Protein 4TOT (pdb70)

Sequence (664 aa):
QNPLLVYLDVGADGQPLGRVVLELKADVVPKTAENFRALCTGEKGFGYKGSTFHRVIPAFMCQAGDFTNHNGTGGKSIYGSSRFPDENFTLKHVGPGVLSMANAGPNTNGSQFFICTIKTDWLDGKHVVFGHVIEGMDVVKKIESFGSKSGKTSKKIVITDCGQLSQNPLLVYLDVGADGQPLGRVVLELKADVVPKTAENFRALCTGEKGFGYKGSTFHRVIPAFMCQAGDFTNHNGTGGKSIYGSSRFPDENFTLKHVGPGVLSMANAGPNTNGSQFFICTIKTDWLDGKHVVFGHVIEGMDVVKKIESFGSKSGKTSKKIVITDCGQLSQNPLLVYLDVGADGQPLGRVVLELKADVVPKTAENFRALCTGEKGFGYKGSTFHRVIPAFMCQAGDFTNHNGTGGKSIYGSSRFPDENFTLKHVGPGVLSMANAGPNTNGSQFFICTIKTDWLDGKHVVFGHVIEGMDVVKKIESFGSKSGKTSKKIVITDCGQLSQNPLLVYLDVGADGQPLGRVVLELKADVVPKTAENFRALCTGEKGFGYKGSTFHRVIPAFMCQAGDFTNHNGTGGKSIYGSSRFPDENFTLKHVGPGVLSMANAGPNTNGSQFFICTIKTDWLDGKHVVFGHVIEGMDVVKKIESFGSKSGKTSKKIVITDCGQLSVAVAVAVA

CATH classification: 2.40.100.10

Nearest PDB structures (foldseek):
  4tot-assembly4_D  TM=1.006E+00  e=4.899E-40  Rattus norvegicus
  4zsd-assembly1_A  TM=1.004E+00  e=1.154E-36  Homo sapiens
  7th1-assembly1_X  TM=1.002E+00  e=1.396E-36  Homo sapiens
  7pcj-assembly2_D  TM=1.002E+00  e=2.392E-33  Homo sapiens
  3uch-assembly1_A  TM=9.958E-01  e=2.520E-32  Homo sapiens

Organism: Rattus norvegicus (NCBI:txid10116)

Solvent-accessible surface area: 28422 Å² total

Foldseek 3Di:
DFFKKKFFKDWQNHTLGIWIKTFPCVQQVQVSVQQQCQQACVLVHHQAFAFQAFAAAQWKTKTFARPPRHPPAAATSVTRWAFQRDLPDALQFFFWKKFDAPWGRGGGGMIIGTHTSPRVCRPTIHTGIGTPDCSVSRVVQNVQHHNRRGGVTTMGRNHMHTPD/DFFKKKFFKDWQNHTLGIWIKTFPCVQQVQVSVQQQCQQACVLVHHQAFAFQAFAAAQWKTKTFARPPRHPPHAATSVTRWAFQRDLPDALQFFFWKKFDADWGRGGGGMIIGTHTRPRVCRPTIHTGIGTPDCSVSRVVQNVQHHNRRGGVTTMGRNHMHTPD/DFFKKKFFKDWQNHTLGIWIKTFPCVQQVQVSVQQQCQQACVLVHHQAFAFQAFAAAQWKTKTFARDPNHPPAAFTSVTRFAFQRDLPDALQFAFFKKFDAPWGRGGGGMIIGTHTRPRVCRPTIHTTIGTPDCSVSRVVQNVQHHNRRGGVTTMGRNHMHTPD/DFFKKKFFKDWQNHTLGIWIKTFPCVQQVQVSVQQQCQQACVLVHHQAFAFQQFAAAQWKTKTFARDPNHPPAAFTSVTRWAFQRDLPDALQFFFWKKFDAPWGRGGGGMIIGTHTRPRVCRPTIHTTIGTPDCSVSRVVQNVQHHNRRGGVTTMGRNHMHTPD

GO terms:
  GO:0005759 mitochondrial matrix (C, EXP)
  GO:0005759 mitochondrial matrix (C, IDA)
  GO:0016018 cyclosporin A binding (F, IDA)
  GO:0005743 mitochondrial inner membrane (C, IDA)
  GO:0003755 peptidyl-prolyl cis-trans isomerase activity (F, IDA)
  GO:0042981 regulation of apoptotic process (P, IDA)
  GO:0042277 peptide binding (F, IDA)
  GO:0046902 regulation of mitochondrial membrane permeability (P, IDA)
  GO:0005515 protein binding (F, IPI)

Structure (mmCIF, N/CA/C/O backbone):
data_4TOT
#
_entry.id   4TOT
#
_cell.length_a   50.197
_cell.length_b   57.286
_cell.length_c   75.274
_cell.angle_alpha   89.95
_cell.angle_beta   83.81
_cell.angle_gamma   89.86
#
_symmetry.space_group_name_H-M   'P 1'
#
loop_
_entity.id
_entity.type
_entity.pdbx_description
1 polymer 'Peptidyl-prolyl cis-trans isomerase F, mitochondrial'
2 polymer 'nonimmunosuppressive inhibitor'
3 non-polymer 'HEXAETHYLENE GLYCOL'
4 non-polymer 'SULFATE ION'
5 water water
#
loop_
_atom_site.group_PDB
_atom_site.id
_atom_site.type_symbol
_atom_site.label_atom_id
_atom_site.label_alt_id
_atom_site.label_comp_id
_atom_site.label_asym_id
_atom_site.label_entity_id
_atom_site.label_seq_id
_atom_site.pdbx_PDB_ins_code
_atom_site.Cartn_x
_atom_site.Cartn_y
_atom_site.Cartn_z
_atom_site.occupancy
_atom_site.B_iso_or_equiv
_atom_site.auth_seq_id
_atom_site.auth_comp_id
_atom_site.auth_asym_id
_atom_site.auth_atom_id
_atom_site.pdbx_PDB_model_num
ATOM 1 N N . GLN A 1 2 ? -17.539 -9.698 21.700 1.00 15.47 2 GLN A N 1
ATOM 2 C CA . GLN A 1 2 ? -17.399 -8.841 20.516 1.00 14.96 2 GLN A CA 1
ATOM 3 C C . GLN A 1 2 ? -17.079 -9.685 19.290 1.00 17.59 2 GLN A C 1
ATOM 4 O O . GLN A 1 2 ? -16.307 -10.641 19.395 1.00 18.06 2 GLN A O 1
ATOM 10 N N . ASN A 1 3 ? -17.677 -9.340 18.133 1.00 11.96 3 ASN A N 1
ATOM 11 C CA . ASN A 1 3 ? -17.470 -10.039 16.858 1.00 10.69 3 ASN A CA 1
ATOM 12 C C . ASN A 1 3 ? -16.033 -9.811 16.409 1.00 15.26 3 ASN A C 1
ATOM 13 O O . ASN A 1 3 ? -15.598 -8.657 16.371 1.00 16.05 3 ASN A O 1
ATOM 18 N N . PRO A 1 4 ? -15.261 -10.867 16.082 1.00 11.03 4 PRO A N 1
ATOM 19 C CA . PRO A 1 4 ? -13.864 -10.648 15.693 1.00 10.49 4 PRO A CA 1
ATOM 20 C C . PRO A 1 4 ? -13.653 -9.789 14.455 1.00 14.08 4 PRO A C 1
ATOM 21 O O . PRO A 1 4 ? -14.448 -9.821 13.503 1.00 14.53 4 PRO A O 1
ATOM 25 N N . LEU A 1 5 ? -12.569 -9.007 14.497 1.00 10.17 5 LEU A N 1
ATOM 26 C CA A LEU A 1 5 ? -12.140 -8.155 13.398 0.70 9.98 5 LEU A CA 1
ATOM 27 C CA B LEU A 1 5 ? -12.137 -8.168 13.384 0.30 9.98 5 LEU A CA 1
ATOM 28 C C . LEU A 1 5 ? -10.822 -8.732 12.906 1.00 14.42 5 LEU A C 1
ATOM 29 O O . LEU A 1 5 ? -9.857 -8.783 13.660 1.00 15.14 5 LEU A O 1
ATOM 38 N N . VAL A 1 6 ? -10.812 -9.246 11.688 1.00 12.38 6 VAL A N 1
ATOM 39 C CA . VAL A 1 6 ? -9.645 -9.887 11.091 1.00 12.41 6 VAL A CA 1
ATOM 40 C C . VAL A 1 6 ? -9.169 -9.158 9.843 1.00 14.61 6 VAL A C 1
ATOM 41 O O . VAL A 1 6 ? -9.908 -8.351 9.281 1.00 13.04 6 VAL A O 1
ATOM 45 N N . TYR A 1 7 ? -7.937 -9.461 9.404 1.00 12.48 7 TYR A N 1
ATOM 46 C CA . TYR A 1 7 ? -7.357 -8.847 8.221 1.00 12.73 7 TYR A CA 1
ATOM 47 C C . TYR A 1 7 ? -6.708 -9.838 7.270 1.00 17.94 7 TYR A C 1
ATOM 48 O O . TYR A 1 7 ? -6.182 -10.865 7.699 1.00 17.95 7 TYR A O 1
ATOM 57 N N . LEU A 1 8 ? -6.743 -9.498 5.974 1.00 14.14 8 LEU A N 1
ATOM 58 C CA . LEU A 1 8 ? -6.080 -10.213 4.897 1.00 14.27 8 LEU A CA 1
ATOM 59 C C . LEU A 1 8 ? -5.248 -9.178 4.149 1.00 18.32 8 LEU A C 1
ATOM 60 O O . LEU A 1 8 ? -5.794 -8.178 3.677 1.00 18.98 8 LEU A O 1
ATOM 65 N N . ASP A 1 9 ? -3.931 -9.384 4.089 1.00 14.70 9 ASP A N 1
ATOM 66 C CA . ASP A 1 9 ? -3.019 -8.541 3.323 1.00 14.64 9 ASP A CA 1
ATOM 67 C C . ASP A 1 9 ? -2.800 -9.315 2.050 1.00 19.19 9 ASP A C 1
ATOM 68 O O . ASP A 1 9 ? -2.383 -10.472 2.097 1.00 19.59 9 ASP A O 1
ATOM 73 N N . VAL A 1 10 ? -3.207 -8.724 0.924 1.00 15.63 10 VAL A N 1
ATOM 74 C CA . VAL A 1 10 ? -3.178 -9.378 -0.376 1.00 14.89 10 VAL A CA 1
ATOM 75 C C . VAL A 1 10 ? -2.220 -8.695 -1.349 1.00 19.55 10 VAL A C 1
ATOM 76 O O . VAL A 1 10 ? -2.195 -7.471 -1.443 1.00 19.21 10 VAL A O 1
ATOM 80 N N . GLY A 1 11 ? -1.467 -9.517 -2.074 1.00 17.35 11 GLY A N 1
ATOM 81 C CA . GLY A 1 11 ? -0.531 -9.106 -3.112 1.00 18.26 11 GLY A CA 1
ATOM 82 C C . GLY A 1 11 ? -0.800 -9.786 -4.444 1.00 22.55 11 GLY A C 1
ATOM 83 O O . GLY A 1 11 ? -1.348 -10.892 -4.472 1.00 22.71 11 GLY A O 1
ATOM 84 N N . ALA A 1 12 ? -0.430 -9.121 -5.558 1.00 19.32 12 ALA A N 1
ATOM 85 C CA . ALA A 1 12 ? -0.590 -9.623 -6.929 1.00 19.39 12 ALA A CA 1
ATOM 86 C C . ALA A 1 12 ? 0.763 -9.598 -7.618 1.00 25.23 12 ALA A C 1
ATOM 87 O O . ALA A 1 12 ? 1.328 -8.519 -7.830 1.00 25.98 12 ALA A O 1
ATOM 89 N N . ASP A 1 13 ? 1.303 -10.796 -7.930 1.00 21.97 13 ASP A N 1
ATOM 90 C CA . ASP A 1 13 ? 2.628 -11.005 -8.548 1.00 22.89 13 ASP A CA 1
ATOM 91 C C . ASP A 1 13 ? 3.759 -10.349 -7.725 1.00 27.42 13 ASP A C 1
ATOM 92 O O . ASP A 1 13 ? 4.679 -9.743 -8.282 1.00 27.27 13 ASP A O 1
ATOM 97 N N . GLY A 1 14 ? 3.642 -10.483 -6.398 1.00 24.08 14 GLY A N 1
ATOM 98 C CA . GLY A 1 14 ? 4.587 -9.957 -5.419 1.00 24.74 14 GLY A CA 1
ATOM 99 C C . GLY A 1 14 ? 4.473 -8.471 -5.137 1.00 28.50 14 GLY A C 1
ATOM 100 O O . GLY A 1 14 ? 5.338 -7.917 -4.453 1.00 29.15 14 GLY A O 1
ATOM 101 N N . GLN A 1 15 ? 3.418 -7.815 -5.672 1.00 23.23 15 GLN A N 1
ATOM 102 C CA . GLN A 1 15 ? 3.155 -6.384 -5.509 1.00 22.55 15 GLN A CA 1
ATOM 103 C C . GLN A 1 15 ? 1.939 -6.205 -4.584 1.00 24.80 15 GLN A C 1
ATOM 104 O O . GLN A 1 15 ? 0.885 -6.776 -4.874 1.00 24.38 15 GLN A O 1
ATOM 110 N N . PRO A 1 16 ? 2.042 -5.437 -3.476 1.00 20.09 16 PRO A N 1
ATOM 111 C CA . PRO A 1 16 ? 0.884 -5.300 -2.569 1.00 19.34 16 PRO A CA 1
ATOM 112 C C . PRO A 1 16 ? -0.352 -4.595 -3.138 1.00 22.96 16 PRO A C 1
ATOM 113 O O . PRO A 1 16 ? -0.237 -3.580 -3.822 1.00 23.66 16 PRO A O 1
ATOM 117 N N . LEU A 1 17 ? -1.539 -5.134 -2.826 1.00 18.33 17 LEU A N 1
ATOM 118 C CA . LEU A 1 17 ? -2.836 -4.571 -3.239 1.00 17.28 17 LEU A CA 1
ATOM 119 C C . LEU A 1 17 ? -3.479 -3.805 -2.075 1.00 22.31 17 LEU A C 1
ATOM 120 O O . LEU A 1 17 ? -4.314 -2.921 -2.298 1.00 23.30 17 LEU A O 1
ATOM 125 N N . GLY A 1 18 ? -3.078 -4.154 -0.855 1.00 18.42 18 GLY A N 1
ATOM 126 C CA . GLY A 1 18 ? -3.573 -3.542 0.374 1.00 17.25 18 GLY A CA 1
ATOM 127 C C . GLY A 1 18 ? -4.124 -4.543 1.368 1.00 18.81 18 GLY A C 1
ATOM 128 O O . GLY A 1 18 ? -3.791 -5.733 1.320 1.00 17.92 18 GLY A O 1
ATOM 129 N N . ARG A 1 19 ? -4.988 -4.048 2.269 1.00 14.81 19 ARG A N 1
ATOM 130 C CA . ARG A 1 19 ? -5.621 -4.826 3.331 1.00 14.00 19 ARG A CA 1
ATOM 131 C C . ARG A 1 19 ? -7.143 -4.909 3.236 1.00 18.06 19 ARG A C 1
ATOM 132 O O . ARG A 1 19 ? -7.818 -3.889 3.058 1.00 17.86 19 ARG A O 1
ATOM 140 N N . VAL A 1 20 ? -7.671 -6.129 3.423 1.00 13.86 20 VAL A N 1
ATOM 141 C CA . VAL A 1 20 ? -9.102 -6.423 3.508 1.00 12.74 20 VAL A CA 1
ATOM 142 C C . VAL A 1 20 ? -9.405 -6.700 4.998 1.00 14.90 20 VAL A C 1
ATOM 143 O O . VAL A 1 20 ? -8.873 -7.650 5.577 1.00 14.10 20 VAL A O 1
ATOM 147 N N . VAL A 1 21 ? -10.201 -5.831 5.623 1.00 10.60 21 VAL A N 1
ATOM 148 C CA . VAL A 1 21 ? -10.628 -6.006 7.010 1.00 9.78 21 VAL A CA 1
ATOM 149 C C . VAL A 1 21 ? -12.016 -6.675 6.956 1.00 12.37 21 VAL A C 1
ATOM 150 O O . VAL A 1 21 ? -12.869 -6.305 6.143 1.00 10.21 21 VAL A O 1
ATOM 154 N N . LEU A 1 22 ? -12.201 -7.715 7.764 1.00 9.77 22 LEU A N 1
ATOM 155 C CA . LEU A 1 22 ? -13.457 -8.454 7.783 1.00 9.30 22 LEU A CA 1
ATOM 156 C C . LEU A 1 22 ? -13.980 -8.589 9.188 1.00 11.95 22 LEU A C 1
ATOM 157 O O . LEU A 1 22 ? -13.203 -8.835 10.112 1.00 11.83 22 LEU A O 1
ATOM 162 N N . GLU A 1 23 ? -15.301 -8.441 9.345 1.00 9.05 23 GLU A N 1
ATOM 163 C CA . GLU A 1 23 ? -15.975 -8.649 10.618 1.00 9.61 23 GLU A CA 1
ATOM 164 C C . GLU A 1 23 ? -16.560 -10.033 10.528 1.00 13.82 23 GLU A C 1
ATOM 165 O O . GLU A 1 23 ? -17.210 -10.349 9.532 1.00 14.15 23 GLU A O 1
ATOM 171 N N . LEU A 1 24 ? -16.334 -10.854 11.562 1.00 9.76 24 LEU A N 1
ATOM 172 C CA . LEU A 1 24 ? -16.845 -12.216 11.609 1.00 9.29 24 LEU A CA 1
ATOM 173 C C . LEU A 1 24 ? -18.031 -12.246 12.557 1.00 11.56 24 LEU A C 1
ATOM 174 O O . LEU A 1 24 ? -17.878 -11.918 13.726 1.00 11.86 24 LEU A O 1
ATOM 179 N N . LYS A 1 25 ? -19.220 -12.584 12.044 1.00 8.23 25 LYS A N 1
ATOM 180 C CA . LYS A 1 25 ? -20.460 -12.623 12.822 1.00 7.62 25 LYS A CA 1
ATOM 181 C C . LYS A 1 25 ? -20.508 -13.810 13.783 1.00 11.79 25 LYS A C 1
ATOM 182 O O . LYS A 1 25 ? -21.243 -14.763 13.554 1.00 13.83 25 LYS A O 1
ATOM 188 N N . ALA A 1 26 ? -19.734 -13.735 14.871 1.00 8.63 26 ALA A N 1
ATOM 189 C CA . ALA A 1 26 ? -19.677 -14.754 15.920 1.00 8.97 26 ALA A CA 1
ATOM 190 C C . ALA A 1 26 ? -20.986 -14.789 16.718 1.00 13.94 26 ALA A C 1
ATOM 191 O O . ALA A 1 26 ? -21.277 -15.788 17.377 1.00 14.05 26 ALA A O 1
ATOM 193 N N . ASP A 1 27 ? -21.771 -13.696 16.640 1.00 10.73 27 ASP A N 1
ATOM 194 C CA . ASP A 1 27 ? -23.071 -13.526 17.298 1.00 10.80 27 ASP A CA 1
ATOM 195 C C . ASP A 1 27 ? -24.183 -14.334 16.609 1.00 14.81 27 ASP A C 1
ATOM 196 O O . ASP A 1 27 ? -25.210 -14.604 17.229 1.00 14.43 27 ASP A O 1
ATOM 201 N N . VAL A 1 28 ? -23.972 -14.708 15.332 1.00 11.94 28 VAL A N 1
ATOM 202 C CA . VAL A 1 28 ? -24.919 -15.482 14.523 1.00 11.18 28 VAL A CA 1
ATOM 203 C C . VAL A 1 28 ? -24.366 -16.884 14.301 1.00 14.24 28 VAL A C 1
ATOM 204 O O . VAL A 1 28 ? -25.065 -17.866 14.568 1.00 13.86 28 VAL A O 1
ATOM 208 N N . VAL A 1 29 ? -23.126 -16.965 13.773 1.00 10.43 29 VAL A N 1
ATOM 209 C CA . VAL A 1 29 ? -22.435 -18.215 13.438 1.00 10.88 29 VAL A CA 1
ATOM 210 C C . VAL A 1 29 ? -21.110 -18.350 14.222 1.00 17.76 29 VAL A C 1
ATOM 211 O O . VAL A 1 29 ? -20.040 -18.184 13.626 1.00 18.37 29 VAL A O 1
ATOM 215 N N . PRO A 1 30 ? -21.146 -18.647 15.555 1.00 14.33 30 PRO A N 1
ATOM 216 C CA . PRO A 1 30 ? -19.889 -18.719 16.326 1.00 13.96 30 PRO A CA 1
ATOM 217 C C . PRO A 1 30 ? -18.833 -19.706 15.822 1.00 18.37 30 PRO A C 1
ATOM 218 O O . PRO A 1 30 ? -17.671 -19.328 15.711 1.00 18.88 30 PRO A O 1
ATOM 222 N N . LYS A 1 31 ? -19.234 -20.951 15.527 1.00 14.65 31 LYS A N 1
ATOM 223 C CA . LYS A 1 31 ? -18.369 -22.043 15.063 1.00 14.13 31 LYS A CA 1
ATOM 224 C C . LYS A 1 31 ? -17.701 -21.749 13.714 1.00 18.47 31 LYS A C 1
ATOM 225 O O . LYS A 1 31 ? -16.533 -22.098 13.517 1.00 19.46 31 LYS A O 1
ATOM 231 N N . THR A 1 32 ? -18.442 -21.104 12.796 1.00 13.64 32 THR A N 1
ATOM 232 C CA . THR A 1 32 ? -17.967 -20.718 11.464 1.00 12.15 32 THR A CA 1
ATOM 233 C C . THR A 1 32 ? -16.985 -19.533 11.602 1.00 15.43 32 THR A C 1
ATOM 234 O O . THR A 1 32 ? -15.904 -19.550 11.004 1.00 15.11 32 THR A O 1
ATOM 238 N N . ALA A 1 33 ? -17.355 -18.532 12.425 1.00 10.81 33 ALA A N 1
ATOM 239 C CA . ALA A 1 33 ? -16.522 -17.367 12.723 1.00 10.01 33 ALA A CA 1
ATOM 240 C C . ALA A 1 33 ? -15.194 -17.781 13.393 1.00 11.71 33 ALA A C 1
ATOM 241 O O . ALA A 1 33 ? -14.141 -17.290 12.998 1.00 12.49 33 ALA A O 1
ATOM 243 N N . GLU A 1 34 ? -15.246 -18.700 14.367 1.00 7.64 34 GLU A N 1
ATOM 244 C CA . GLU A 1 34 ? -14.070 -19.194 15.092 1.00 7.78 34 GLU A CA 1
ATOM 245 C C . GLU A 1 34 ? -13.084 -19.939 14.188 1.00 10.39 34 GLU A C 1
ATOM 246 O O . GLU A 1 34 ? -11.868 -19.763 14.326 1.00 10.54 34 GLU A O 1
ATOM 252 N N . ASN A 1 35 ? -13.607 -20.731 13.243 1.00 7.95 35 ASN A N 1
ATOM 253 C CA . ASN A 1 35 ? -12.782 -21.443 12.281 1.00 7.86 35 ASN A CA 1
ATOM 254 C C . ASN A 1 35 ? -11.968 -20.462 11.432 1.00 9.92 35 ASN A C 1
ATOM 255 O O . ASN A 1 35 ? -10.752 -20.600 11.354 1.00 9.26 35 ASN A O 1
ATOM 260 N N . PHE A 1 36 ? -12.624 -19.448 10.852 1.00 8.91 36 PHE A N 1
ATOM 261 C CA . PHE A 1 36 ? -11.979 -18.436 10.012 1.00 9.07 36 PHE A CA 1
ATOM 262 C C . PHE A 1 36 ? -10.989 -17.561 10.798 1.00 14.28 36 PHE A C 1
ATOM 263 O O . PHE A 1 36 ? -9.923 -17.227 10.269 1.00 14.68 36 PHE A O 1
ATOM 271 N N . ARG A 1 37 ? -11.357 -17.171 12.036 1.00 11.25 37 ARG A N 1
ATOM 272 C CA . ARG A 1 37 ? -10.529 -16.338 12.917 1.00 11.53 37 ARG A CA 1
ATOM 273 C C . ARG A 1 37 ? -9.227 -17.048 13.289 1.00 15.25 37 ARG A C 1
ATOM 274 O O . ARG A 1 37 ? -8.167 -16.417 13.269 1.00 15.38 37 ARG A O 1
ATOM 282 N N . ALA A 1 38 ? -9.306 -18.355 13.617 1.00 11.74 38 ALA A N 1
ATOM 283 C CA . ALA A 1 38 ? -8.132 -19.143 13.995 1.00 12.05 38 ALA A CA 1
ATOM 284 C C . ALA A 1 38 ? -7.199 -19.391 12.810 1.00 16.60 38 ALA A C 1
ATOM 285 O O . ALA A 1 38 ? -5.985 -19.458 12.997 1.00 16.98 38 ALA A O 1
ATOM 287 N N . LEU A 1 39 ? -7.761 -19.487 11.587 1.00 13.34 39 LEU A N 1
ATOM 288 C CA . LEU A 1 39 ? -6.980 -19.683 10.359 1.00 12.76 39 LEU A CA 1
ATOM 289 C C . LEU A 1 39 ? -6.259 -18.383 9.949 1.00 16.17 39 LEU A C 1
ATOM 290 O O . LEU A 1 39 ? -5.208 -18.455 9.320 1.00 16.67 39 LEU A O 1
ATOM 295 N N . CYS A 1 40 ? -6.794 -17.208 10.358 1.00 10.69 40 CYS A N 1
ATOM 296 C CA . CYS A 1 40 ? -6.178 -15.906 10.111 1.00 10.52 40 CYS A CA 1
ATOM 297 C C . CYS A 1 40 ? -4.954 -15.712 11.037 1.00 16.49 40 CYS A C 1
ATOM 298 O O . CYS A 1 40 ? -3.937 -15.168 10.612 1.00 16.41 40 CYS A O 1
ATOM 301 N N . THR A 1 41 ? -5.065 -16.141 12.299 1.00 13.38 41 THR A N 1
ATOM 302 C CA . THR A 1 41 ? -3.983 -16.016 13.276 1.00 13.44 41 THR A CA 1
ATOM 303 C C . THR A 1 41 ? -2.926 -17.108 13.107 1.00 18.53 41 THR A C 1
ATOM 304 O O . THR A 1 41 ? -1.742 -16.846 13.335 1.00 18.95 41 THR A O 1
ATOM 308 N N . GLY A 1 42 ? -3.371 -18.317 12.740 1.00 15.03 42 GLY A N 1
ATOM 309 C CA . GLY A 1 42 ? -2.517 -19.489 12.540 1.00 14.82 42 GLY A CA 1
ATOM 310 C C . GLY A 1 42 ? -2.144 -20.190 13.832 1.00 16.64 42 GLY A C 1
ATOM 311 O O . GLY A 1 42 ? -1.216 -21.006 13.855 1.00 15.39 42 GLY A O 1
ATOM 312 N N . GLU A 1 43 ? -2.896 -19.890 14.910 1.00 12.33 43 GLU A N 1
ATOM 313 C CA . GLU A 1 43 ? -2.700 -20.400 16.270 1.00 12.28 43 GLU A CA 1
ATOM 314 C C . GLU A 1 43 ? -2.778 -21.923 16.387 1.00 16.77 43 GLU A C 1
ATOM 315 O O . GLU A 1 43 ? -2.135 -22.484 17.274 1.00 17.19 43 GLU A O 1
ATOM 321 N N . LYS A 1 44 ? -3.526 -22.595 15.488 1.00 13.36 44 LYS A N 1
ATOM 322 C CA . LYS A 1 44 ? -3.642 -24.064 15.486 1.00 12.59 44 LYS A CA 1
ATOM 323 C C . LYS A 1 44 ? -2.458 -24.744 14.760 1.00 17.27 44 LYS A C 1
ATOM 324 O O . LYS A 1 44 ? -2.378 -25.977 14.735 1.00 18.13 44 LYS A O 1
ATOM 330 N N . GLY A 1 45 ? -1.538 -23.935 14.224 1.00 13.20 45 GLY A N 1
ATOM 331 C CA . GLY A 1 45 ? -0.335 -24.396 13.539 1.00 13.44 45 GLY A CA 1
ATOM 332 C C . GLY A 1 45 ? -0.418 -24.397 12.024 1.00 18.53 45 GLY A C 1
ATOM 333 O O . GLY A 1 45 ? 0.536 -24.802 11.345 1.00 19.42 45 GLY A O 1
ATOM 334 N N . PHE A 1 46 ? -1.574 -23.965 11.485 1.00 14.23 46 PHE A N 1
ATOM 335 C CA . PHE A 1 46 ? -1.868 -23.876 10.046 1.00 13.18 46 PHE A CA 1
ATOM 336 C C . PHE A 1 46 ? -2.833 -22.725 9.774 1.00 16.28 46 PHE A C 1
ATOM 337 O O . PHE A 1 46 ? -3.435 -22.190 10.709 1.00 15.68 46 PHE A O 1
ATOM 345 N N . GLY A 1 47 ? -2.962 -22.344 8.507 1.00 13.42 47 GLY A N 1
ATOM 346 C CA . GLY A 1 47 ? -3.851 -21.253 8.129 1.00 12.32 47 GLY A CA 1
ATOM 347 C C . GLY A 1 47 ? -3.575 -20.606 6.794 1.00 15.11 47 GLY A C 1
ATOM 348 O O . GLY A 1 47 ? -2.758 -21.100 6.011 1.00 16.28 47 GLY A O 1
ATOM 349 N N . TYR A 1 48 ? -4.247 -19.467 6.560 1.00 9.37 48 TYR A N 1
ATOM 350 C CA . TYR A 1 48 ? -4.246 -18.707 5.315 1.00 9.14 48 TYR A CA 1
ATOM 351 C C . TYR A 1 48 ? -2.925 -18.011 4.936 1.00 15.68 48 TYR A C 1
ATOM 352 O O . TYR A 1 48 ? -2.763 -17.653 3.763 1.00 15.31 48 TYR A O 1
ATOM 361 N N . LYS A 1 49 ? -1.992 -17.802 5.889 1.00 14.03 49 LYS A N 1
ATOM 362 C CA . LYS A 1 49 ? -0.735 -17.112 5.574 1.00 14.93 49 LYS A CA 1
ATOM 363 C C . LYS A 1 49 ? 0.084 -17.855 4.506 1.00 20.69 49 LYS A C 1
ATOM 364 O O . LYS A 1 49 ? 0.421 -19.031 4.675 1.00 20.98 49 LYS A O 1
ATOM 370 N N . GLY A 1 50 ? 0.324 -17.165 3.395 1.00 17.65 50 GLY A N 1
ATOM 371 C CA . GLY A 1 50 ? 1.063 -17.699 2.258 1.00 18.57 50 GLY A CA 1
ATOM 372 C C . GLY A 1 50 ? 0.198 -18.423 1.247 1.00 22.89 50 GLY A C 1
ATOM 373 O O . GLY A 1 50 ? 0.720 -18.935 0.254 1.00 23.43 50 GLY A O 1
ATOM 374 N N . SER A 1 51 ? -1.131 -18.488 1.492 1.00 18.18 51 SER A N 1
ATOM 375 C CA . SER A 1 51 ? -2.065 -19.132 0.574 1.00 17.13 51 SER A CA 1
ATOM 376 C C . SER A 1 51 ? -2.575 -18.118 -0.471 1.00 21.43 51 SER A C 1
ATOM 377 O O . SER A 1 51 ? -2.178 -16.953 -0.419 1.00 20.76 51 SER A O 1
ATOM 380 N N . THR A 1 52 ? -3.380 -18.574 -1.458 1.00 18.27 52 THR A N 1
ATOM 381 C CA . THR A 1 52 ? -3.833 -17.788 -2.611 1.00 17.34 52 THR A CA 1
ATOM 382 C C . THR A 1 52 ? -5.359 -17.695 -2.806 1.00 20.94 52 THR A C 1
ATOM 383 O O . THR A 1 52 ? -6.118 -18.436 -2.176 1.00 21.46 52 THR A O 1
ATOM 387 N N . PHE A 1 53 ? -5.787 -16.784 -3.717 1.00 16.34 53 PHE A N 1
ATOM 388 C CA . PHE A 1 53 ? -7.152 -16.643 -4.238 1.00 15.12 53 PHE A CA 1
ATOM 389 C C . PHE A 1 53 ? -7.045 -17.372 -5.570 1.00 19.59 53 PHE A C 1
ATOM 390 O O . PHE A 1 53 ? -6.571 -16.788 -6.549 1.00 19.78 53 PHE A O 1
ATOM 398 N N . HIS A 1 54 ? -7.372 -18.682 -5.573 1.00 16.14 54 HIS A N 1
ATOM 399 C CA . HIS A 1 54 ? -7.214 -19.577 -6.723 1.00 16.80 54 HIS A CA 1
ATOM 400 C C . HIS A 1 54 ? -8.268 -19.426 -7.836 1.00 19.97 54 HIS A C 1
ATOM 401 O O . HIS A 1 54 ? -7.963 -19.728 -8.993 1.00 20.01 54 HIS A O 1
ATOM 408 N N . ARG A 1 55 ? -9.494 -18.998 -7.490 1.00 15.36 55 ARG A N 1
ATOM 409 C CA . ARG A 1 55 ? -10.612 -18.841 -8.425 1.00 14.47 55 ARG A CA 1
ATOM 410 C C . ARG A 1 55 ? -11.226 -17.465 -8.215 1.00 17.97 55 ARG A C 1
ATOM 411 O O . ARG A 1 55 ? -11.686 -17.172 -7.117 1.00 18.15 55 ARG A O 1
ATOM 419 N N . VAL A 1 56 ? -11.163 -16.593 -9.238 1.00 13.38 56 VAL A N 1
ATOM 420 C CA . VAL A 1 56 ? -11.703 -15.234 -9.171 1.00 12.08 56 VAL A CA 1
ATOM 421 C C . VAL A 1 56 ? -12.545 -14.993 -10.426 1.00 15.49 56 VAL A C 1
ATOM 422 O O . VAL A 1 56 ? -12.014 -15.060 -11.534 1.00 16.13 56 VAL A O 1
ATOM 426 N N . ILE A 1 57 ? -13.859 -14.750 -10.256 1.00 11.00 57 ILE A N 1
ATOM 427 C CA . ILE A 1 57 ? -14.761 -14.506 -11.388 1.00 11.15 57 ILE A CA 1
ATOM 428 C C . ILE A 1 57 ? -15.331 -13.088 -11.320 1.00 17.63 57 ILE A C 1
ATOM 429 O O . ILE A 1 57 ? -16.091 -12.804 -10.398 1.00 17.92 57 ILE A O 1
ATOM 434 N N . PRO A 1 58 ? -14.976 -12.186 -12.269 1.00 15.62 58 PRO A N 1
ATOM 435 C CA . PRO A 1 58 ? -15.512 -10.812 -12.226 1.00 15.81 58 PRO A CA 1
ATOM 436 C C . PRO A 1 58 ? -17.034 -10.767 -12.274 1.00 20.33 58 PRO A C 1
ATOM 437 O O . PRO A 1 58 ? -17.661 -11.590 -12.945 1.00 19.90 58 PRO A O 1
ATOM 441 N N . ALA A 1 59 ? -17.614 -9.815 -11.510 1.00 17.01 59 ALA A N 1
ATOM 442 C CA . ALA A 1 59 ? -19.050 -9.585 -11.317 1.00 16.54 59 ALA A CA 1
ATOM 443 C C . ALA A 1 59 ? -19.744 -10.768 -10.602 1.00 18.49 59 ALA A C 1
ATOM 444 O O . ALA A 1 59 ? -20.937 -11.009 -10.807 1.00 18.52 59 ALA A O 1
ATOM 446 N N . PHE A 1 60 ? -18.983 -11.490 -9.744 1.00 13.40 60 PHE A N 1
ATOM 447 C CA . PHE A 1 60 ? -19.467 -12.647 -8.995 1.00 12.25 60 PHE A CA 1
ATOM 448 C C . PHE A 1 60 ? -18.806 -12.756 -7.594 1.00 15.32 60 PHE A C 1
ATOM 449 O O . PHE A 1 60 ? -19.457 -12.411 -6.595 1.00 15.12 60 PHE A O 1
ATOM 457 N N . MET A 1 61 ? -17.533 -13.219 -7.523 1.00 10.82 61 MET A N 1
ATOM 458 C CA . MET A 1 61 ? -16.824 -13.456 -6.264 1.00 9.63 61 MET A CA 1
ATOM 459 C C . MET A 1 61 ? -15.321 -13.727 -6.474 1.00 15.01 61 MET A C 1
ATOM 460 O O . MET A 1 61 ? -14.883 -14.005 -7.599 1.00 15.50 61 MET A O 1
ATOM 465 N N . CYS A 1 62 ? -14.549 -13.705 -5.362 1.00 10.91 62 CYS A N 1
ATOM 466 C CA . CYS A 1 62 ? -13.134 -14.055 -5.286 1.00 10.52 62 CYS A CA 1
ATOM 467 C C . CYS A 1 62 ? -13.077 -15.176 -4.249 1.00 15.62 62 CYS A C 1
ATOM 468 O O . CYS A 1 62 ? -13.611 -15.007 -3.151 1.00 15.69 62 CYS A O 1
ATOM 471 N N . GLN A 1 63 ? -12.528 -16.345 -4.625 1.00 12.40 63 GLN A N 1
ATOM 472 C CA . GLN A 1 63 ? -12.462 -17.560 -3.797 1.00 11.93 63 GLN A CA 1
ATOM 473 C C . GLN A 1 63 ? -11.027 -17.918 -3.379 1.00 17.45 63 GLN A C 1
ATOM 474 O O . GLN A 1 63 ? -10.126 -17.963 -4.218 1.00 18.11 63 GLN A O 1
ATOM 480 N N . ALA A 1 64 ? -10.853 -18.250 -2.085 1.00 13.22 64 ALA A N 1
ATOM 481 C CA . ALA A 1 64 ? -9.586 -18.586 -1.451 1.00 12.58 64 ALA A CA 1
ATOM 482 C C . ALA A 1 64 ? -9.812 -19.626 -0.333 1.00 15.58 64 ALA A C 1
ATOM 483 O O . ALA A 1 64 ? -10.881 -20.215 -0.262 1.00 14.67 64 ALA A O 1
ATOM 485 N N . GLY A 1 65 ? -8.800 -19.860 0.502 1.00 13.21 65 GLY A N 1
ATOM 486 C CA . GLY A 1 65 ? -8.877 -20.786 1.624 1.00 13.53 65 GLY A CA 1
ATOM 487 C C . GLY A 1 65 ? -8.121 -22.092 1.484 1.00 18.67 65 GLY A C 1
ATOM 488 O O . GLY A 1 65 ? -7.895 -22.772 2.488 1.00 18.21 65 GLY A O 1
ATOM 489 N N . ASP A 1 66 ? -7.735 -22.470 0.251 1.00 16.07 66 ASP A N 1
ATOM 490 C CA . ASP A 1 66 ? -7.005 -23.709 0.043 1.00 16.51 66 ASP A CA 1
ATOM 491 C C . ASP A 1 66 ? -5.521 -23.507 0.376 1.00 23.71 66 ASP A C 1
ATOM 492 O O . ASP A 1 66 ? -4.706 -23.184 -0.495 1.00 25.14 66 ASP A O 1
ATOM 497 N N . PHE A 1 67 ? -5.182 -23.688 1.661 1.00 19.44 67 PHE A N 1
ATOM 498 C CA . PHE A 1 67 ? -3.811 -23.543 2.138 1.00 18.98 67 PHE A CA 1
ATOM 499 C C . PHE A 1 67 ? -3.037 -24.871 2.070 1.00 22.69 67 PHE A C 1
ATOM 500 O O . PHE A 1 67 ? -1.816 -24.876 2.281 1.00 21.48 67 PHE A O 1
ATOM 508 N N . THR A 1 68 ? -3.735 -25.984 1.743 1.00 20.14 68 THR A N 1
ATOM 509 C CA . THR A 1 68 ? -3.096 -27.304 1.648 1.00 21.22 68 THR A CA 1
ATOM 510 C C . THR A 1 68 ? -2.627 -27.651 0.237 1.00 28.95 68 THR A C 1
ATOM 511 O O . THR A 1 68 ? -1.510 -28.142 0.086 1.00 30.26 68 THR A O 1
ATOM 515 N N . ASN A 1 69 ? -3.479 -27.432 -0.785 1.00 27.02 69 ASN A N 1
ATOM 516 C CA . ASN A 1 69 ? -3.164 -27.788 -2.178 1.00 28.18 69 ASN A CA 1
ATOM 517 C C . ASN A 1 69 ? -3.110 -26.600 -3.146 1.00 32.26 69 ASN A C 1
ATOM 518 O O . ASN A 1 69 ? -2.502 -26.731 -4.211 1.00 33.19 69 ASN A O 1
ATOM 523 N N . HIS A 1 70 ? -3.724 -25.453 -2.775 1.00 27.35 70 HIS A N 1
ATOM 524 C CA . HIS A 1 70 ? -3.746 -24.196 -3.547 1.00 27.01 70 HIS A CA 1
ATOM 525 C C . HIS A 1 70 ? -4.482 -24.280 -4.920 1.00 30.41 70 HIS A C 1
ATOM 526 O O . HIS A 1 70 ? -4.127 -23.534 -5.837 1.00 31.37 70 HIS A O 1
ATOM 533 N N . ASN A 1 71 ? -5.509 -25.151 -5.062 1.00 24.79 71 ASN A N 1
ATOM 534 C CA . ASN A 1 71 ? -6.238 -25.320 -6.338 1.00 23.46 71 ASN A CA 1
ATOM 535 C C . ASN A 1 71 ? -7.749 -25.662 -6.186 1.00 26.55 71 ASN A C 1
ATOM 536 O O . ASN A 1 71 ? -8.426 -25.976 -7.176 1.00 26.08 71 ASN A O 1
ATOM 541 N N . GLY A 1 72 ? -8.257 -25.579 -4.958 1.00 22.23 72 GLY A N 1
ATOM 542 C CA . GLY A 1 72 ? -9.654 -25.866 -4.655 1.00 21.34 72 GLY A CA 1
ATOM 543 C C . GLY A 1 72 ? -9.908 -27.286 -4.196 1.00 25.20 72 GLY A C 1
ATOM 544 O O . GLY A 1 72 ? -10.976 -27.569 -3.652 1.00 24.56 72 GLY A O 1
ATOM 545 N N . THR A 1 73 ? -8.932 -28.190 -4.401 1.00 22.31 73 THR A N 1
ATOM 546 C CA . THR A 1 73 ? -9.067 -29.591 -4.002 1.00 22.28 73 THR A CA 1
ATOM 547 C C . THR A 1 73 ? -8.834 -29.822 -2.508 1.00 27.25 73 THR A C 1
ATOM 548 O O . THR A 1 73 ? -9.233 -30.869 -1.989 1.00 27.69 73 THR A O 1
ATOM 552 N N . GLY A 1 74 ? -8.177 -28.873 -1.842 1.00 23.09 74 GLY A N 1
ATOM 553 C CA . GLY A 1 74 ? -7.837 -29.026 -0.434 1.00 22.18 74 GLY A CA 1
ATOM 554 C C . GLY A 1 74 ? -8.406 -28.032 0.550 1.00 23.94 74 GLY A C 1
ATOM 555 O O . GLY A 1 74 ? -9.460 -27.429 0.327 1.00 23.09 74 GLY A O 1
ATOM 556 N N . GLY A 1 75 ? -7.672 -27.877 1.643 1.00 19.55 75 GLY A N 1
ATOM 557 C CA . GLY A 1 75 ? -8.017 -27.039 2.778 1.00 17.78 75 GLY A CA 1
ATOM 558 C C . GLY A 1 75 ? -8.617 -27.907 3.865 1.00 19.42 75 GLY A C 1
ATOM 559 O O . GLY A 1 75 ? -9.098 -29.010 3.582 1.00 19.71 75 GLY A O 1
ATOM 560 N N . LYS A 1 76 ? -8.566 -27.431 5.116 1.00 13.51 76 LYS A N 1
ATOM 561 C CA . LYS A 1 76 ? -9.110 -28.117 6.292 1.00 12.23 76 LYS A CA 1
ATOM 562 C C . LYS A 1 76 ? -9.511 -27.121 7.363 1.00 15.19 76 LYS A C 1
ATOM 563 O O . LYS A 1 76 ? -8.960 -26.023 7.412 1.00 15.17 76 LYS A O 1
ATOM 569 N N . SER A 1 77 ? -10.472 -27.505 8.215 1.00 11.81 77 SER A N 1
ATOM 570 C CA . SER A 1 77 ? -10.952 -26.668 9.315 1.00 11.45 77 SER A CA 1
ATOM 571 C C . SER A 1 77 ? -10.108 -26.889 10.575 1.00 15.57 77 SER A C 1
ATOM 572 O O . SER A 1 77 ? -9.256 -27.779 10.596 1.00 15.65 77 SER A O 1
ATOM 575 N N . ILE A 1 78 ? -10.346 -26.076 11.616 1.00 11.82 78 ILE A N 1
ATOM 576 C CA . ILE A 1 78 ? -9.640 -26.152 12.899 1.00 11.67 78 ILE A CA 1
ATOM 577 C C . ILE A 1 78 ? -10.182 -27.301 13.778 1.00 14.23 78 ILE A C 1
ATOM 578 O O . ILE A 1 78 ? -9.562 -27.655 14.778 1.00 13.27 78 ILE A O 1
ATOM 583 N N . TYR A 1 79 ? -11.337 -27.873 13.384 1.00 10.88 79 TYR A N 1
ATOM 584 C CA . TYR A 1 79 ? -12.056 -28.957 14.073 1.00 10.94 79 TYR A CA 1
ATOM 585 C C . TYR A 1 79 ? -11.711 -30.337 13.538 1.00 15.24 79 TYR A C 1
ATOM 586 O O . TYR A 1 79 ? -11.739 -31.322 14.282 1.00 15.87 79 TYR A O 1
ATOM 595 N N . GLY A 1 80 ? -11.370 -30.375 12.261 1.00 12.00 80 GLY A N 1
ATOM 596 C CA . GLY A 1 80 ? -11.027 -31.565 11.496 1.00 12.86 80 GLY A CA 1
ATOM 597 C C . GLY A 1 80 ? -11.072 -31.245 10.017 1.00 18.01 80 GLY A C 1
ATOM 598 O O . GLY A 1 80 ? -10.996 -30.066 9.650 1.00 17.92 80 GLY A O 1
ATOM 599 N N . SER A 1 81 ? -11.199 -32.279 9.161 1.00 14.99 81 SER A N 1
ATOM 600 C CA A SER A 1 81 ? -11.243 -32.087 7.711 0.34 14.79 81 SER A CA 1
ATOM 601 C CA B SER A 1 81 ? -11.255 -32.117 7.706 0.66 14.65 81 SER A CA 1
ATOM 602 C C . SER A 1 81 ? -12.437 -31.229 7.303 1.00 19.17 81 SER A C 1
ATOM 603 O O . SER A 1 81 ? -12.249 -30.211 6.622 1.00 19.89 81 SER A O 1
ATOM 608 N N . ARG A 1 82 ? -13.653 -31.600 7.757 1.00 14.80 82 ARG A N 1
ATOM 609 C CA . ARG A 1 82 ? -14.888 -30.885 7.452 1.00 13.80 82 ARG A CA 1
ATOM 610 C C . ARG A 1 82 ? -15.769 -30.649 8.693 1.00 17.30 82 ARG A C 1
ATOM 611 O O . ARG A 1 82 ? -15.621 -31.359 9.696 1.00 18.30 82 ARG A O 1
ATOM 619 N N . PHE A 1 83 ? -16.670 -29.631 8.633 1.00 11.31 83 PHE A N 1
ATOM 620 C CA . PHE A 1 83 ? -17.586 -29.315 9.728 1.00 10.60 83 PHE A CA 1
ATOM 621 C C . PHE A 1 83 ? -19.002 -28.977 9.206 1.00 14.98 83 PHE A C 1
ATOM 622 O O . PHE A 1 83 ? -19.125 -28.544 8.056 1.00 14.68 83 PHE A O 1
ATOM 630 N N . PRO A 1 84 ? -20.081 -29.215 10.002 1.00 12.29 84 PRO A N 1
ATOM 631 C CA . PRO A 1 84 ? -21.445 -28.958 9.497 1.00 12.48 84 PRO A CA 1
ATOM 632 C C . PRO A 1 84 ? -21.796 -27.510 9.216 1.00 16.45 84 PRO A C 1
ATOM 633 O O . PRO A 1 84 ? -21.132 -26.595 9.713 1.00 16.01 84 PRO A O 1
ATOM 637 N N . ASP A 1 85 ? -22.875 -27.318 8.432 1.00 12.58 85 ASP A N 1
ATOM 638 C CA . ASP A 1 85 ? -23.444 -26.013 8.106 1.00 12.12 85 ASP A CA 1
ATOM 639 C C . ASP A 1 85 ? -24.116 -25.531 9.389 1.00 16.28 85 ASP A C 1
ATOM 640 O O . ASP A 1 85 ? -25.030 -26.192 9.877 1.00 17.50 85 ASP A O 1
ATOM 645 N N . GLU A 1 86 ? -23.605 -24.442 9.985 1.00 11.75 86 GLU A N 1
ATOM 646 C CA . GLU A 1 86 ? -24.101 -23.937 11.270 1.00 11.30 86 GLU A CA 1
ATOM 647 C C . GLU A 1 86 ? -25.561 -23.509 11.206 1.00 16.06 86 GLU A C 1
ATOM 648 O O . GLU A 1 86 ? -26.381 -23.967 12.011 1.00 15.32 86 GLU A O 1
ATOM 654 N N . ASN A 1 87 ? -25.868 -22.638 10.224 1.00 13.08 87 ASN A N 1
ATOM 655 C CA . ASN A 1 87 ? -27.183 -22.102 9.890 1.00 12.71 87 ASN A CA 1
ATOM 656 C C . ASN A 1 87 ? -27.062 -21.272 8.616 1.00 15.54 87 ASN A C 1
ATOM 657 O O . ASN A 1 87 ? -25.948 -20.960 8.173 1.00 15.19 87 ASN A O 1
ATOM 662 N N . PHE A 1 88 ? -28.214 -20.894 8.051 1.00 12.01 88 PHE A N 1
ATOM 663 C CA . PHE A 1 88 ? -28.295 -20.054 6.862 1.00 11.08 88 PHE A CA 1
ATOM 664 C C . PHE A 1 88 ? -29.041 -18.764 7.191 1.00 14.56 88 PHE A C 1
ATOM 665 O O . PHE A 1 88 ? -29.722 -18.226 6.329 1.00 15.77 88 PHE A O 1
ATOM 673 N N . THR A 1 89 ? -28.902 -18.270 8.436 1.00 10.59 89 THR A N 1
ATOM 674 C CA . THR A 1 89 ? -29.548 -17.052 8.934 1.00 11.01 89 THR A CA 1
ATOM 675 C C . THR A 1 89 ? -29.127 -15.843 8.108 1.00 15.65 89 THR A C 1
ATOM 676 O O . THR A 1 89 ? -29.980 -15.077 7.681 1.00 16.65 89 THR A O 1
ATOM 680 N N . LEU A 1 90 ? -27.818 -15.698 7.857 1.00 13.19 90 LEU A N 1
ATOM 681 C CA . LEU A 1 90 ? -27.262 -14.594 7.077 1.00 12.52 90 LEU A CA 1
ATOM 682 C C . LEU A 1 90 ? -27.348 -14.893 5.580 1.00 15.48 90 LEU A C 1
ATOM 683 O O . LEU A 1 90 ? -27.022 -15.996 5.145 1.00 14.93 90 LEU A O 1
ATOM 688 N N . LYS A 1 91 ? -27.818 -13.914 4.800 1.00 11.98 91 LYS A N 1
ATOM 689 C CA . LYS A 1 91 ? -28.011 -14.045 3.355 1.00 11.58 91 LYS A CA 1
ATOM 690 C C . LYS A 1 91 ? -26.929 -13.323 2.547 1.00 17.36 91 LYS A C 1
ATOM 691 O O . LYS A 1 91 ? -26.278 -12.416 3.056 1.00 17.73 91 LYS A O 1
ATOM 697 N N . HIS A 1 92 ? -26.760 -13.722 1.275 1.00 14.35 92 HIS A N 1
ATOM 698 C CA . HIS A 1 92 ? -25.831 -13.148 0.301 1.00 13.94 92 HIS A CA 1
ATOM 699 C C . HIS A 1 92 ? -26.549 -11.918 -0.295 1.00 17.61 92 HIS A C 1
ATOM 700 O O . HIS A 1 92 ? -27.007 -11.943 -1.438 1.00 17.28 92 HIS A O 1
ATOM 707 N N . VAL A 1 93 ? -26.677 -10.863 0.537 1.00 13.83 93 VAL A N 1
ATOM 708 C CA . VAL A 1 93 ? -27.396 -9.606 0.306 1.00 13.97 93 VAL A CA 1
ATOM 709 C C . VAL A 1 93 ? -26.715 -8.643 -0.692 1.00 18.97 93 VAL A C 1
ATOM 710 O O . VAL A 1 93 ? -27.405 -7.799 -1.272 1.00 19.95 93 VAL A O 1
ATOM 714 N N . GLY A 1 94 ? -25.401 -8.757 -0.876 1.00 14.26 94 GLY A N 1
ATOM 715 C CA . GLY A 1 94 ? -24.695 -7.881 -1.804 1.00 13.56 94 GLY A CA 1
ATOM 716 C C . GLY A 1 94 ? -23.184 -8.008 -1.822 1.00 15.67 94 GLY A C 1
ATOM 717 O O . GLY A 1 94 ? -22.638 -8.957 -1.247 1.00 14.22 94 GLY A O 1
ATOM 718 N N . PRO A 1 95 ? -22.484 -7.055 -2.507 1.00 11.68 95 PRO A N 1
ATOM 719 C CA . PRO A 1 95 ? -21.003 -7.100 -2.550 1.00 10.91 95 PRO A CA 1
ATOM 720 C C . PRO A 1 95 ? -20.379 -6.886 -1.169 1.00 14.56 95 PRO A C 1
ATOM 721 O O . PRO A 1 95 ? -20.840 -6.032 -0.397 1.00 13.97 95 PRO A O 1
ATOM 725 N N . GLY A 1 96 ? -19.363 -7.689 -0.855 1.00 9.96 96 GLY A N 1
ATOM 726 C CA . GLY A 1 96 ? -18.673 -7.614 0.429 1.00 9.18 96 GLY A CA 1
ATOM 727 C C . GLY A 1 96 ? -19.055 -8.722 1.388 1.00 12.96 96 GLY A C 1
ATOM 728 O O . GLY A 1 96 ? -18.493 -8.815 2.481 1.00 12.28 96 GLY A O 1
ATOM 729 N N . VAL A 1 97 ? -20.005 -9.578 0.980 1.00 9.81 97 VAL A N 1
ATOM 730 C CA . VAL A 1 97 ? -20.471 -10.708 1.770 1.00 9.35 97 VAL A CA 1
ATOM 731 C C . VAL A 1 97 ? -19.354 -11.773 1.881 1.00 12.62 97 VAL A C 1
ATOM 732 O O . VAL A 1 97 ? -18.693 -12.082 0.891 1.00 12.60 97 VAL A O 1
ATOM 736 N N . LEU A 1 98 ? -19.108 -12.261 3.105 1.00 8.74 98 LEU A N 1
ATOM 737 C CA . LEU A 1 98 ? -18.126 -13.293 3.381 1.00 8.61 98 LEU A CA 1
ATOM 738 C C . LEU A 1 98 ? -18.906 -14.606 3.665 1.00 12.62 98 LEU A C 1
ATOM 739 O O . LEU A 1 98 ? -19.747 -14.661 4.570 1.00 11.99 98 LEU A O 1
ATOM 744 N N . SER A 1 99 ? -18.679 -15.620 2.820 1.00 9.20 99 SER A N 1
ATOM 745 C CA . SER A 1 99 ? -19.400 -16.882 2.858 1.00 8.74 99 SER A CA 1
ATOM 746 C C . SER A 1 99 ? -18.496 -18.079 2.576 1.00 12.76 99 SER A C 1
ATOM 747 O O . SER A 1 99 ? -17.474 -17.958 1.890 1.00 12.94 99 SER A O 1
ATOM 750 N N . MET A 1 100 ? -18.892 -19.240 3.109 1.00 8.64 100 MET A N 1
ATOM 751 C CA . MET A 1 100 ? -18.160 -20.484 2.988 1.00 8.08 100 MET A CA 1
ATOM 752 C C . MET A 1 100 ? -18.427 -21.203 1.681 1.00 12.08 100 MET A C 1
ATOM 753 O O . MET A 1 100 ? -19.583 -21.443 1.312 1.00 12.18 100 MET A O 1
ATOM 758 N N . ALA A 1 101 ? -17.341 -21.597 1.005 1.00 9.78 101 ALA A N 1
ATOM 759 C CA . ALA A 1 101 ? -17.365 -22.436 -0.187 1.00 9.66 101 ALA A CA 1
ATOM 760 C C . ALA A 1 101 ? -17.544 -23.860 0.353 1.00 13.27 101 ALA A C 1
ATOM 761 O O . ALA A 1 101 ? -17.222 -24.104 1.522 1.00 12.57 101 ALA A O 1
ATOM 763 N N . ASN A 1 102 ? -18.069 -24.800 -0.461 1.00 10.14 102 ASN A N 1
ATOM 764 C CA . ASN A 1 102 ? -18.276 -26.175 0.014 1.00 10.23 102 ASN A CA 1
ATOM 765 C C . ASN A 1 102 ? -18.358 -27.186 -1.121 1.00 14.65 102 ASN A C 1
ATOM 766 O O . ASN A 1 102 ? -18.280 -26.796 -2.270 1.00 14.94 102 ASN A O 1
ATOM 771 N N . ALA A 1 103 ? -18.534 -28.478 -0.808 1.00 11.33 103 ALA A N 1
ATOM 772 C CA . ALA A 1 103 ? -18.733 -29.512 -1.820 1.00 11.67 103 ALA A CA 1
ATOM 773 C C . ALA A 1 103 ? -20.068 -30.207 -1.514 1.00 18.47 103 ALA A C 1
ATOM 774 O O . ALA A 1 103 ? -20.174 -31.437 -1.558 1.00 19.69 103 ALA A O 1
ATOM 776 N N . GLY A 1 104 ? -21.077 -29.386 -1.209 1.00 15.06 104 GLY A N 1
ATOM 777 C CA . GLY A 1 104 ? -22.419 -29.836 -0.862 1.00 15.06 104 GLY A CA 1
ATOM 778 C C . GLY A 1 104 ? -22.755 -29.651 0.609 1.00 18.13 104 GLY A C 1
ATOM 779 O O . GLY A 1 104 ? -21.975 -29.034 1.339 1.00 17.46 104 GLY A O 1
ATOM 780 N N . PRO A 1 105 ? -23.921 -30.167 1.086 1.00 14.09 105 PRO A N 1
ATOM 781 C CA . PRO A 1 105 ? -24.288 -29.970 2.506 1.00 13.22 105 PRO A CA 1
ATOM 782 C C . PRO A 1 105 ? -23.294 -30.553 3.511 1.00 18.88 105 PRO A C 1
ATOM 783 O O . PRO A 1 105 ? -22.785 -31.661 3.320 1.00 19.94 105 PRO A O 1
ATOM 787 N N . ASN A 1 106 ? -23.012 -29.771 4.577 1.00 14.88 106 ASN A N 1
ATOM 788 C CA . ASN A 1 106 ? -22.140 -30.086 5.712 1.00 13.88 106 ASN A CA 1
ATOM 789 C C . ASN A 1 106 ? -20.707 -30.486 5.316 1.00 17.93 106 ASN A C 1
ATOM 790 O O . ASN A 1 106 ? -20.151 -31.422 5.880 1.00 18.69 106 ASN A O 1
ATOM 795 N N . THR A 1 107 ? -20.102 -29.765 4.365 1.00 14.45 107 THR A N 1
ATOM 796 C CA . THR A 1 107 ? -18.735 -30.040 3.885 1.00 13.54 107 THR A CA 1
ATOM 797 C C . THR A 1 107 ? -17.898 -28.763 3.957 1.00 16.30 107 THR A C 1
ATOM 798 O O . THR A 1 107 ? -17.177 -28.429 3.010 1.00 17.11 107 THR A O 1
ATOM 802 N N . ASN A 1 108 ? -18.005 -28.041 5.072 1.00 10.84 108 ASN A N 1
ATOM 803 C CA . ASN A 1 108 ? -17.238 -26.818 5.270 1.00 10.31 108 ASN A CA 1
ATOM 804 C C . ASN A 1 108 ? -15.837 -27.188 5.732 1.00 13.26 108 ASN A C 1
ATOM 805 O O . ASN A 1 108 ? -15.697 -28.041 6.595 1.00 12.14 108 ASN A O 1
ATOM 810 N N . GLY A 1 109 ? -14.823 -26.550 5.151 1.00 9.91 109 GLY A N 1
ATOM 811 C CA . GLY A 1 109 ? -13.424 -26.764 5.513 1.00 9.02 109 GLY A CA 1
ATOM 812 C C . GLY A 1 109 ? -12.791 -25.440 5.871 1.00 10.73 109 GLY A C 1
ATOM 813 O O . GLY A 1 109 ? -13.078 -24.876 6.935 1.00 9.36 109 GLY A O 1
ATOM 814 N N . SER A 1 110 ? -12.003 -24.887 4.929 1.00 8.49 110 SER A N 1
ATOM 815 C CA . SER A 1 110 ? -11.352 -23.578 5.074 1.00 7.46 110 SER A CA 1
ATOM 816 C C . SER A 1 110 ? -11.613 -22.645 3.888 1.00 9.97 110 SER A C 1
ATOM 817 O O . SER A 1 110 ? -11.298 -21.462 3.970 1.00 9.61 110 SER A O 1
ATOM 820 N N . GLN A 1 111 ? -12.159 -23.169 2.777 1.00 8.19 111 GLN A N 1
ATOM 821 C CA . GLN A 1 111 ? -12.419 -22.368 1.588 1.00 7.64 111 GLN A CA 1
ATOM 822 C C . GLN A 1 111 ? -13.606 -21.448 1.756 1.00 11.37 111 GLN A C 1
ATOM 823 O O . GLN A 1 111 ? -14.673 -21.849 2.222 1.00 12.18 111 GLN A O 1
ATOM 829 N N . PHE A 1 112 ? -13.395 -20.192 1.419 1.00 7.48 112 PHE A N 1
ATOM 830 C CA . PHE A 1 112 ? -14.368 -19.132 1.560 1.00 6.93 112 PHE A CA 1
ATOM 831 C C . PHE A 1 112 ? -14.365 -18.307 0.291 1.00 9.21 112 PHE A C 1
ATOM 832 O O . PHE A 1 112 ? -13.551 -18.538 -0.614 1.00 9.02 112 PHE A O 1
ATOM 840 N N . PHE A 1 113 ? -15.290 -17.352 0.225 1.00 6.71 113 PHE A N 1
ATOM 841 C CA . PHE A 1 113 ? -15.377 -16.392 -0.857 1.00 6.61 113 PHE A CA 1
ATOM 842 C C . PHE A 1 113 ? -15.854 -15.051 -0.366 1.00 7.51 113 PHE A C 1
ATOM 843 O O . PHE A 1 113 ? -16.568 -14.984 0.633 1.00 7.16 113 PHE A O 1
ATOM 851 N N . ILE A 1 114 ? -15.383 -13.986 -1.022 1.00 6.39 114 ILE A N 1
ATOM 852 C CA . ILE A 1 114 ? -15.818 -12.611 -0.802 1.00 6.51 114 ILE A CA 1
ATOM 853 C C . ILE A 1 114 ? -16.594 -12.221 -2.078 1.00 9.35 114 ILE A C 1
ATOM 854 O O . ILE A 1 114 ? -16.018 -12.195 -3.161 1.00 9.38 114 ILE A O 1
ATOM 859 N N . CYS A 1 115 ? -17.899 -11.953 -1.946 1.00 7.95 115 CYS A N 1
ATOM 860 C CA . CYS A 1 115 ? -18.751 -11.553 -3.059 1.00 8.48 115 CYS A CA 1
ATOM 861 C C . CYS A 1 115 ? -18.390 -10.173 -3.626 1.00 14.29 115 CYS A C 1
ATOM 862 O O . CYS A 1 115 ? -17.926 -9.295 -2.893 1.00 13.79 115 CYS A O 1
ATOM 865 N N . THR A 1 116 ? -18.642 -9.989 -4.931 1.00 12.09 116 THR A N 1
ATOM 866 C CA . THR A 1 116 ? -18.483 -8.731 -5.651 1.00 13.17 116 THR A CA 1
ATOM 867 C C . THR A 1 116 ? -19.844 -8.336 -6.262 1.00 19.07 116 THR A C 1
ATOM 868 O O . THR A 1 116 ? -19.932 -7.375 -7.031 1.00 20.00 116 THR A O 1
ATOM 872 N N . ILE A 1 117 ? -20.915 -9.074 -5.874 1.00 15.35 117 ILE A N 1
ATOM 873 C CA . ILE A 1 117 ? -22.316 -8.889 -6.289 1.00 14.90 117 ILE A CA 1
ATOM 874 C C . ILE A 1 117 ? -23.248 -9.626 -5.308 1.00 17.22 117 ILE A C 1
ATOM 875 O O . ILE A 1 117 ? -22.771 -10.451 -4.538 1.00 15.21 117 ILE A O 1
ATOM 880 N N . LYS A 1 118 ? -24.569 -9.329 -5.344 1.00 15.44 118 LYS A N 1
ATOM 881 C CA . LYS A 1 118 ? -25.585 -10.011 -4.538 1.00 15.28 118 LYS A CA 1
ATOM 882 C C . LYS A 1 118 ? -25.706 -11.438 -5.092 1.00 20.67 118 LYS A C 1
ATOM 883 O O . LYS A 1 118 ? -26.229 -11.611 -6.194 1.00 22.10 118 LYS A O 1
ATOM 889 N N . THR A 1 119 ? -25.176 -12.443 -4.366 1.00 15.86 119 THR A N 1
ATOM 890 C CA . THR A 1 119 ? -25.222 -13.833 -4.844 1.00 15.55 119 THR A CA 1
ATOM 891 C C . THR A 1 119 ? -26.371 -14.603 -4.174 1.00 18.44 119 THR A C 1
ATOM 892 O O . THR A 1 119 ? -26.161 -15.706 -3.670 1.00 18.39 119 THR A O 1
ATOM 896 N N . ASP A 1 120 ? -27.597 -14.023 -4.196 1.00 15.49 120 ASP A N 1
ATOM 897 C CA . ASP A 1 120 ? -28.800 -14.568 -3.542 1.00 15.21 120 ASP A CA 1
ATOM 898 C C . ASP A 1 120 ? -29.228 -15.973 -4.025 1.00 19.88 120 ASP A C 1
ATOM 899 O O . ASP A 1 120 ? -29.943 -16.650 -3.287 1.00 20.05 120 ASP A O 1
ATOM 904 N N . TRP A 1 121 ? -28.735 -16.450 -5.190 1.00 16.25 121 TRP A N 1
ATOM 905 C CA . TRP A 1 121 ? -29.005 -17.814 -5.656 1.00 16.01 121 TRP A CA 1
ATOM 906 C C . TRP A 1 121 ? -28.242 -18.845 -4.786 1.00 20.24 121 TRP A C 1
ATOM 907 O O . TRP A 1 121 ? -28.513 -20.044 -4.875 1.00 19.53 121 TRP A O 1
ATOM 918 N N . LEU A 1 122 ? -27.318 -18.363 -3.917 1.00 17.35 122 LEU A N 1
ATOM 919 C CA . LEU A 1 122 ? -26.521 -19.199 -3.011 1.00 17.02 122 LEU A CA 1
ATOM 920 C C . LEU A 1 122 ? -27.116 -19.319 -1.605 1.00 19.34 122 LEU A C 1
ATOM 921 O O . LEU A 1 122 ? -26.632 -20.126 -0.814 1.00 19.62 122 LEU A O 1
ATOM 926 N N . ASP A 1 123 ? -28.170 -18.532 -1.305 1.00 14.60 123 ASP A N 1
ATOM 927 C CA . ASP A 1 123 ? -28.869 -18.528 -0.013 1.00 13.42 123 ASP A CA 1
ATOM 928 C C . ASP A 1 123 ? -29.437 -19.914 0.315 1.00 15.84 123 ASP A C 1
ATOM 929 O O . ASP A 1 123 ? -30.102 -20.524 -0.521 1.00 14.85 123 ASP A O 1
ATOM 934 N N . GLY A 1 124 ? -29.128 -20.400 1.513 1.00 12.13 124 GLY A N 1
ATOM 935 C CA . GLY A 1 124 ? -29.580 -21.702 1.987 1.00 12.06 124 GLY A CA 1
ATOM 936 C C . GLY A 1 124 ? -28.670 -22.852 1.631 1.00 15.64 124 GLY A C 1
ATOM 937 O O . GLY A 1 124 ? -28.907 -23.974 2.074 1.00 15.30 124 GLY A O 1
ATOM 938 N N . LYS A 1 125 ? -27.626 -22.585 0.825 1.00 13.20 125 LYS A N 1
ATOM 939 C CA . LYS A 1 125 ? -26.638 -23.577 0.373 1.00 13.12 125 LYS A CA 1
ATOM 940 C C . LYS A 1 125 ? -25.242 -23.282 0.929 1.00 13.87 125 LYS A C 1
ATOM 941 O O . LYS A 1 125 ? -24.491 -24.214 1.214 1.00 12.90 125 LYS A O 1
ATOM 947 N N . HIS A 1 126 ? -24.909 -21.989 1.088 1.00 8.68 126 HIS A N 1
ATOM 948 C CA . HIS A 1 126 ? -23.619 -21.543 1.616 1.00 7.88 126 HIS A CA 1
ATOM 949 C C . HIS A 1 126 ? -23.804 -20.734 2.890 1.00 9.87 126 HIS A C 1
ATOM 950 O O . HIS A 1 126 ? -24.771 -19.987 2.997 1.00 11.07 126 HIS A O 1
ATOM 957 N N . VAL A 1 127 ? -22.908 -20.930 3.872 1.00 7.24 127 VAL A N 1
ATOM 958 C CA . VAL A 1 127 ? -22.946 -20.246 5.168 1.00 7.12 127 VAL A CA 1
ATOM 959 C C . VAL A 1 127 ? -22.225 -18.890 5.108 1.00 10.16 127 VAL A C 1
ATOM 960 O O . VAL A 1 127 ? -21.000 -18.840 5.006 1.00 9.93 127 VAL A O 1
ATOM 964 N N . VAL A 1 128 ? -22.997 -17.799 5.194 1.00 7.67 128 VAL A N 1
ATOM 965 C CA . VAL A 1 128 ? -22.497 -16.426 5.258 1.00 6.97 128 VAL A CA 1
ATOM 966 C C . VAL A 1 128 ? -22.074 -16.230 6.724 1.00 11.63 128 VAL A C 1
ATOM 967 O O . VAL A 1 128 ? -22.860 -16.526 7.634 1.00 11.09 128 VAL A O 1
ATOM 971 N N . PHE A 1 129 ? -20.830 -15.776 6.955 1.00 9.64 129 PHE A N 1
ATOM 972 C CA . PHE A 1 129 ? -20.325 -15.624 8.323 1.00 9.66 129 PHE A CA 1
ATOM 973 C C . PHE A 1 129 ? -19.670 -14.279 8.614 1.00 16.19 129 PHE A C 1
ATOM 974 O O . PHE A 1 129 ? -19.128 -14.093 9.702 1.00 17.21 129 PHE A O 1
ATOM 982 N N . GLY A 1 130 ? -19.756 -13.352 7.669 1.00 13.58 130 GLY A N 1
ATOM 983 C CA . GLY A 1 130 ? -19.193 -12.021 7.830 1.00 13.48 130 GLY A CA 1
ATOM 984 C C . GLY A 1 130 ? -19.330 -11.115 6.629 1.00 17.40 130 GLY A C 1
ATOM 985 O O . GLY A 1 130 ? -20.049 -11.421 5.672 1.00 17.20 130 GLY A O 1
ATOM 986 N N . HIS A 1 131 ? -18.614 -9.995 6.674 1.00 14.06 131 HIS A N 1
ATOM 987 C CA . HIS A 1 131 ? -18.620 -8.995 5.612 1.00 13.85 131 HIS A CA 1
ATOM 988 C C . HIS A 1 131 ? -17.387 -8.104 5.684 1.00 15.81 131 HIS A C 1
ATOM 989 O O . HIS A 1 131 ? -16.764 -7.993 6.744 1.00 13.97 131 HIS A O 1
ATOM 996 N N . VAL A 1 132 ? -17.071 -7.438 4.560 1.00 12.72 132 VAL A N 1
ATOM 997 C CA . VAL A 1 132 ? -15.947 -6.508 4.418 1.00 12.52 132 VAL A CA 1
ATOM 998 C C . VAL A 1 132 ? -16.266 -5.222 5.192 1.00 15.76 132 VAL A C 1
ATOM 999 O O . VAL A 1 132 ? -17.292 -4.580 4.946 1.00 14.83 132 VAL A O 1
ATOM 1003 N N . ILE A 1 133 ? -15.378 -4.865 6.127 1.00 12.54 133 ILE A N 1
ATOM 1004 C CA . ILE A 1 133 ? -15.448 -3.652 6.945 1.00 12.31 133 ILE A CA 1
ATOM 1005 C C . ILE A 1 133 ? -14.711 -2.547 6.191 1.00 17.16 133 ILE A C 1
ATOM 1006 O O . ILE A 1 133 ? -15.175 -1.406 6.116 1.00 18.14 133 ILE A O 1
ATOM 1011 N N . GLU A 1 134 ? -13.544 -2.911 5.644 1.00 12.35 134 GLU A N 1
ATOM 1012 C CA . GLU A 1 134 ? -12.625 -2.023 4.965 1.00 11.00 134 GLU A CA 1
ATOM 1013 C C . GLU A 1 134 ? -11.850 -2.812 3.916 1.00 13.13 134 GLU A C 1
ATOM 1014 O O . GLU A 1 134 ? -11.586 -3.999 4.113 1.00 10.27 134 GLU A O 1
ATOM 1020 N N . GLY A 1 135 ? -11.482 -2.134 2.826 1.00 10.55 135 GLY A N 1
ATOM 1021 C CA . GLY A 1 135 ? -10.698 -2.720 1.749 1.00 10.74 135 GLY A CA 1
ATOM 1022 C C . GLY A 1 135 ? -11.497 -3.378 0.640 1.00 15.98 135 GLY A C 1
ATOM 1023 O O . GLY A 1 135 ? -11.023 -4.345 0.033 1.00 13.94 135 GLY A O 1
ATOM 1024 N N . MET A 1 136 ? -12.706 -2.837 0.338 1.00 14.12 136 MET A N 1
ATOM 1025 C CA . MET A 1 136 ? -13.539 -3.321 -0.760 1.00 13.89 136 MET A CA 1
ATOM 1026 C C . MET A 1 136 ? -12.860 -2.929 -2.083 1.00 18.39 136 MET A C 1
ATOM 1027 O O . MET A 1 136 ? -12.994 -3.641 -3.074 1.00 16.74 136 MET A O 1
ATOM 1032 N N . ASP A 1 137 ? -12.072 -1.826 -2.062 1.00 16.52 137 ASP A N 1
ATOM 1033 C CA . ASP A 1 137 ? -11.263 -1.346 -3.185 1.00 16.60 137 ASP A CA 1
ATOM 1034 C C . ASP A 1 137 ? -10.171 -2.368 -3.494 1.00 18.16 137 ASP A C 1
ATOM 1035 O O . ASP A 1 137 ? -9.796 -2.523 -4.649 1.00 18.94 137 ASP A O 1
ATOM 1040 N N . VAL A 1 138 ? -9.681 -3.070 -2.453 1.00 12.97 138 VAL A N 1
ATOM 1041 C CA . VAL A 1 138 ? -8.671 -4.138 -2.533 1.00 12.06 138 VAL A CA 1
ATOM 1042 C C . VAL A 1 138 ? -9.337 -5.400 -3.119 1.00 13.14 138 VAL A C 1
ATOM 1043 O O . VAL A 1 138 ? -8.720 -6.076 -3.937 1.00 12.32 138 VAL A O 1
ATOM 1047 N N . VAL A 1 139 ? -10.605 -5.681 -2.735 1.00 9.36 139 VAL A N 1
ATOM 1048 C CA . VAL A 1 139 ? -11.406 -6.802 -3.255 1.00 8.81 139 VAL A CA 1
ATOM 1049 C C . VAL A 1 139 ? -11.657 -6.585 -4.761 1.00 13.60 139 VAL A C 1
ATOM 1050 O O . VAL A 1 139 ? -11.528 -7.534 -5.537 1.00 14.40 139 VAL A O 1
ATOM 1054 N N . LYS A 1 140 ? -11.950 -5.326 -5.171 1.00 9.99 140 LYS A N 1
ATOM 1055 C CA . LYS A 1 140 ? -12.167 -4.954 -6.567 1.00 10.04 140 LYS A CA 1
ATOM 1056 C C . LYS A 1 140 ? -10.888 -5.104 -7.389 1.00 13.68 140 LYS A C 1
ATOM 1057 O O . LYS A 1 140 ? -10.968 -5.438 -8.571 1.00 12.58 140 LYS A O 1
ATOM 1063 N N . LYS A 1 141 ? -9.714 -4.900 -6.753 1.00 11.50 141 LYS A N 1
ATOM 1064 C CA . LYS A 1 141 ? -8.395 -5.096 -7.363 1.00 12.43 141 LYS A CA 1
ATOM 1065 C C . LYS A 1 141 ? -8.201 -6.592 -7.619 1.00 17.32 141 LYS A C 1
ATOM 1066 O O . LYS A 1 141 ? -7.857 -6.949 -8.734 1.00 18.61 141 LYS A O 1
ATOM 1072 N N . ILE A 1 142 ? -8.511 -7.465 -6.631 1.00 13.83 142 ILE A N 1
ATOM 1073 C CA . ILE A 1 142 ? -8.436 -8.930 -6.775 1.00 14.32 142 ILE A CA 1
ATOM 1074 C C . ILE A 1 142 ? -9.362 -9.366 -7.926 1.00 20.65 142 ILE A C 1
ATOM 1075 O O . ILE A 1 142 ? -8.944 -10.135 -8.781 1.00 21.39 142 ILE A O 1
ATOM 1080 N N . GLU A 1 143 ? -10.587 -8.821 -7.967 1.00 18.27 143 GLU A N 1
ATOM 1081 C CA . GLU A 1 143 ? -11.602 -9.071 -9.000 1.00 18.25 143 GLU A CA 1
ATOM 1082 C C . GLU A 1 143 ? -11.099 -8.760 -10.420 1.00 22.01 143 GLU A C 1
ATOM 1083 O O . GLU A 1 143 ? -11.378 -9.529 -11.335 1.00 22.52 143 GLU A O 1
ATOM 1089 N N . SER A 1 144 ? -10.339 -7.662 -10.591 1.00 18.17 144 SER A N 1
ATOM 1090 C CA . SER A 1 144 ? -9.777 -7.248 -11.882 1.00 17.70 144 SER A CA 1
ATOM 1091 C C . SER A 1 144 ? -8.738 -8.240 -12.435 1.00 20.25 144 SER A C 1
ATOM 1092 O O . SER A 1 144 ? -8.461 -8.213 -13.636 1.00 20.56 144 SER A O 1
ATOM 1095 N N . PHE A 1 145 ? -8.195 -9.124 -11.576 1.00 15.45 145 PHE A N 1
ATOM 1096 C CA . PHE A 1 145 ? -7.226 -10.142 -11.983 1.00 16.17 145 PHE A CA 1
ATOM 1097 C C . PHE A 1 145 ? -7.889 -11.494 -12.261 1.00 21.71 145 PHE A C 1
ATOM 1098 O O . PHE A 1 145 ? -7.201 -12.480 -12.514 1.00 22.05 145 PHE A O 1
ATOM 1106 N N . GLY A 1 146 ? -9.213 -11.518 -12.230 1.00 18.35 146 GLY A N 1
ATOM 1107 C CA . GLY A 1 146 ? -9.987 -12.715 -12.512 1.00 17.89 146 GLY A CA 1
ATOM 1108 C C . GLY A 1 146 ? -10.396 -12.812 -13.964 1.00 22.96 146 GLY A C 1
ATOM 1109 O O . GLY A 1 146 ? -10.046 -11.954 -14.776 1.00 23.34 146 GLY A O 1
ATOM 1110 N N . SER A 1 147 ? -11.141 -13.868 -14.296 1.00 19.86 147 SER A N 1
ATOM 1111 C CA . SER A 1 147 ? -11.645 -14.145 -15.645 1.00 19.99 147 SER A CA 1
ATOM 1112 C C . SER A 1 147 ? -12.927 -14.974 -15.532 1.00 22.80 147 SER A C 1
ATOM 1113 O O . SER A 1 147 ? -13.257 -15.430 -14.435 1.00 22.36 147 SER A O 1
ATOM 1116 N N . LYS A 1 148 ? -13.654 -15.143 -16.655 1.00 18.37 148 LYS A N 1
ATOM 1117 C CA . LYS A 1 148 ? -14.907 -15.894 -16.763 1.00 17.49 148 LYS A CA 1
ATOM 1118 C C . LYS A 1 148 ? -14.775 -17.357 -16.311 1.00 21.09 148 LYS A C 1
ATOM 1119 O O . LYS A 1 148 ? -15.726 -17.922 -15.773 1.00 19.86 148 LYS A O 1
ATOM 1121 N N . SER A 1 149 ? -13.588 -17.951 -16.510 1.00 19.47 149 SER A N 1
ATOM 1122 C CA . SER A 1 149 ? -13.263 -19.331 -16.137 1.00 19.14 149 SER A CA 1
ATOM 1123 C C . SER A 1 149 ? -12.891 -19.458 -14.660 1.00 21.51 149 SER A C 1
ATOM 1124 O O . SER A 1 149 ? -13.012 -20.549 -14.089 1.00 21.52 149 SER A O 1
ATOM 1127 N N . GLY A 1 150 ? -12.433 -18.353 -14.070 1.00 16.79 150 GLY A N 1
ATOM 1128 C CA . GLY A 1 150 ? -11.982 -18.300 -12.680 1.00 15.52 150 GLY A CA 1
ATOM 1129 C C . GLY A 1 150 ? -10.483 -18.143 -12.551 1.00 18.58 150 GLY A C 1
ATOM 1130 O O . GLY A 1 150 ? -9.995 -17.673 -11.523 1.00 17.63 150 GLY A O 1
ATOM 1131 N N . LYS A 1 151 ? -9.745 -18.547 -13.600 1.00 16.51 151 LYS A N 1
ATOM 1132 C CA . LYS A 1 151 ? -8.286 -18.485 -13.734 1.00 16.73 151 LYS A CA 1
ATOM 1133 C C . LYS A 1 151 ? -7.817 -17.052 -13.476 1.00 19.94 151 LYS A C 1
ATOM 1134 O O . LYS A 1 151 ? -8.424 -16.108 -13.989 1.00 19.18 151 LYS A O 1
ATOM 1140 N N . THR A 1 152 ? -6.775 -16.888 -12.649 1.00 17.12 152 THR A N 1
ATOM 1141 C CA . THR A 1 152 ? -6.259 -15.554 -12.332 1.00 17.07 152 THR A CA 1
ATOM 1142 C C . THR A 1 152 ? -5.106 -15.171 -13.258 1.00 22.69 152 THR A C 1
ATOM 1143 O O . THR A 1 152 ? -4.258 -16.011 -13.578 1.00 22.90 152 THR A O 1
ATOM 1147 N N . SER A 1 153 ? -5.105 -13.898 -13.705 1.00 19.51 153 SER A N 1
ATOM 1148 C CA . SER A 1 153 ? -4.097 -13.319 -14.599 1.00 19.37 153 SER A CA 1
ATOM 1149 C C . SER A 1 153 ? -2.799 -13.006 -13.858 1.00 21.30 153 SER A C 1
ATOM 1150 O O . SER A 1 153 ? -1.785 -12.767 -14.497 1.00 20.11 153 SER A O 1
ATOM 1153 N N . LYS A 1 154 ? -2.842 -13.002 -12.511 1.00 18.65 154 LYS A N 1
ATOM 1154 C CA . LYS A 1 154 ? -1.708 -12.748 -11.611 1.00 18.74 154 LYS A CA 1
ATOM 1155 C C . LYS A 1 154 ? -1.820 -13.651 -10.385 1.00 20.78 154 LYS A C 1
ATOM 1156 O O . LYS A 1 154 ? -2.931 -13.986 -9.983 1.00 20.89 154 LYS A O 1
ATOM 1162 N N . LYS A 1 155 ? -0.686 -14.027 -9.772 1.00 16.40 155 LYS A N 1
ATOM 1163 C CA . LYS A 1 155 ? -0.709 -14.844 -8.562 1.00 15.81 155 LYS A CA 1
ATOM 1164 C C . LYS A 1 155 ? -1.192 -13.951 -7.396 1.00 19.71 155 LYS A C 1
ATOM 1165 O O . LYS A 1 155 ? -0.502 -13.002 -7.014 1.00 20.12 155 LYS A O 1
ATOM 1171 N N . ILE A 1 156 ? -2.417 -14.210 -6.904 1.00 14.87 156 ILE A N 1
ATOM 1172 C CA . ILE A 1 156 ? -3.039 -13.442 -5.814 1.00 13.30 156 ILE A CA 1
ATOM 1173 C C . ILE A 1 156 ? -2.726 -14.156 -4.486 1.00 16.59 156 ILE A C 1
ATOM 1174 O O . ILE A 1 156 ? -3.335 -15.177 -4.191 1.00 15.13 156 ILE A O 1
ATOM 1179 N N . VAL A 1 157 ? -1.763 -13.631 -3.709 1.00 13.63 157 VAL A N 1
ATOM 1180 C CA . VAL A 1 157 ? -1.309 -14.257 -2.456 1.00 13.76 157 VAL A CA 1
ATOM 1181 C C . VAL A 1 157 ? -1.723 -13.480 -1.189 1.00 18.16 157 VAL A C 1
ATOM 1182 O O . VAL A 1 157 ? -1.617 -12.249 -1.154 1.00 16.76 157 VAL A O 1
ATOM 1186 N N . ILE A 1 158 ? -2.148 -14.215 -0.136 1.00 15.07 158 ILE A N 1
ATOM 1187 C CA . ILE A 1 158 ? -2.429 -13.661 1.191 1.00 14.57 158 ILE A CA 1
ATOM 1188 C C . ILE A 1 158 ? -1.063 -13.693 1.906 1.00 19.78 158 ILE A C 1
ATOM 1189 O O . ILE A 1 158 ? -0.659 -14.727 2.442 1.00 20.08 158 ILE A O 1
ATOM 1194 N N . THR A 1 159 ? -0.319 -12.577 1.806 1.00 17.11 159 THR A N 1
ATOM 1195 C CA . THR A 1 159 ? 1.048 -12.401 2.323 1.00 17.25 159 THR A CA 1
ATOM 1196 C C . THR A 1 159 ? 1.110 -12.385 3.841 1.00 21.63 159 THR A C 1
ATOM 1197 O O . THR A 1 159 ? 2.122 -12.785 4.418 1.00 22.43 159 THR A O 1
ATOM 1201 N N . ASP A 1 160 ? 0.039 -11.891 4.478 1.00 17.24 160 ASP A N 1
ATOM 1202 C CA . ASP A 1 160 ? -0.130 -11.818 5.923 1.00 16.63 160 ASP A CA 1
ATOM 1203 C C . ASP A 1 160 ? -1.613 -11.747 6.245 1.00 18.57 160 ASP A C 1
ATOM 1204 O O . ASP A 1 160 ? -2.412 -11.270 5.434 1.00 16.85 160 ASP A O 1
ATOM 1209 N N . CYS A 1 161 ? -1.982 -12.272 7.416 1.00 14.19 161 CYS A N 1
ATOM 1210 C CA . CYS A 1 161 ? -3.343 -12.277 7.935 1.00 12.15 161 CYS A CA 1
ATOM 1211 C C . CYS A 1 161 ? -3.290 -12.407 9.455 1.00 15.73 161 CYS A C 1
ATOM 1212 O O . CYS A 1 161 ? -2.282 -12.859 10.008 1.00 15.87 161 CYS A O 1
ATOM 1215 N N . GLY A 1 162 ? -4.350 -11.980 10.116 1.00 11.47 162 GLY A N 1
ATOM 1216 C CA . GLY A 1 162 ? -4.434 -12.038 11.568 1.00 11.25 162 GLY A CA 1
ATOM 1217 C C . GLY A 1 162 ? -5.674 -11.393 12.143 1.00 14.54 162 GLY A C 1
ATOM 1218 O O . GLY A 1 162 ? -6.631 -11.120 11.420 1.00 13.52 162 GLY A O 1
ATOM 1219 N N . GLN A 1 163 ? -5.663 -11.160 13.455 1.00 11.85 163 GLN A N 1
ATOM 1220 C CA . GLN A 1 163 ? -6.787 -10.570 14.182 1.00 11.71 163 GLN A CA 1
ATOM 1221 C C . GLN A 1 163 ? -6.426 -9.216 14.754 1.00 15.45 163 GLN A C 1
ATOM 1222 O O . GLN A 1 163 ? -5.388 -9.069 15.415 1.00 14.94 163 GLN A O 1
ATOM 1228 N N . LEU A 1 164 ? -7.316 -8.236 14.526 1.00 12.07 164 LEU A N 1
ATOM 1229 C CA . LEU A 1 164 ? -7.170 -6.866 15.009 1.00 12.37 164 LEU A CA 1
ATOM 1230 C C . LEU A 1 164 ? -7.803 -6.661 16.378 1.00 15.90 164 LEU A C 1
ATOM 1231 O O . LEU A 1 164 ? -7.291 -5.854 17.163 1.00 17.05 164 LEU A O 1
ATOM 1236 N N . SER A 1 165 ? -8.917 -7.381 16.658 1.00 10.99 165 SER A N 1
ATOM 1237 C CA . SER A 1 165 ? -9.716 -7.313 17.892 1.00 11.16 165 SER A CA 1
ATOM 1238 C C . SER A 1 165 ? -10.811 -8.395 17.927 1.00 11.28 165 SER A C 1
ATOM 1239 O O . SER A 1 165 ? -11.071 -9.029 16.883 1.00 20.61 165 SER A O 1
ATOM 1243 N N . GLN B 1 2 ? -13.773 18.926 0.696 1.00 19.90 2 GLN B N 1
ATOM 1244 C CA . GLN B 1 2 ? -13.903 19.790 1.877 1.00 19.59 2 GLN B CA 1
ATOM 1245 C C . GLN B 1 2 ? -14.228 18.955 3.103 1.00 22.20 2 GLN B C 1
ATOM 1246 O O . GLN B 1 2 ? -15.010 18.006 3.001 1.00 22.29 2 GLN B O 1
ATOM 1252 N N . ASN B 1 3 ? -13.618 19.300 4.262 1.00 17.26 3 ASN B N 1
ATOM 1253 C CA . ASN B 1 3 ? -13.831 18.611 5.545 1.00 15.82 3 ASN B CA 1
ATOM 1254 C C . ASN B 1 3 ? -15.266 18.838 5.991 1.00 19.49 3 ASN B C 1
ATOM 1255 O O . ASN B 1 3 ? -15.699 19.991 6.017 1.00 20.34 3 ASN B O 1
ATOM 1260 N N . PRO B 1 4 ? -16.045 17.781 6.314 1.00 14.33 4 PRO B N 1
ATOM 1261 C CA . PRO B 1 4 ? -17.445 18.007 6.701 1.00 13.25 4 PRO B CA 1
ATOM 1262 C C . PRO B 1 4 ? -17.644 18.871 7.939 1.00 15.51 4 PRO B C 1
ATOM 1263 O O . PRO B 1 4 ? -16.844 18.836 8.889 1.00 15.13 4 PRO B O 1
ATOM 1267 N N . LEU B 1 5 ? -18.723 19.663 7.898 1.00 11.49 5 LEU B N 1
ATOM 1268 C CA A LEU B 1 5 ? -19.149 20.517 8.996 0.43 10.89 5 LEU B CA 1
ATOM 1269 C CA B LEU B 1 5 ? -19.153 20.503 9.013 0.57 10.65 5 LEU B CA 1
ATOM 1270 C C . LEU B 1 5 ? -20.468 19.939 9.494 1.00 14.62 5 LEU B C 1
ATOM 1271 O O . LEU B 1 5 ? -21.436 19.890 8.738 1.00 15.70 5 LEU B O 1
ATOM 1280 N N . VAL B 1 6 ? -20.477 19.422 10.717 1.00 9.59 6 VAL B N 1
ATOM 1281 C CA . VAL B 1 6 ? -21.647 18.786 11.315 1.00 9.17 6 VAL B CA 1
ATOM 1282 C C . VAL B 1 6 ? -22.120 19.527 12.563 1.00 12.73 6 VAL B C 1
ATOM 1283 O O . VAL B 1 6 ? -21.381 20.342 13.115 1.00 9.46 6 VAL B O 1
ATOM 1287 N N . TYR B 1 7 ? -23.354 19.224 13.009 1.00 11.29 7 TYR B N 1
ATOM 1288 C CA . TYR B 1 7 ? -23.935 19.845 14.186 1.00 10.63 7 TYR B CA 1
ATOM 1289 C C . TYR B 1 7 ? -24.591 18.859 15.138 1.00 13.75 7 TYR B C 1
ATOM 1290 O O . TYR B 1 7 ? -25.124 17.840 14.713 1.00 13.96 7 TYR B O 1
ATOM 1299 N N . LEU B 1 8 ? -24.557 19.198 16.431 1.00 9.73 8 LEU B N 1
ATOM 1300 C CA . LEU B 1 8 ? -25.213 18.478 17.506 1.00 9.14 8 LEU B CA 1
ATOM 1301 C C . LEU B 1 8 ? -26.030 19.518 18.261 1.00 13.87 8 LEU B C 1
ATOM 1302 O O . LEU B 1 8 ? -25.473 20.510 18.732 1.00 14.31 8 LEU B O 1
ATOM 1307 N N . ASP B 1 9 ? -27.351 19.318 18.331 1.00 10.53 9 ASP B N 1
ATOM 1308 C CA . ASP B 1 9 ? -28.258 20.167 19.096 1.00 10.66 9 ASP B CA 1
ATOM 1309 C C . ASP B 1 9 ? -28.479 19.390 20.373 1.00 15.09 9 ASP B C 1
ATOM 1310 O O . ASP B 1 9 ? -28.899 18.235 20.325 1.00 15.06 9 ASP B O 1
ATOM 1315 N N . VAL B 1 10 ? -28.066 19.977 21.500 1.00 11.31 10 VAL B N 1
ATOM 1316 C CA . VAL B 1 10 ? -28.098 19.322 22.798 1.00 10.73 10 VAL B CA 1
ATOM 1317 C C . VAL B 1 10 ? -29.056 20.006 23.772 1.00 15.60 10 VAL B C 1
ATOM 1318 O O . VAL B 1 10 ? -29.091 21.232 23.865 1.00 14.25 10 VAL B O 1
ATOM 1322 N N . GLY B 1 11 ? -29.805 19.186 24.498 1.00 14.27 11 GLY B N 1
ATOM 1323 C CA . GLY B 1 11 ? -30.740 19.604 25.538 1.00 15.28 11 GLY B CA 1
ATOM 1324 C C . GLY B 1 11 ? -30.475 18.922 26.868 1.00 20.21 11 GLY B C 1
ATOM 1325 O O . GLY B 1 11 ? -29.925 17.815 26.901 1.00 19.85 11 GLY B O 1
ATOM 1326 N N . ALA B 1 12 ? -30.843 19.589 27.978 1.00 17.31 12 ALA B N 1
ATOM 1327 C CA . ALA B 1 12 ? -30.674 19.078 29.343 1.00 17.35 12 ALA B CA 1
ATOM 1328 C C . ALA B 1 12 ? -32.029 19.113 30.042 1.00 22.34 12 ALA B C 1
ATOM 1329 O O . ALA B 1 12 ? -32.581 20.199 30.259 1.00 22.46 12 ALA B O 1
ATOM 1331 N N . ASP B 1 13 ? -32.581 17.915 30.353 1.00 18.73 13 ASP B N 1
ATOM 1332 C CA . ASP B 1 13 ? -33.898 17.720 30.980 1.00 19.53 13 ASP B CA 1
ATOM 1333 C C . ASP B 1 13 ? -35.021 18.386 30.172 1.00 23.65 13 ASP B C 1
ATOM 1334 O O . ASP B 1 13 ? -35.924 19.008 30.740 1.00 24.78 13 ASP B O 1
ATOM 1339 N N . GLY B 1 14 ? -34.924 18.248 28.847 1.00 19.77 14 GLY B N 1
ATOM 1340 C CA . GLY B 1 14 ? -35.870 18.785 27.875 1.00 20.84 14 GLY B CA 1
ATOM 1341 C C . GLY B 1 14 ? -35.747 20.271 27.588 1.00 26.28 14 GLY B C 1
ATOM 1342 O O . GLY B 1 14 ? -36.618 20.837 26.917 1.00 25.60 14 GLY B O 1
ATOM 1343 N N . GLN B 1 15 ? -34.677 20.916 28.110 1.00 23.83 15 GLN B N 1
ATOM 1344 C CA . GLN B 1 15 ? -34.408 22.345 27.941 1.00 24.32 15 GLN B CA 1
ATOM 1345 C C . GLN B 1 15 ? -33.200 22.510 27.001 1.00 27.75 15 GLN B C 1
ATOM 1346 O O . GLN B 1 15 ? -32.152 21.929 27.285 1.00 27.61 15 GLN B O 1
ATOM 1352 N N . PRO B 1 16 ? -33.306 23.272 25.885 1.00 23.21 16 PRO B N 1
ATOM 1353 C CA . PRO B 1 16 ? -32.151 23.403 24.971 1.00 21.94 16 PRO B CA 1
ATOM 1354 C C . PRO B 1 16 ? -30.917 24.113 25.537 1.00 25.03 16 PRO B C 1
ATOM 1355 O O . PRO B 1 16 ? -31.035 25.133 26.218 1.00 25.88 16 PRO B O 1
ATOM 1359 N N . LEU B 1 17 ? -29.728 23.572 25.234 1.00 19.81 17 LEU B N 1
ATOM 1360 C CA . LEU B 1 17 ? -28.435 24.134 25.650 1.00 18.58 17 LEU B CA 1
ATOM 1361 C C . LEU B 1 17 ? -27.792 24.894 24.483 1.00 24.31 17 LEU B C 1
ATOM 1362 O O . LEU B 1 17 ? -26.961 25.782 24.704 1.00 25.93 17 LEU B O 1
ATOM 1367 N N . GLY B 1 18 ? -28.189 24.536 23.258 1.00 19.35 18 GLY B N 1
ATOM 1368 C CA . GLY B 1 18 ? -27.697 25.148 22.031 1.00 17.39 18 GLY B CA 1
ATOM 1369 C C . GLY B 1 18 ? -27.140 24.150 21.041 1.00 17.56 18 GLY B C 1
ATOM 1370 O O . GLY B 1 18 ? -27.469 22.957 21.094 1.00 15.97 18 GLY B O 1
ATOM 1371 N N . ARG B 1 19 ? -26.272 24.646 20.142 1.00 12.46 19 ARG B N 1
ATOM 1372 C CA . ARG B 1 19 ? -25.642 23.867 19.079 1.00 11.46 19 ARG B CA 1
ATOM 1373 C C . ARG B 1 19 ? -24.125 23.785 19.169 1.00 16.44 19 ARG B C 1
ATOM 1374 O O . ARG B 1 19 ? -23.452 24.808 19.340 1.00 17.85 19 ARG B O 1
ATOM 1382 N N . VAL B 1 20 ? -23.597 22.565 18.982 1.00 11.55 20 VAL B N 1
ATOM 1383 C CA . VAL B 1 20 ? -22.169 22.267 18.889 1.00 10.04 20 VAL B CA 1
ATOM 1384 C C . VAL B 1 20 ? -21.869 21.992 17.393 1.00 12.12 20 VAL B C 1
ATOM 1385 O O . VAL B 1 20 ? -22.406 21.051 16.812 1.00 9.71 20 VAL B O 1
ATOM 1389 N N . VAL B 1 21 ? -21.070 22.854 16.767 1.00 9.17 21 VAL B N 1
ATOM 1390 C CA . VAL B 1 21 ? -20.648 22.682 15.382 1.00 8.89 21 VAL B CA 1
ATOM 1391 C C . VAL B 1 21 ? -19.269 22.020 15.431 1.00 13.93 21 VAL B C 1
ATOM 1392 O O . VAL B 1 21 ? -18.421 22.399 16.243 1.00 13.89 21 VAL B O 1
ATOM 1396 N N . LEU B 1 22 ? -19.081 20.974 14.626 1.00 11.70 22 LEU B N 1
ATOM 1397 C CA . LEU B 1 22 ? -17.831 20.226 14.607 1.00 11.70 22 LEU B CA 1
ATOM 1398 C C . LEU B 1 22 ? -17.312 20.082 13.202 1.00 16.55 22 LEU B C 1
ATOM 1399 O O . LEU B 1 22 ? -18.095 19.835 12.281 1.00 17.04 22 LEU B O 1
ATOM 1404 N N . GLU B 1 23 ? -15.991 20.232 13.038 1.00 12.54 23 GLU B N 1
ATOM 1405 C CA . GLU B 1 23 ? -15.321 20.014 11.768 1.00 12.26 23 GLU B CA 1
ATOM 1406 C C . GLU B 1 23 ? -14.736 18.614 11.863 1.00 16.20 23 GLU B C 1
ATOM 1407 O O . GLU B 1 23 ? -14.088 18.292 12.856 1.00 15.78 23 GLU B O 1
ATOM 1413 N N . LEU B 1 24 ? -14.966 17.793 10.837 1.00 12.65 24 LEU B N 1
ATOM 1414 C CA . LEU B 1 24 ? -14.460 16.430 10.786 1.00 11.58 24 LEU B CA 1
ATOM 1415 C C . LEU B 1 24 ? -13.279 16.393 9.835 1.00 14.42 24 LEU B C 1
ATOM 1416 O O . LEU B 1 24 ? -13.425 16.725 8.670 1.00 14.97 24 LEU B O 1
ATOM 1421 N N . LYS B 1 25 ? -12.095 16.046 10.340 1.00 11.06 25 LYS B N 1
ATOM 1422 C CA . LYS B 1 25 ? -10.853 16.007 9.563 1.00 9.94 25 LYS B CA 1
ATOM 1423 C C . LYS B 1 25 ? -10.806 14.820 8.606 1.00 14.67 25 LYS B C 1
ATOM 1424 O O . LYS B 1 25 ? -10.082 13.859 8.842 1.00 15.87 25 LYS B O 1
ATOM 1430 N N . ALA B 1 26 ? -11.581 14.897 7.514 1.00 11.75 26 ALA B N 1
ATOM 1431 C CA . ALA B 1 26 ? -11.647 13.876 6.464 1.00 11.50 26 ALA B CA 1
ATOM 1432 C C . ALA B 1 26 ? -10.340 13.842 5.664 1.00 15.96 26 ALA B C 1
ATOM 1433 O O . ALA B 1 26 ? -10.047 12.846 5.002 1.00 16.15 26 ALA B O 1
ATOM 1435 N N . ASP B 1 27 ? -9.554 14.930 5.749 1.00 12.91 27 ASP B N 1
ATOM 1436 C CA . ASP B 1 27 ? -8.255 15.099 5.091 1.00 13.20 27 ASP B CA 1
ATOM 1437 C C . ASP B 1 27 ? -7.154 14.286 5.775 1.00 16.60 27 ASP B C 1
ATOM 1438 O O . ASP B 1 27 ? -6.138 14.009 5.148 1.00 17.78 27 ASP B O 1
ATOM 1443 N N . VAL B 1 28 ? -7.353 13.920 7.055 1.00 12.23 28 VAL B N 1
ATOM 1444 C CA . VAL B 1 28 ? -6.412 13.133 7.856 1.00 11.87 28 VAL B CA 1
ATOM 1445 C C . VAL B 1 28 ? -6.976 11.724 8.081 1.00 14.26 28 VAL B C 1
ATOM 1446 O O . VAL B 1 28 ? -6.288 10.744 7.823 1.00 13.73 28 VAL B O 1
ATOM 1450 N N . VAL B 1 29 ? -8.211 11.642 8.599 1.00 10.86 29 VAL B N 1
ATOM 1451 C CA . VAL B 1 29 ? -8.907 10.397 8.929 1.00 11.31 29 VAL B CA 1
ATOM 1452 C C . VAL B 1 29 ? -10.233 10.267 8.142 1.00 20.25 29 VAL B C 1
ATOM 1453 O O . VAL B 1 29 ? -11.302 10.434 8.732 1.00 21.72 29 VAL B O 1
ATOM 1457 N N . PRO B 1 30 ? -10.203 9.977 6.814 1.00 17.90 30 PRO B N 1
ATOM 1458 C CA . PRO B 1 30 ? -11.460 9.916 6.045 1.00 17.53 30 PRO B CA 1
ATOM 1459 C C . PRO B 1 30 ? -12.520 8.936 6.542 1.00 19.87 30 PRO B C 1
ATOM 1460 O O . PRO B 1 30 ? -13.677 9.327 6.654 1.00 19.69 30 PRO B O 1
ATOM 1464 N N . LYS B 1 31 ? -12.129 7.679 6.824 1.00 15.59 31 LYS B N 1
ATOM 1465 C CA . LYS B 1 31 ? -13.007 6.594 7.291 1.00 14.40 31 LYS B CA 1
ATOM 1466 C C . LYS B 1 31 ? -13.672 6.897 8.642 1.00 17.48 31 LYS B C 1
ATOM 1467 O O . LYS B 1 31 ? -14.839 6.563 8.840 1.00 17.24 31 LYS B O 1
ATOM 1473 N N . THR B 1 32 ? -12.921 7.526 9.564 1.00 13.92 32 THR B N 1
ATOM 1474 C CA . THR B 1 32 ? -13.391 7.925 10.898 1.00 12.81 32 THR B CA 1
ATOM 1475 C C . THR B 1 32 ? -14.359 9.120 10.760 1.00 15.66 32 THR B C 1
ATOM 1476 O O . THR B 1 32 ? -15.450 9.117 11.337 1.00 15.80 32 THR B O 1
ATOM 1480 N N . ALA B 1 33 ? -13.959 10.120 9.971 1.00 11.29 33 ALA B N 1
ATOM 1481 C CA . ALA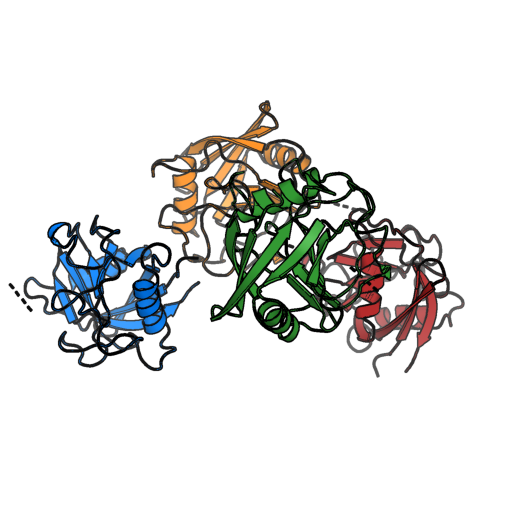 B 1 33 ? -14.784 11.290 9.690 1.00 10.63 33 ALA B CA 1
ATOM 1482 C C . ALA B 1 33 ? -16.129 10.905 9.030 1.00 11.72 33 ALA B C 1
ATOM 1483 O O . ALA B 1 33 ? -17.163 11.398 9.478 1.00 10.65 33 ALA B O 1
ATOM 1485 N N . GLU B 1 34 ? -16.110 9.989 8.028 1.00 8.48 34 GLU B N 1
ATOM 1486 C CA . GLU B 1 34 ? -17.291 9.492 7.292 1.00 8.57 34 GLU B CA 1
ATOM 1487 C C . GLU B 1 34 ? -18.276 8.743 8.195 1.00 11.77 34 GLU B C 1
ATOM 1488 O O . GLU B 1 34 ? -19.492 8.933 8.063 1.00 12.88 34 GLU B O 1
ATOM 1494 N N . ASN B 1 35 ? -17.755 7.924 9.129 1.00 8.18 35 ASN B N 1
ATOM 1495 C CA . ASN B 1 35 ? -18.584 7.213 10.085 1.00 7.88 35 ASN B CA 1
ATOM 1496 C C . ASN B 1 35 ? -19.389 8.199 10.944 1.00 10.17 35 ASN B C 1
ATOM 1497 O O . ASN B 1 35 ? -20.605 8.063 11.028 1.00 10.89 35 ASN B O 1
ATOM 1502 N N . PHE B 1 36 ? -18.724 9.202 11.537 1.00 8.24 36 PHE B N 1
ATOM 1503 C CA . PHE B 1 36 ? -19.368 10.215 12.378 1.00 8.50 36 PHE B CA 1
ATOM 1504 C C . PHE B 1 36 ? -20.355 11.097 11.594 1.00 13.78 36 PHE B C 1
ATOM 1505 O O . PHE B 1 36 ? -21.417 11.428 12.126 1.00 15.79 36 PHE B O 1
ATOM 1513 N N . ARG B 1 37 ? -19.993 11.498 10.359 1.00 8.72 37 ARG B N 1
ATOM 1514 C CA . ARG B 1 37 ? -20.821 12.337 9.486 1.00 8.49 37 ARG B CA 1
ATOM 1515 C C . ARG B 1 37 ? -22.123 11.629 9.119 1.00 12.74 37 ARG B C 1
ATOM 1516 O O . ARG B 1 37 ? -23.177 12.260 9.144 1.00 13.19 37 ARG B O 1
ATOM 1524 N N . ALA B 1 38 ? -22.052 10.324 8.790 1.00 11.35 38 ALA B N 1
ATOM 1525 C CA . ALA B 1 38 ? -23.236 9.541 8.412 1.00 12.33 38 ALA B CA 1
ATOM 1526 C C . ALA B 1 38 ? -24.167 9.292 9.599 1.00 16.61 38 ALA B C 1
ATOM 1527 O O . ALA B 1 38 ? -25.383 9.246 9.415 1.00 17.25 38 ALA B O 1
ATOM 1529 N N . LEU B 1 39 ? -23.602 9.182 10.820 1.00 11.77 39 LEU B N 1
ATOM 1530 C CA . LEU B 1 39 ? -24.379 8.995 12.049 1.00 10.57 39 LEU B CA 1
ATOM 1531 C C . LEU B 1 39 ? -25.085 10.304 12.466 1.00 14.99 39 LEU B C 1
ATOM 1532 O O . LEU B 1 39 ? -26.134 10.247 13.108 1.00 15.64 39 LEU B O 1
ATOM 1537 N N . CYS B 1 40 ? -24.542 11.468 12.054 1.00 10.55 40 CYS B N 1
ATOM 1538 C CA . CYS B 1 40 ? -25.151 12.782 12.308 1.00 10.63 40 CYS B CA 1
ATOM 1539 C C . CYS B 1 40 ? -26.373 12.989 11.391 1.00 15.59 40 CYS B C 1
ATOM 1540 O O . CYS B 1 40 ? -27.376 13.547 11.822 1.00 14.91 40 CYS B O 1
ATOM 1543 N N . THR B 1 41 ? -26.273 12.564 10.128 1.00 12.35 41 THR B N 1
ATOM 1544 C CA . THR B 1 41 ? -27.362 12.701 9.153 1.00 12.21 41 THR B CA 1
ATOM 1545 C C . THR B 1 41 ? -28.428 11.610 9.338 1.00 17.93 41 THR B C 1
ATOM 1546 O O . THR B 1 41 ? -29.612 11.874 9.149 1.00 18.78 41 THR B O 1
ATOM 1550 N N . GLY B 1 42 ? -27.989 10.399 9.689 1.00 15.63 42 GLY B N 1
ATOM 1551 C CA . GLY B 1 42 ? -28.843 9.235 9.902 1.00 15.94 42 GLY B CA 1
ATOM 1552 C C . GLY B 1 42 ? -29.222 8.543 8.610 1.00 20.12 42 GLY B C 1
ATOM 1553 O O . GLY B 1 42 ? -30.167 7.751 8.584 1.00 20.87 42 GLY B O 1
ATOM 1554 N N . GLU B 1 43 ? -28.467 8.834 7.530 1.00 14.94 43 GLU B N 1
ATOM 1555 C CA . GLU B 1 43 ? -28.685 8.334 6.174 1.00 14.72 43 GLU B CA 1
ATOM 1556 C C . GLU B 1 43 ? -28.628 6.805 6.058 1.00 20.15 43 GLU B C 1
ATOM 1557 O O . GLU B 1 43 ? -29.296 6.252 5.192 1.00 21.92 43 GLU B O 1
ATOM 1563 N N . LYS B 1 44 ? -27.879 6.126 6.936 1.00 16.61 44 LYS B N 1
ATOM 1564 C CA . LYS B 1 44 ? -27.780 4.661 6.938 1.00 16.62 44 LYS B CA 1
ATOM 1565 C C . LYS B 1 44 ? -28.973 3.992 7.677 1.00 21.25 44 LYS B C 1
ATOM 1566 O O . LYS B 1 44 ? -29.075 2.761 7.697 1.00 22.15 44 LYS B O 1
ATOM 1572 N N . GLY B 1 45 ? -29.868 4.814 8.230 1.00 16.87 45 GLY B N 1
ATOM 1573 C CA . GLY B 1 45 ? -31.078 4.377 8.920 1.00 17.26 45 GLY B CA 1
ATOM 1574 C C . GLY B 1 45 ? -30.990 4.384 10.430 1.00 20.82 45 GLY B C 1
ATOM 1575 O O . GLY B 1 45 ? -31.960 4.042 11.116 1.00 21.09 45 GLY B O 1
ATOM 1576 N N . PHE B 1 46 ? -29.821 4.765 10.956 1.00 16.68 46 PHE B N 1
ATOM 1577 C CA . PHE B 1 46 ? -29.525 4.849 12.393 1.00 15.83 46 PHE B CA 1
ATOM 1578 C C . PHE B 1 46 ? -28.540 5.991 12.660 1.00 19.67 46 PHE B C 1
ATOM 1579 O O . PHE B 1 46 ? -27.920 6.507 11.718 1.00 18.15 46 PHE B O 1
ATOM 1587 N N . GLY B 1 47 ? -28.413 6.379 13.929 1.00 16.45 47 GLY B N 1
ATOM 1588 C CA . GLY B 1 47 ? -27.511 7.456 14.302 1.00 15.46 47 GLY B CA 1
ATOM 1589 C C . GLY B 1 47 ? -27.780 8.105 15.640 1.00 19.68 47 GLY B C 1
ATOM 1590 O O . GLY B 1 47 ? -28.605 7.629 16.423 1.00 20.20 47 GLY B O 1
ATOM 1591 N N . TYR B 1 48 ? -27.094 9.235 15.874 1.00 15.14 48 TYR B N 1
ATOM 1592 C CA . TYR B 1 48 ? -27.091 10.000 17.118 1.00 14.68 48 TYR B CA 1
ATOM 1593 C C . TYR B 1 48 ? -28.405 10.708 17.492 1.00 20.48 48 TYR B C 1
ATOM 1594 O O . TYR B 1 48 ? -28.553 11.072 18.661 1.00 19.97 48 TYR B O 1
ATOM 1603 N N . LYS B 1 49 ? -29.345 10.919 16.537 1.00 18.07 49 LYS B N 1
ATOM 1604 C CA . LYS B 1 49 ? -30.598 11.616 16.847 1.00 19.00 49 LYS B CA 1
ATOM 1605 C C . LYS B 1 49 ? -31.422 10.878 17.916 1.00 25.66 49 LYS B C 1
ATOM 1606 O O . LYS B 1 49 ? -31.772 9.706 17.744 1.00 26.18 49 LYS B O 1
ATOM 1612 N N . GLY B 1 50 ? -31.656 11.568 19.030 1.00 22.55 50 GLY B N 1
ATOM 1613 C CA . GLY B 1 50 ? -32.383 11.031 20.174 1.00 22.99 50 GLY B CA 1
ATOM 1614 C C . GLY B 1 50 ? -31.494 10.320 21.178 1.00 25.87 50 GLY B C 1
ATOM 1615 O O . GLY B 1 50 ? -31.996 9.818 22.185 1.00 26.72 50 GLY B O 1
ATOM 1616 N N . SER B 1 51 ? -30.161 10.276 20.919 1.00 19.95 51 SER B N 1
ATOM 1617 C CA . SER B 1 51 ? -29.201 9.640 21.816 1.00 18.55 51 SER B CA 1
ATOM 1618 C C . SER B 1 51 ? -28.718 10.617 22.911 1.00 22.33 51 SER B C 1
ATOM 1619 O O . SER B 1 51 ? -29.185 11.753 22.953 1.00 21.72 51 SER B O 1
ATOM 1622 N N . THR B 1 52 ? -27.871 10.145 23.853 1.00 18.73 52 THR B N 1
ATOM 1623 C CA . THR B 1 52 ? -27.437 10.918 25.018 1.00 17.83 52 THR B CA 1
ATOM 1624 C C . THR B 1 52 ? -25.916 11.020 25.209 1.00 21.35 52 THR B C 1
ATOM 1625 O O . THR B 1 52 ? -25.162 10.278 24.581 1.00 21.77 52 THR B O 1
ATOM 1629 N N . PHE B 1 53 ? -25.486 11.935 26.112 1.00 17.01 53 PHE B N 1
ATOM 1630 C CA . PHE B 1 53 ? -24.118 12.072 26.622 1.00 16.42 53 PHE B CA 1
ATOM 1631 C C . PHE B 1 53 ? -24.220 11.344 27.962 1.00 20.79 53 PHE B C 1
ATOM 1632 O O . PHE B 1 53 ? -24.695 11.932 28.943 1.00 21.45 53 PHE B O 1
ATOM 1640 N N . HIS B 1 54 ? -23.893 10.038 27.976 1.00 15.48 54 HIS B N 1
ATOM 1641 C CA . HIS B 1 54 ? -24.074 9.180 29.155 1.00 15.65 54 HIS B CA 1
ATOM 1642 C C . HIS B 1 54 ? -23.006 9.325 30.250 1.00 18.98 54 HIS B C 1
ATOM 1643 O O . HIS B 1 54 ? -23.308 9.056 31.419 1.00 19.95 54 HIS B O 1
ATOM 1650 N N . ARG B 1 55 ? -21.766 9.698 29.877 1.00 13.18 55 ARG B N 1
ATOM 1651 C CA . ARG B 1 55 ? -20.647 9.846 30.815 1.00 11.97 55 ARG B CA 1
ATOM 1652 C C . ARG B 1 55 ? -20.032 11.214 30.611 1.00 13.74 55 ARG B C 1
ATOM 1653 O O . ARG B 1 55 ? -19.573 11.501 29.524 1.00 13.16 55 ARG B O 1
ATOM 1661 N N . VAL B 1 56 ? -20.093 12.086 31.621 1.00 10.45 56 VAL B N 1
ATOM 1662 C CA . VAL B 1 56 ? -19.550 13.448 31.547 1.00 9.82 56 VAL B CA 1
ATOM 1663 C C . VAL B 1 56 ? -18.709 13.687 32.802 1.00 15.60 56 VAL B C 1
ATOM 1664 O O . VAL B 1 56 ? -19.235 13.623 33.913 1.00 17.08 56 VAL B O 1
ATOM 1668 N N . ILE B 1 57 ? -17.401 13.922 32.629 1.00 12.54 57 ILE B N 1
ATOM 1669 C CA . ILE B 1 57 ? -16.498 14.169 33.758 1.00 12.47 57 ILE B CA 1
ATOM 1670 C C . ILE B 1 57 ? -15.929 15.593 33.682 1.00 16.87 57 ILE B C 1
ATOM 1671 O O . ILE B 1 57 ? -15.171 15.877 32.759 1.00 17.20 57 ILE B O 1
ATOM 1676 N N . PRO B 1 58 ? -16.289 16.499 34.621 1.00 13.15 58 PRO B N 1
ATOM 1677 C CA . PRO B 1 58 ? -15.739 17.866 34.582 1.00 13.49 58 PRO B CA 1
ATOM 1678 C C . PRO B 1 58 ? -14.214 17.900 34.630 1.00 18.04 58 PRO B C 1
ATOM 1679 O O . PRO B 1 58 ? -13.593 17.083 35.315 1.00 17.42 58 PRO B O 1
ATOM 1683 N N . ALA B 1 59 ? -13.627 18.843 33.865 1.00 15.11 59 ALA B N 1
ATOM 1684 C CA . ALA B 1 59 ? -12.192 19.066 33.663 1.00 15.25 59 ALA B CA 1
ATOM 1685 C C . ALA B 1 59 ? -11.513 17.881 32.950 1.00 19.48 59 ALA B C 1
ATOM 1686 O O . ALA B 1 59 ? -10.322 17.639 33.153 1.00 19.83 59 ALA B O 1
ATOM 1688 N N . PHE B 1 60 ? -12.279 17.159 32.092 1.00 15.02 60 PHE B N 1
ATOM 1689 C CA . PHE B 1 60 ? -11.804 15.999 31.335 1.00 13.82 60 PHE B CA 1
ATOM 1690 C C . PHE B 1 60 ? -12.470 15.889 29.935 1.00 17.16 60 PHE B C 1
ATOM 1691 O O . PHE B 1 60 ? -11.818 16.247 28.944 1.00 17.35 60 PHE B O 1
ATOM 1699 N N . MET B 1 61 ? -13.732 15.380 29.845 1.00 11.37 61 MET B N 1
ATOM 1700 C CA . MET B 1 61 ? -14.468 15.197 28.578 1.00 9.41 61 MET B CA 1
ATOM 1701 C C . MET B 1 61 ? -15.942 14.858 28.786 1.00 14.29 61 MET B C 1
ATOM 1702 O O . MET B 1 61 ? -16.336 14.470 29.888 1.00 14.40 61 MET B O 1
ATOM 1707 N N . CYS B 1 62 ? -16.735 14.930 27.688 1.00 11.37 62 CYS B N 1
ATOM 1708 C CA . CYS B 1 62 ? -18.158 14.587 27.614 1.00 10.84 62 CYS B CA 1
ATOM 1709 C C . CYS B 1 62 ? -18.263 13.436 26.614 1.00 15.84 62 CYS B C 1
ATOM 1710 O O . CYS B 1 62 ? -17.827 13.594 25.482 1.00 16.16 62 CYS B O 1
ATOM 1713 N N . GLN B 1 63 ? -18.794 12.277 27.034 1.00 12.86 63 GLN B N 1
ATOM 1714 C CA . GLN B 1 63 ? -18.882 11.052 26.218 1.00 12.74 63 GLN B CA 1
ATOM 1715 C C . GLN B 1 63 ? -20.316 10.711 25.804 1.00 18.37 63 GLN B C 1
ATOM 1716 O O . GLN B 1 63 ? -21.203 10.632 26.654 1.00 19.64 63 GLN B O 1
ATOM 1722 N N . ALA B 1 64 ? -20.514 10.484 24.486 1.00 13.78 64 ALA B N 1
ATOM 1723 C CA . ALA B 1 64 ? -21.787 10.182 23.829 1.00 12.69 64 ALA B CA 1
ATOM 1724 C C . ALA B 1 64 ? -21.534 9.180 22.696 1.00 16.59 64 ALA B C 1
ATOM 1725 O O . ALA B 1 64 ? -20.416 8.683 22.567 1.00 15.63 64 ALA B O 1
ATOM 1727 N N . GLY B 1 65 ? -22.565 8.895 21.897 1.00 13.04 65 GLY B N 1
ATOM 1728 C CA . GLY B 1 65 ? -22.445 7.984 20.770 1.00 12.70 65 GLY B CA 1
ATOM 1729 C C . GLY B 1 65 ? -23.144 6.656 20.931 1.00 17.30 65 GLY B C 1
ATOM 1730 O O . GLY B 1 65 ? -23.330 5.942 19.947 1.00 17.38 65 GLY B O 1
ATOM 1731 N N . ASP B 1 66 ? -23.535 6.300 22.156 1.00 14.27 66 ASP B N 1
ATOM 1732 C CA . ASP B 1 66 ? -24.237 5.036 22.361 1.00 14.18 66 ASP B CA 1
ATOM 1733 C C . ASP B 1 66 ? -25.731 5.202 22.027 1.00 19.10 66 ASP B C 1
ATOM 1734 O O . ASP B 1 66 ? -26.550 5.511 22.893 1.00 19.34 66 ASP B O 1
ATOM 1739 N N . PHE B 1 67 ? -26.070 5.010 20.752 1.00 15.01 67 PHE B N 1
ATOM 1740 C CA . PHE B 1 67 ? -27.441 5.176 20.285 1.00 15.03 67 PHE B CA 1
ATOM 1741 C C . PHE B 1 67 ? -28.249 3.863 20.312 1.00 20.05 67 PHE B C 1
ATOM 1742 O O . PHE B 1 67 ? -29.430 3.866 19.940 1.00 19.49 67 PHE B O 1
ATOM 1750 N N . THR B 1 68 ? -27.628 2.752 20.756 1.00 17.80 68 THR B N 1
ATOM 1751 C CA . THR B 1 68 ? -28.332 1.471 20.816 1.00 18.80 68 THR B CA 1
ATOM 1752 C C . THR B 1 68 ? -28.809 1.134 22.229 1.00 25.56 68 THR B C 1
ATOM 1753 O O . THR B 1 68 ? -29.985 0.802 22.407 1.00 26.67 68 THR B O 1
ATOM 1757 N N . ASN B 1 69 ? -27.898 1.213 23.226 1.00 22.76 69 ASN B N 1
ATOM 1758 C CA . ASN B 1 69 ? -28.171 0.875 24.629 1.00 23.41 69 ASN B CA 1
ATOM 1759 C C . ASN B 1 69 ? -28.226 2.085 25.560 1.00 27.20 69 ASN B C 1
ATOM 1760 O O . ASN B 1 69 ? -28.949 2.037 26.555 1.00 27.84 69 ASN B O 1
ATOM 1765 N N . HIS B 1 70 ? -27.502 3.173 25.211 1.00 22.80 70 HIS B N 1
ATOM 1766 C CA . HIS B 1 70 ? -27.439 4.473 25.911 1.00 22.26 70 HIS B CA 1
ATOM 1767 C C . HIS B 1 70 ? -26.686 4.447 27.255 1.00 25.50 70 HIS B C 1
ATOM 1768 O O . HIS B 1 70 ? -26.939 5.305 28.096 1.00 26.33 70 HIS B O 1
ATOM 1775 N N . ASN B 1 71 ? -25.746 3.515 27.457 1.00 21.12 71 ASN B N 1
ATOM 1776 C CA . ASN B 1 71 ? -25.033 3.432 28.744 1.00 20.21 71 ASN B CA 1
ATOM 1777 C C . ASN B 1 71 ? -23.541 3.046 28.639 1.00 23.25 71 ASN B C 1
ATOM 1778 O O . ASN B 1 71 ? -22.907 2.751 29.667 1.00 23.48 71 ASN B O 1
ATOM 1783 N N . GLY B 1 72 ? -22.995 3.081 27.421 1.00 17.46 72 GLY B N 1
ATOM 1784 C CA . GLY B 1 72 ? -21.599 2.747 27.164 1.00 16.23 72 GLY B CA 1
ATOM 1785 C C . GLY B 1 72 ? -21.381 1.340 26.649 1.00 19.79 72 GLY B C 1
ATOM 1786 O O . GLY B 1 72 ? -20.351 1.059 26.033 1.00 19.64 72 GLY B O 1
ATOM 1787 N N . THR B 1 73 ? -22.360 0.456 26.871 1.00 16.53 73 THR B N 1
ATOM 1788 C CA . THR B 1 73 ? -22.309 -0.945 26.441 1.00 16.13 73 THR B CA 1
ATOM 1789 C C . THR B 1 73 ? -22.597 -1.144 24.945 1.00 19.38 73 THR B C 1
ATOM 1790 O O . THR B 1 73 ? -22.235 -2.192 24.396 1.00 17.87 73 THR B O 1
ATOM 1794 N N . GLY B 1 74 ? -23.268 -0.172 24.318 1.00 16.21 74 GLY B N 1
ATOM 1795 C CA . GLY B 1 74 ? -23.663 -0.267 22.917 1.00 16.01 74 GLY B CA 1
ATOM 1796 C C . GLY B 1 74 ? -22.976 0.668 21.942 1.00 20.35 74 GLY B C 1
ATOM 1797 O O . GLY B 1 74 ? -21.914 1.235 22.227 1.00 20.01 74 GLY B O 1
ATOM 1798 N N . GLY B 1 75 ? -23.622 0.830 20.791 1.00 16.17 75 GLY B N 1
ATOM 1799 C CA . GLY B 1 75 ? -23.151 1.635 19.675 1.00 14.44 75 GLY B CA 1
ATOM 1800 C C . GLY B 1 75 ? -22.612 0.764 18.555 1.00 15.73 75 GLY B C 1
ATOM 1801 O O . GLY B 1 75 ? -22.098 -0.328 18.807 1.00 15.80 75 GLY B O 1
ATOM 1802 N N . LYS B 1 76 ? -22.760 1.224 17.308 1.00 10.65 76 LYS B N 1
ATOM 1803 C CA . LYS B 1 76 ? -22.255 0.548 16.107 1.00 10.03 76 LYS B CA 1
ATOM 1804 C C . LYS B 1 76 ? -21.859 1.547 15.032 1.00 13.92 76 LYS B C 1
ATOM 1805 O O . LYS B 1 76 ? -22.403 2.654 14.988 1.00 14.57 76 LYS B O 1
ATOM 1811 N N . SER B 1 77 ? -20.914 1.156 14.173 1.00 10.34 77 SER B N 1
ATOM 1812 C CA . SER B 1 77 ? -20.439 1.990 13.071 1.00 10.04 77 SER B CA 1
ATOM 1813 C C . SER B 1 77 ? -21.297 1.769 11.812 1.00 16.20 77 SER B C 1
ATOM 1814 O O . SER B 1 77 ? -22.153 0.880 11.799 1.00 17.22 77 SER B O 1
ATOM 1817 N N . ILE B 1 78 ? -21.068 2.585 10.763 1.00 11.83 78 ILE B N 1
ATOM 1818 C CA . ILE B 1 78 ? -21.775 2.511 9.485 1.00 11.56 78 ILE B CA 1
ATOM 1819 C C . ILE B 1 78 ? -21.235 1.360 8.606 1.00 15.83 78 ILE B C 1
ATOM 1820 O O . ILE B 1 78 ? -21.859 1.000 7.608 1.00 14.59 78 ILE B O 1
ATOM 1825 N N . TYR B 1 79 ? -20.074 0.792 8.994 1.00 13.87 79 TYR B N 1
ATOM 1826 C CA . TYR B 1 79 ? -19.359 -0.291 8.298 1.00 14.00 79 TYR B CA 1
ATOM 1827 C C . TYR B 1 79 ? -19.690 -1.676 8.841 1.00 17.56 79 TYR B C 1
ATOM 1828 O O . TYR B 1 79 ? -19.655 -2.660 8.111 1.00 18.22 79 TYR B O 1
ATOM 1837 N N . GLY B 1 80 ? -20.010 -1.718 10.120 1.00 14.40 80 GLY B N 1
ATOM 1838 C CA . GLY B 1 80 ? -20.344 -2.908 10.889 1.00 14.67 80 GLY B CA 1
ATOM 1839 C C . GLY B 1 80 ? -20.305 -2.583 12.368 1.00 18.86 80 GLY B C 1
ATOM 1840 O O . GLY B 1 80 ? -20.376 -1.402 12.738 1.00 18.85 80 GLY B O 1
ATOM 1841 N N . SER B 1 81 ? -20.178 -3.617 13.224 1.00 15.06 81 SER B N 1
ATOM 1842 C CA A SER B 1 81 ? -20.141 -3.425 14.673 0.49 14.27 81 SER B CA 1
ATOM 1843 C CA B SER B 1 81 ? -20.129 -3.455 14.679 0.51 14.20 81 SER B CA 1
ATOM 1844 C C . SER B 1 81 ? -18.946 -2.569 15.082 1.00 17.32 81 SER B C 1
ATOM 1845 O O . SER B 1 81 ? -19.131 -1.552 15.766 1.00 17.10 81 SER B O 1
ATOM 1850 N N . ARG B 1 82 ? -17.730 -2.943 14.625 1.00 12.17 82 ARG B N 1
ATOM 1851 C CA . ARG B 1 82 ? -16.491 -2.237 14.922 1.00 10.75 82 ARG B CA 1
ATOM 1852 C C . ARG B 1 82 ? -15.620 -1.993 13.679 1.00 15.07 82 ARG B C 1
ATOM 1853 O O . ARG B 1 82 ? -15.768 -2.701 12.677 1.00 15.66 82 ARG B O 1
ATOM 1861 N N . PHE B 1 83 ? -14.721 -0.976 13.737 1.00 10.56 83 PHE B N 1
ATOM 1862 C CA . PHE B 1 83 ? -13.806 -0.665 12.638 1.00 10.27 83 PHE B CA 1
ATOM 1863 C C . PHE B 1 83 ? -12.389 -0.327 13.158 1.00 14.02 83 PHE B C 1
ATOM 1864 O O . PHE B 1 83 ? -12.264 0.098 14.311 1.00 12.98 83 PHE B O 1
ATOM 1872 N N . PRO B 1 84 ? -11.308 -0.567 12.357 1.00 11.45 84 PRO B N 1
ATOM 1873 C CA . PRO B 1 84 ? -9.944 -0.323 12.864 1.00 11.46 84 PRO B CA 1
ATOM 1874 C C . PRO B 1 84 ? -9.590 1.127 13.154 1.00 15.55 84 PRO B C 1
ATOM 1875 O O . PRO B 1 84 ? -10.248 2.048 12.670 1.00 15.05 84 PRO B O 1
ATOM 1879 N N . ASP B 1 85 ? -8.506 1.312 13.930 1.00 12.24 85 ASP B N 1
ATOM 1880 C CA . ASP B 1 85 ? -7.926 2.607 14.251 1.00 11.47 85 ASP B CA 1
ATOM 1881 C C . ASP B 1 85 ? -7.262 3.072 12.958 1.00 14.66 85 ASP B C 1
ATOM 1882 O O . ASP B 1 85 ? -6.373 2.387 12.453 1.00 15.12 85 ASP B O 1
ATOM 1887 N N . GLU B 1 86 ? -7.757 4.170 12.372 1.00 10.27 86 GLU B N 1
ATOM 1888 C CA . GLU B 1 86 ? -7.259 4.678 11.089 1.00 10.38 86 GLU B CA 1
ATOM 1889 C C . GLU B 1 86 ? -5.799 5.103 11.161 1.00 15.05 86 GLU B C 1
ATOM 1890 O O . GLU B 1 86 ? -4.977 4.642 10.360 1.00 15.34 86 GLU B O 1
ATOM 1896 N N . ASN B 1 87 ? -5.492 5.968 12.143 1.00 11.44 87 ASN B N 1
ATOM 1897 C CA . ASN B 1 87 ? -4.170 6.501 12.477 1.00 11.26 87 ASN B CA 1
ATOM 1898 C C . ASN B 1 87 ? -4.280 7.322 13.757 1.00 15.69 87 ASN B C 1
ATOM 1899 O O . ASN B 1 87 ? -5.392 7.633 14.204 1.00 15.04 87 ASN B O 1
ATOM 1904 N N . PHE B 1 88 ? -3.124 7.700 14.323 1.00 12.97 88 PHE B N 1
ATOM 1905 C CA . PHE B 1 88 ? -3.030 8.537 15.513 1.00 12.29 88 PHE B CA 1
ATOM 1906 C C . PHE B 1 88 ? -2.272 9.824 15.184 1.00 18.45 88 PHE B C 1
ATOM 1907 O O . PHE B 1 88 ? -1.588 10.362 16.046 1.00 20.21 88 PHE B O 1
ATOM 1915 N N . THR B 1 89 ? -2.421 10.329 13.939 1.00 14.40 89 THR B N 1
ATOM 1916 C CA . THR B 1 89 ? -1.776 11.547 13.444 1.00 13.93 89 THR B CA 1
ATOM 1917 C C . THR B 1 89 ? -2.199 12.759 14.275 1.00 17.66 89 THR B C 1
ATOM 1918 O O . THR B 1 89 ? -1.345 13.535 14.707 1.00 18.84 89 THR B O 1
ATOM 1922 N N . LEU B 1 90 ? -3.507 12.900 14.521 1.00 12.82 90 LEU B N 1
ATOM 1923 C CA . LEU B 1 90 ? -4.060 14.003 15.302 1.00 11.92 90 LEU B CA 1
ATOM 1924 C C . LEU B 1 90 ? -3.975 13.710 16.799 1.00 15.28 90 LEU B C 1
ATOM 1925 O O . LEU B 1 90 ? -4.303 12.608 17.235 1.00 15.48 90 LEU B O 1
ATOM 1930 N N . LYS B 1 91 ? -3.502 14.689 17.577 1.00 11.57 91 LYS B N 1
ATOM 1931 C CA . LYS B 1 91 ? -3.298 14.562 19.024 1.00 11.14 91 LYS B CA 1
ATOM 1932 C C . LYS B 1 91 ? -4.371 15.283 19.831 1.00 16.55 91 LYS B C 1
ATOM 1933 O O . LYS B 1 91 ? -5.019 16.193 19.322 1.00 16.88 91 LYS B O 1
ATOM 1939 N N . HIS B 1 92 ? -4.532 14.885 21.108 1.00 14.08 92 HIS B N 1
ATOM 1940 C CA . HIS B 1 92 ? -5.459 15.464 22.084 1.00 13.60 92 HIS B CA 1
ATOM 1941 C C . HIS B 1 92 ? -4.742 16.693 22.680 1.00 18.40 92 HIS B C 1
ATOM 1942 O O . HIS B 1 92 ? -4.278 16.664 23.820 1.00 19.31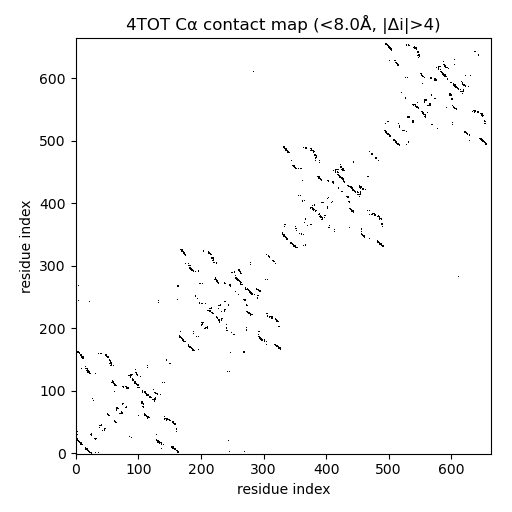 92 HIS B O 1
ATOM 1949 N N . VAL B 1 93 ? -4.615 17.749 21.849 1.00 14.64 93 VAL B N 1
ATOM 1950 C CA . VAL B 1 93 ? -3.880 19.003 22.080 1.00 14.68 93 VAL B CA 1
ATOM 1951 C C 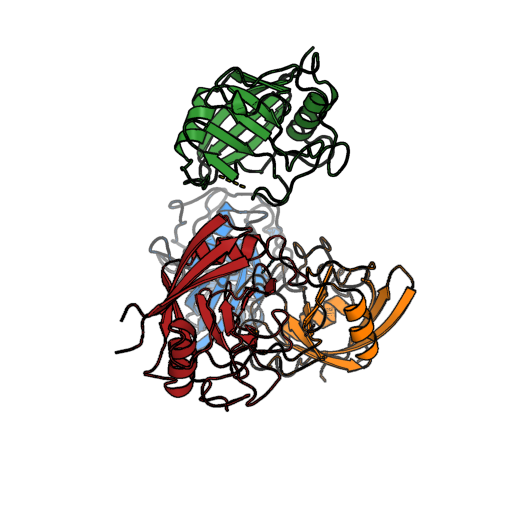. VAL B 1 93 ? -4.558 19.968 23.075 1.00 18.37 93 VAL B C 1
ATOM 1952 O O . VAL B 1 93 ? -3.873 20.819 23.649 1.00 19.58 93 VAL B O 1
ATOM 1956 N N . GLY B 1 94 ? -5.871 19.856 23.257 1.00 13.03 94 GLY B N 1
ATOM 1957 C CA . GLY B 1 94 ? -6.578 20.742 24.174 1.00 12.25 94 GLY B CA 1
ATOM 1958 C C . GLY B 1 94 ? -8.089 20.631 24.187 1.00 13.59 94 GLY B C 1
ATOM 1959 O O . GLY B 1 94 ? -8.641 19.691 23.610 1.00 12.44 94 GLY B O 1
ATOM 1960 N N . PRO B 1 95 ? -8.781 21.586 24.866 1.00 9.70 95 PRO B N 1
ATOM 1961 C CA . PRO B 1 95 ? -10.261 21.553 24.908 1.00 9.30 95 PRO B CA 1
ATOM 1962 C C . PRO B 1 95 ? -10.883 21.771 23.527 1.00 14.05 95 PRO B C 1
ATOM 1963 O O . PRO B 1 95 ? -10.425 22.619 22.750 1.00 12.95 95 PRO B O 1
ATOM 1967 N N . GLY B 1 96 ? -11.914 20.991 23.226 1.00 10.77 96 GLY B N 1
ATOM 1968 C CA . GLY B 1 96 ? -12.593 21.059 21.936 1.00 10.27 96 GLY B CA 1
ATOM 1969 C C . GLY B 1 96 ? -12.222 19.931 20.991 1.00 14.30 96 GLY B C 1
ATOM 1970 O O . GLY B 1 96 ? -12.793 19.831 19.909 1.00 14.29 96 GLY B O 1
ATOM 1971 N N . VAL B 1 97 ? -11.268 19.074 21.390 1.00 10.88 97 VAL B N 1
ATOM 1972 C CA . VAL B 1 97 ? -10.811 17.933 20.603 1.00 10.76 97 VAL B CA 1
ATOM 1973 C C . VAL B 1 97 ? -11.930 16.864 20.499 1.00 14.10 97 VAL B C 1
ATOM 1974 O O . VAL B 1 97 ? -12.556 16.536 21.503 1.00 14.08 97 VAL B O 1
ATOM 1978 N N . LEU B 1 98 ? -12.203 16.381 19.272 1.00 8.93 98 LEU B N 1
ATOM 1979 C CA . LEU B 1 98 ? -13.182 15.346 18.983 1.00 8.58 98 LEU B CA 1
ATOM 1980 C C . LEU B 1 98 ? -12.424 14.033 18.699 1.00 13.55 98 LEU B C 1
ATOM 1981 O O . LEU B 1 98 ? -11.603 13.950 17.766 1.00 13.88 98 LEU B O 1
ATOM 1986 N N . SER B 1 99 ? -12.675 13.022 19.536 1.00 8.76 99 SER B N 1
ATOM 1987 C CA . SER B 1 99 ? -11.961 11.763 19.467 1.00 8.18 99 SER B CA 1
ATOM 1988 C C . SER B 1 99 ? -12.857 10.563 19.736 1.00 11.28 99 SER B C 1
ATOM 1989 O O . SER B 1 99 ? -13.887 10.681 20.391 1.00 11.55 99 SER B O 1
ATOM 1992 N N . MET B 1 100 ? -12.442 9.402 19.228 1.00 7.78 100 MET B N 1
ATOM 1993 C CA . MET B 1 100 ? -13.164 8.155 19.355 1.00 7.47 100 MET B CA 1
ATOM 1994 C C . MET B 1 100 ? -12.895 7.433 20.661 1.00 12.16 100 MET B C 1
ATOM 1995 O O . MET B 1 100 ? -11.736 7.187 21.033 1.00 11.30 100 MET B O 1
ATOM 2000 N N . ALA B 1 101 ? -13.988 7.050 21.332 1.00 10.26 101 ALA B N 1
ATOM 2001 C CA . ALA B 1 101 ? -13.967 6.229 22.534 1.00 10.74 101 ALA B CA 1
ATOM 2002 C C . ALA B 1 101 ? -13.813 4.799 21.999 1.00 13.50 101 ALA B C 1
ATOM 2003 O O . ALA B 1 101 ? -14.129 4.565 20.830 1.00 11.78 101 ALA B O 1
ATOM 2005 N N . ASN B 1 102 ? -13.292 3.853 22.812 1.00 10.62 102 ASN B N 1
ATOM 2006 C CA . ASN B 1 102 ? -13.081 2.476 22.346 1.00 10.18 102 ASN B CA 1
ATOM 2007 C C . ASN B 1 102 ? -12.996 1.473 23.476 1.00 14.21 102 ASN B C 1
ATOM 2008 O O . ASN B 1 102 ? -13.083 1.867 24.621 1.00 15.30 102 ASN B O 1
ATOM 2013 N N . ALA B 1 103 ? -12.815 0.182 23.166 1.00 10.34 103 ALA B N 1
ATOM 2014 C CA . ALA B 1 103 ? -12.628 -0.859 24.175 1.00 10.48 103 ALA B CA 1
ATOM 2015 C C . ALA B 1 103 ? -11.302 -1.567 23.854 1.00 16.95 103 ALA B C 1
ATOM 2016 O O . ALA B 1 103 ? -11.205 -2.800 23.869 1.00 18.64 103 ALA B O 1
ATOM 2018 N N . GLY B 1 104 ? -10.288 -0.752 23.562 1.00 12.55 104 GLY B N 1
ATOM 2019 C CA . GLY B 1 104 ? -8.947 -1.205 23.220 1.00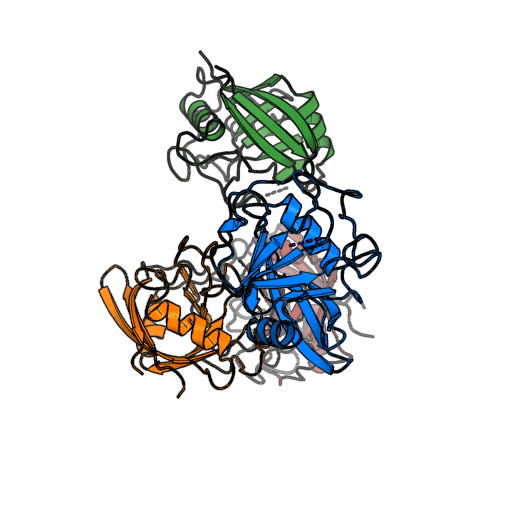 11.59 104 GLY B CA 1
ATOM 2020 C C . GLY B 1 104 ? -8.605 -1.020 21.756 1.00 12.96 104 GLY B C 1
ATOM 2021 O O . GLY B 1 104 ? -9.381 -0.398 21.031 1.00 12.15 104 GLY B O 1
ATOM 2022 N N . PRO B 1 105 ? -7.453 -1.559 21.276 1.00 10.30 105 PRO B N 1
ATOM 2023 C CA . PRO B 1 105 ? -7.087 -1.368 19.854 1.00 10.32 105 PRO B CA 1
ATOM 2024 C C . PRO B 1 105 ? -8.085 -1.935 18.851 1.00 16.06 105 PRO B C 1
ATOM 2025 O O . PRO B 1 105 ? -8.595 -3.042 19.039 1.00 16.00 105 PRO B O 1
ATOM 2029 N N . ASN B 1 106 ? -8.375 -1.138 17.793 1.00 13.51 106 ASN B N 1
ATOM 2030 C CA . ASN B 1 106 ? -9.245 -1.452 16.651 1.00 12.13 106 ASN B CA 1
ATOM 2031 C C . ASN B 1 106 ? -10.673 -1.846 17.043 1.00 16.38 106 ASN B C 1
ATOM 2032 O O . ASN B 1 106 ? -11.232 -2.783 16.480 1.00 18.33 106 ASN B O 1
ATOM 2037 N N . THR B 1 107 ? -11.275 -1.127 17.997 1.00 11.98 107 THR B N 1
ATOM 2038 C CA . THR B 1 107 ? -12.640 -1.398 18.479 1.00 10.53 107 THR B CA 1
ATOM 2039 C C . THR B 1 107 ? -13.475 -0.120 18.410 1.00 14.11 107 THR B C 1
ATOM 2040 O O . THR B 1 107 ? -14.185 0.224 19.361 1.00 15.37 107 THR B O 1
ATOM 2044 N N . ASN B 1 108 ? -13.373 0.603 17.294 1.00 9.28 108 ASN B N 1
ATOM 2045 C CA . ASN B 1 108 ? -14.134 1.830 17.097 1.00 8.23 108 ASN B CA 1
ATOM 2046 C C . ASN B 1 108 ? -15.531 1.465 16.641 1.00 10.56 108 ASN B C 1
ATOM 2047 O O . ASN B 1 108 ? -15.677 0.618 15.778 1.00 10.20 108 ASN B O 1
ATOM 2052 N N . GLY B 1 109 ? -16.539 2.098 17.229 1.00 7.89 109 GLY B N 1
ATOM 2053 C CA . GLY B 1 109 ? -17.941 1.896 16.879 1.00 7.42 109 GLY B CA 1
ATOM 2054 C C . GLY B 1 109 ? -18.568 3.219 16.522 1.00 8.82 109 GLY B C 1
ATOM 2055 O O . GLY B 1 109 ? -18.289 3.770 15.452 1.00 8.55 109 GLY B O 1
ATOM 2056 N N . SER B 1 110 ? -19.346 3.779 17.464 1.00 7.06 110 SER B N 1
ATOM 2057 C CA . SER B 1 110 ? -20.000 5.093 17.314 1.00 6.75 110 SER B CA 1
ATOM 2058 C C . SER B 1 110 ? -19.731 6.030 18.494 1.00 8.95 110 SER B C 1
ATOM 2059 O O . SER B 1 110 ? -20.034 7.213 18.402 1.00 7.79 110 SER B O 1
ATOM 2062 N N . GLN B 1 111 ? -19.200 5.507 19.614 1.00 7.28 111 GLN B N 1
ATOM 2063 C CA . GLN B 1 111 ? -18.927 6.322 20.788 1.00 7.15 111 GLN B CA 1
ATOM 2064 C C . GLN B 1 111 ? -17.739 7.255 20.606 1.00 10.24 111 GLN B C 1
ATOM 2065 O O . GLN B 1 111 ? -16.672 6.869 20.129 1.00 9.74 111 GLN B O 1
ATOM 2071 N N . PHE B 1 112 ? -17.972 8.511 20.954 1.00 7.66 112 PHE B N 1
ATOM 2072 C CA . PHE B 1 112 ? -17.024 9.607 20.825 1.00 7.28 112 PHE B CA 1
ATOM 2073 C C . PHE B 1 112 ? -17.042 10.426 22.105 1.00 10.75 112 PHE B C 1
ATOM 2074 O O . PHE B 1 112 ? -17.879 10.194 22.988 1.00 10.51 112 PHE B O 1
ATOM 2082 N N . PHE B 1 113 ? -16.105 11.380 22.193 1.00 8.42 113 PHE B N 1
ATOM 2083 C CA . PHE B 1 113 ? -15.971 12.317 23.298 1.00 8.20 113 PHE B CA 1
ATOM 2084 C C . PHE B 1 113 ? -15.432 13.646 22.829 1.00 10.96 113 PHE B C 1
ATOM 2085 O O . PHE B 1 113 ? -14.620 13.695 21.899 1.00 9.48 113 PHE B O 1
ATOM 2093 N N . ILE B 1 114 ? -15.914 14.726 23.460 1.00 9.00 114 ILE B N 1
ATOM 2094 C CA . ILE B 1 114 ? -15.456 16.092 23.215 1.00 8.92 114 ILE B CA 1
ATOM 2095 C C . ILE B 1 114 ? -14.687 16.488 24.477 1.00 13.99 114 ILE B C 1
ATOM 2096 O O . ILE B 1 114 ? -15.267 16.511 25.562 1.00 13.97 114 ILE B O 1
ATOM 2101 N N . CYS B 1 115 ? -13.377 16.742 24.337 1.00 11.47 115 CYS B N 1
ATOM 2102 C CA . CYS B 1 115 ? -12.484 17.138 25.426 1.00 11.74 115 CYS B CA 1
ATOM 2103 C C . CYS B 1 115 ? -12.824 18.509 25.971 1.00 17.46 115 CYS B C 1
ATOM 2104 O O . CYS B 1 115 ? -13.225 19.411 25.220 1.00 17.07 115 CYS B O 1
ATOM 2107 N N . THR B 1 116 ? -12.622 18.670 27.287 1.00 15.46 116 THR B N 1
ATOM 2108 C CA . THR B 1 116 ? -12.775 19.934 28.014 1.00 15.63 116 THR B CA 1
ATOM 2109 C C . THR B 1 116 ? -11.413 20.332 28.621 1.00 20.67 116 THR B C 1
ATOM 2110 O O . THR B 1 116 ? -11.318 21.296 29.383 1.00 21.60 116 THR B O 1
ATOM 2114 N N . ILE B 1 117 ? -10.348 19.590 28.234 1.00 17.04 117 ILE B N 1
ATOM 2115 C CA . ILE B 1 117 ? -8.947 19.767 28.648 1.00 16.35 117 ILE B CA 1
ATOM 2116 C C . ILE B 1 117 ? -8.023 19.021 27.668 1.00 18.33 117 ILE B C 1
ATOM 2117 O O . ILE B 1 117 ? -8.502 18.190 26.903 1.00 16.42 117 ILE B O 1
ATOM 2122 N N . LYS B 1 118 ? -6.704 19.307 27.710 1.00 15.23 118 LYS B N 1
ATOM 2123 C CA . LYS B 1 118 ? -5.693 18.606 26.915 1.00 14.40 118 LYS B CA 1
ATOM 2124 C C . LYS B 1 118 ? -5.582 17.178 27.475 1.00 17.96 118 LYS B C 1
ATOM 2125 O O . LYS B 1 118 ? -5.065 16.999 28.580 1.00 17.03 118 LYS B O 1
ATOM 2131 N N . THR B 1 119 ? -6.117 16.177 26.749 1.00 14.82 119 THR B N 1
ATOM 2132 C CA . THR B 1 119 ? -6.073 14.786 27.227 1.00 14.76 119 THR B CA 1
ATOM 2133 C C . THR B 1 119 ? -4.926 14.007 26.555 1.00 18.83 119 THR B C 1
ATOM 2134 O O . THR B 1 119 ? -5.141 12.899 26.048 1.00 18.46 119 THR B O 1
ATOM 2138 N N . ASP B 1 120 ? -3.696 14.586 26.577 1.00 15.71 120 ASP B N 1
ATOM 2139 C CA . ASP B 1 120 ? -2.496 14.036 25.924 1.00 15.59 120 ASP B CA 1
ATOM 2140 C C . ASP B 1 120 ? -2.072 12.629 26.405 1.00 20.92 120 ASP B C 1
ATOM 2141 O O . ASP B 1 120 ? -1.354 11.946 25.668 1.00 21.90 120 ASP B O 1
ATOM 2146 N N . TRP B 1 121 ? -2.573 12.156 27.566 1.00 16.34 121 TRP B N 1
ATOM 2147 C CA . TRP B 1 121 ? -2.305 10.790 28.029 1.00 15.86 121 TRP B CA 1
ATOM 2148 C C . TRP B 1 121 ? -3.069 9.759 27.155 1.00 19.23 121 TRP B C 1
ATOM 2149 O O . TRP B 1 121 ? -2.803 8.561 27.236 1.00 18.09 121 TRP B O 1
ATOM 2160 N N . LEU B 1 122 ? -3.991 10.242 26.290 1.00 16.89 122 LEU B N 1
ATOM 2161 C CA . LEU B 1 122 ? -4.793 9.410 25.383 1.00 16.30 122 LEU B CA 1
ATOM 2162 C C . LEU B 1 122 ? -4.202 9.290 23.973 1.00 19.10 122 LEU B C 1
ATOM 2163 O O . LEU B 1 122 ? -4.692 8.483 23.183 1.00 19.05 122 LEU B O 1
ATOM 2168 N N . ASP B 1 123 ? -3.143 10.077 23.669 1.00 14.48 123 ASP B N 1
ATOM 2169 C CA . ASP B 1 123 ? -2.449 10.081 22.378 1.00 13.66 123 ASP B CA 1
ATOM 2170 C C . ASP B 1 123 ? -1.885 8.693 22.045 1.00 18.37 123 ASP B C 1
ATOM 2171 O O . ASP B 1 123 ? -1.216 8.078 22.879 1.00 18.40 123 ASP B O 1
ATOM 2176 N N . GLY B 1 124 ? -2.194 8.207 20.846 1.00 14.66 124 GLY B N 1
ATOM 2177 C CA . GLY B 1 124 ? -1.737 6.905 20.379 1.00 14.66 124 GLY B CA 1
ATOM 2178 C C . GLY B 1 124 ? -2.649 5.752 20.734 1.00 18.25 124 GLY B C 1
ATOM 2179 O O . GLY B 1 124 ? -2.404 4.626 20.294 1.00 19.27 124 GLY B O 1
ATOM 2180 N N . LYS B 1 125 ? -3.701 6.022 21.532 1.00 13.32 125 LYS B N 1
ATOM 2181 C CA . LYS B 1 125 ? -4.694 5.025 21.980 1.00 12.51 125 LYS B CA 1
ATOM 2182 C C . LYS B 1 125 ? -6.087 5.332 21.429 1.00 14.09 125 LYS B C 1
ATOM 2183 O O . LYS B 1 125 ? -6.849 4.402 21.138 1.00 12.51 125 LYS B O 1
ATOM 2189 N N . HIS B 1 126 ? -6.411 6.633 21.279 1.00 9.87 126 HIS B N 1
ATOM 2190 C CA . HIS B 1 126 ? -7.696 7.088 20.750 1.00 9.43 126 HIS B CA 1
ATOM 2191 C C . HIS B 1 126 ? -7.508 7.893 19.472 1.00 14.59 126 HIS B C 1
ATOM 2192 O O . HIS B 1 126 ? -6.536 8.638 19.365 1.00 15.55 126 HIS B O 1
ATOM 2199 N N . VAL B 1 127 ? -8.410 7.701 18.491 1.00 11.01 127 VAL B N 1
ATOM 2200 C CA . VAL B 1 127 ? -8.369 8.372 17.191 1.00 10.56 127 VAL B CA 1
ATOM 2201 C C . VAL B 1 127 ? -9.086 9.725 17.250 1.00 15.05 127 VAL B C 1
ATOM 2202 O O . VAL B 1 127 ? -10.310 9.771 17.353 1.00 15.65 127 VAL B O 1
ATOM 2206 N N . VAL B 1 128 ? -8.316 10.814 17.167 1.00 10.99 128 VAL B N 1
ATOM 2207 C CA . VAL B 1 128 ? -8.825 12.187 17.115 1.00 9.87 128 VAL B CA 1
ATOM 2208 C C . VAL B 1 128 ? -9.252 12.379 15.649 1.00 13.29 128 VAL B C 1
ATOM 2209 O O . VAL B 1 128 ? -8.466 12.090 14.739 1.00 12.42 128 VAL B O 1
ATOM 2213 N N . PHE B 1 129 ? -10.494 12.841 15.422 1.00 9.59 129 PHE B N 1
ATOM 2214 C CA . PHE B 1 129 ? -10.992 13.007 14.050 1.00 8.37 129 PHE B CA 1
ATOM 2215 C C . PHE B 1 129 ? -11.636 14.352 13.765 1.00 10.64 129 PHE B C 1
ATOM 2216 O O . PHE B 1 129 ? -12.188 14.530 12.681 1.00 11.73 129 PHE B O 1
ATOM 2224 N N . GLY B 1 130 ? -11.537 15.284 14.702 1.00 7.33 130 GLY B N 1
ATOM 2225 C CA . GLY B 1 130 ? -12.101 16.618 14.547 1.00 7.36 130 GLY B CA 1
ATOM 2226 C C . GLY B 1 130 ? -11.969 17.523 15.751 1.00 11.97 130 GLY B C 1
ATOM 2227 O O . GLY B 1 130 ? -11.241 17.220 16.704 1.00 11.36 130 GLY B O 1
ATOM 2228 N N . HIS B 1 131 ? -12.683 18.649 15.704 1.00 9.87 131 HIS B N 1
ATOM 2229 C CA . HIS B 1 131 ? -12.676 19.648 16.768 1.00 10.18 131 HIS B CA 1
ATOM 2230 C C . HIS B 1 131 ? -13.906 20.547 16.699 1.00 13.21 131 HIS B C 1
ATOM 2231 O O . HIS B 1 131 ? -14.527 20.670 15.634 1.00 11.86 131 HIS B O 1
ATOM 2238 N N . VAL B 1 132 ? -14.220 21.210 17.828 1.00 9.91 132 VAL B N 1
ATOM 2239 C CA . VAL B 1 132 ? -15.334 22.157 17.970 1.00 9.33 132 VAL B CA 1
ATOM 2240 C C . VAL B 1 132 ? -15.012 23.437 17.204 1.00 11.75 132 VAL B C 1
ATOM 2241 O O . VAL B 1 132 ? -13.990 24.074 17.466 1.00 10.79 132 VAL B O 1
ATOM 2245 N N . ILE B 1 133 ? -15.897 23.802 16.260 1.00 9.22 133 ILE B N 1
ATOM 2246 C CA . ILE B 1 133 ? -15.817 25.023 15.446 1.00 9.19 133 ILE B CA 1
ATOM 2247 C C . ILE B 1 133 ? -16.554 26.134 16.206 1.00 13.02 133 ILE B C 1
ATOM 2248 O O . ILE B 1 133 ? -16.077 27.272 16.300 1.00 12.54 133 ILE B O 1
ATOM 2253 N N . GLU B 1 134 ? -17.727 25.774 16.743 1.00 10.01 134 GLU B N 1
ATOM 2254 C CA . GLU B 1 134 ? -18.642 26.668 17.428 1.00 9.82 134 GLU B CA 1
ATOM 2255 C C . GLU B 1 134 ? -19.420 25.882 18.474 1.00 12.40 134 GLU B C 1
ATOM 2256 O O . GLU B 1 134 ? -19.688 24.695 18.277 1.00 10.55 134 GLU B O 1
ATOM 2262 N N . GLY B 1 135 ? -19.787 26.557 19.564 1.00 9.40 135 GLY B N 1
ATOM 2263 C CA . GLY B 1 135 ? -20.572 25.970 20.638 1.00 9.25 135 GLY B CA 1
ATOM 2264 C C . GLY B 1 135 ? -19.774 25.320 21.749 1.00 15.44 135 GLY B C 1
ATOM 2265 O O . GLY B 1 135 ? -20.248 24.353 22.355 1.00 16.37 135 GLY B O 1
ATOM 2266 N N . MET B 1 136 ? -18.566 25.856 22.047 1.00 12.06 136 MET B N 1
ATOM 2267 C CA . MET B 1 136 ? -17.730 25.370 23.145 1.00 11.44 136 MET B CA 1
ATOM 2268 C C . MET B 1 136 ? -18.406 25.769 24.463 1.00 16.92 136 MET B C 1
ATOM 2269 O O . MET B 1 136 ? -18.267 25.064 25.457 1.00 15.65 136 MET B O 1
ATOM 2274 N N . ASP B 1 137 ? -19.199 26.869 24.436 1.00 15.67 137 ASP B N 1
ATOM 2275 C CA . ASP B 1 137 ? -19.999 27.357 25.562 1.00 16.53 137 ASP B CA 1
ATOM 2276 C C . ASP B 1 137 ? -21.094 26.333 25.883 1.00 19.92 137 ASP B C 1
ATOM 2277 O O . ASP B 1 137 ? -21.465 26.176 27.041 1.00 19.79 137 ASP B O 1
ATOM 2282 N N . VAL B 1 138 ? -21.585 25.626 24.842 1.00 16.74 138 VAL B N 1
ATOM 2283 C CA . VAL B 1 138 ? -22.595 24.561 24.930 1.00 16.25 138 VAL B CA 1
ATOM 2284 C C . VAL B 1 138 ? -21.920 23.298 25.514 1.00 17.38 138 VAL B C 1
ATOM 2285 O O . VAL B 1 138 ? -22.532 22.624 26.339 1.00 17.23 138 VAL B O 1
ATOM 2289 N N . VAL B 1 139 ? -20.653 23.020 25.127 1.00 11.33 139 VAL B N 1
ATOM 2290 C CA . VAL B 1 139 ? -19.855 21.896 25.650 1.00 10.49 139 VAL B CA 1
ATOM 2291 C C . VAL B 1 139 ? -19.595 22.108 27.146 1.00 14.98 139 VAL B C 1
ATOM 2292 O O . VAL B 1 139 ? -19.710 21.154 27.922 1.00 14.95 139 VAL B O 1
ATOM 2296 N N . LYS B 1 140 ? -19.303 23.369 27.553 1.00 11.71 140 LYS B N 1
ATOM 2297 C CA . LYS B 1 140 ? -19.083 23.742 28.950 1.00 11.52 140 LYS B CA 1
ATOM 2298 C C . LYS B 1 140 ? -20.361 23.590 29.774 1.00 15.67 140 LYS B C 1
ATOM 2299 O O . LYS B 1 140 ? -20.280 23.261 30.958 1.00 17.07 140 LYS B O 1
ATOM 2305 N N . LYS B 1 141 ? -21.535 23.795 29.140 1.00 11.24 141 LYS B N 1
ATOM 2306 C CA . LYS B 1 141 ? -22.852 23.602 29.756 1.00 11.35 141 LYS B CA 1
ATOM 2307 C C . LYS B 1 141 ? -23.047 22.114 30.019 1.00 15.23 141 LYS B C 1
ATOM 2308 O O . LYS B 1 141 ? -23.380 21.766 31.139 1.00 15.39 141 LYS B O 1
ATOM 2314 N N . ILE B 1 142 ? -22.753 21.233 29.027 1.00 11.50 142 ILE B N 1
ATOM 2315 C CA . ILE B 1 142 ? -22.826 19.770 29.171 1.00 11.24 142 ILE B CA 1
ATOM 2316 C C . ILE B 1 142 ? -21.893 19.327 30.314 1.00 16.82 142 ILE B C 1
ATOM 2317 O O . ILE B 1 142 ? -22.305 18.557 31.168 1.00 18.08 142 ILE B O 1
ATOM 2322 N N . GLU B 1 143 ? -20.669 19.871 30.352 1.00 13.82 143 GLU B N 1
ATOM 2323 C CA . GLU B 1 143 ? -19.651 19.615 31.379 1.00 13.46 143 GLU B CA 1
ATOM 2324 C C . GLU B 1 143 ? -20.150 19.927 32.799 1.00 18.56 143 GLU B C 1
ATOM 2325 O O . GLU B 1 143 ? -19.869 19.158 33.714 1.00 19.37 143 GLU B O 1
ATOM 2331 N N . SER B 1 144 ? -20.908 21.028 32.975 1.00 15.19 144 SER B N 1
ATOM 2332 C CA . SER B 1 144 ? -21.462 21.438 34.275 1.00 14.53 144 SER B CA 1
ATOM 2333 C C . SER B 1 144 ? -22.504 20.450 34.827 1.00 18.87 144 SER B C 1
ATOM 2334 O O . SER B 1 144 ? -22.780 20.469 36.028 1.00 19.48 144 SER B O 1
ATOM 2337 N N . PHE B 1 145 ? -23.052 19.574 33.964 1.00 14.79 145 PHE B N 1
ATOM 2338 C CA . PHE B 1 145 ? -24.023 18.560 34.378 1.00 15.24 145 PHE B CA 1
ATOM 2339 C C . PHE B 1 145 ? -23.363 17.207 34.651 1.00 19.23 145 PHE B C 1
ATOM 2340 O O . PHE B 1 145 ? -24.051 16.228 34.909 1.00 19.88 145 PHE B O 1
ATOM 2348 N N . GLY B 1 146 ? -22.043 17.176 34.616 1.00 15.06 146 GLY B N 1
ATOM 2349 C CA . GLY B 1 146 ? -21.273 15.975 34.891 1.00 14.56 146 GLY B CA 1
ATOM 2350 C C . GLY B 1 146 ? -20.858 15.880 36.340 1.00 18.23 146 GLY B C 1
ATOM 2351 O O . GLY B 1 146 ? -21.201 16.742 37.148 1.00 17.82 146 GLY B O 1
ATOM 2352 N N . SER B 1 147 ? -20.116 14.824 36.671 1.00 15.32 147 SER B N 1
ATOM 2353 C CA . SER B 1 147 ? -19.606 14.557 38.017 1.00 15.68 147 SER B CA 1
ATOM 2354 C C . SER B 1 147 ? -18.331 13.723 37.907 1.00 20.97 147 SER B C 1
ATOM 2355 O O . SER B 1 147 ? -17.998 13.263 36.811 1.00 19.80 147 SER B O 1
ATOM 2358 N N . LYS B 1 148 ? -17.606 13.557 39.031 1.00 19.72 148 LYS B N 1
ATOM 2359 C CA . LYS B 1 148 ? -16.350 12.802 39.138 1.00 19.83 148 LYS B CA 1
ATOM 2360 C C . LYS B 1 148 ? -16.488 11.341 38.694 1.00 26.95 148 LYS B C 1
ATOM 2361 O O . LYS B 1 148 ? -15.540 10.778 38.139 1.00 27.29 148 LYS B O 1
ATOM 2367 N N . SER B 1 149 ? -17.680 10.748 38.911 1.00 24.76 149 SER B N 1
ATOM 2368 C CA . SER B 1 149 ? -18.003 9.370 38.541 1.00 24.63 149 SER B CA 1
ATOM 2369 C C . SER B 1 149 ? -18.374 9.237 37.063 1.00 27.84 149 SER B C 1
ATOM 2370 O O . SER B 1 149 ? -18.256 8.142 36.505 1.00 28.55 149 SER B O 1
ATOM 2373 N N . GLY B 1 150 ? -18.828 10.340 36.459 1.00 22.48 150 GLY B N 1
ATOM 2374 C CA . GLY B 1 150 ? -19.279 10.387 35.070 1.00 20.90 150 GLY B CA 1
ATOM 2375 C C . GLY B 1 150 ? -20.781 10.548 34.945 1.00 23.96 150 GLY B C 1
ATOM 2376 O O . GLY B 1 150 ? -21.272 11.023 33.920 1.00 23.09 150 GLY B O 1
ATOM 2377 N N . LYS B 1 151 ? -21.516 10.150 36.001 1.00 21.35 151 LYS B N 1
ATOM 2378 C CA . LYS B 1 151 ? -22.973 10.228 36.143 1.00 21.71 151 LYS B CA 1
ATOM 2379 C C . LYS B 1 151 ? -23.442 11.659 35.871 1.00 25.87 151 LYS B C 1
ATOM 2380 O O . LYS B 1 151 ? -22.834 12.607 36.368 1.00 25.24 151 LYS B O 1
ATOM 2386 N N . THR B 1 152 ? -24.489 11.821 35.047 1.00 23.00 152 THR B N 1
ATOM 2387 C CA . THR B 1 152 ? -25.003 13.156 34.730 1.00 22.07 152 THR B CA 1
ATOM 2388 C C . THR B 1 152 ? -26.146 13.547 35.664 1.00 26.56 152 THR B C 1
ATOM 2389 O O . THR B 1 152 ? -26.994 12.711 35.996 1.00 26.69 152 THR B O 1
ATOM 2393 N N . SER B 1 153 ? -26.149 14.824 36.094 1.00 22.41 153 SER B N 1
ATOM 2394 C CA . SER B 1 153 ? -27.149 15.404 36.992 1.00 22.54 153 SER B CA 1
ATOM 2395 C C . SER B 1 153 ? -28.452 15.724 36.266 1.00 23.95 153 SER B C 1
ATOM 2396 O O . SER B 1 153 ? -29.471 15.951 36.919 1.00 24.16 153 SER B O 1
ATOM 2399 N N . LYS B 1 154 ? -28.414 15.722 34.920 1.00 18.10 154 LYS B N 1
ATOM 2400 C CA . LYS B 1 154 ? -29.552 15.969 34.023 1.00 17.47 154 LYS B CA 1
ATOM 2401 C C . LYS B 1 154 ? -29.443 15.058 32.794 1.00 18.91 154 LYS B C 1
ATOM 2402 O O . LYS B 1 154 ? -28.332 14.719 32.383 1.00 17.10 154 LYS B O 1
ATOM 2408 N N . LYS B 1 155 ? -30.583 14.681 32.191 1.00 15.75 155 LYS B N 1
ATOM 2409 C CA . LYS B 1 155 ? -30.563 13.863 30.982 1.00 16.05 155 LYS B CA 1
ATOM 2410 C C . LYS B 1 155 ? -30.083 14.754 29.815 1.00 21.75 155 LYS B C 1
ATOM 2411 O O . LYS B 1 155 ? -30.777 15.703 29.437 1.00 20.99 155 LYS B O 1
ATOM 2417 N N . ILE B 1 156 ? -28.854 14.492 29.319 1.00 19.12 156 ILE B N 1
ATOM 2418 C CA . ILE B 1 156 ? -28.230 15.258 28.230 1.00 18.52 156 ILE B CA 1
ATOM 2419 C C . ILE B 1 156 ? -28.548 14.544 26.909 1.00 22.96 156 ILE B C 1
ATOM 2420 O O . ILE B 1 156 ? -27.939 13.518 26.618 1.00 22.50 156 ILE B O 1
ATOM 2425 N N . VAL B 1 157 ? -29.515 15.073 26.131 1.00 18.55 157 VAL B N 1
ATOM 2426 C CA . VAL B 1 157 ? -29.970 14.447 24.878 1.00 17.87 157 VAL B CA 1
ATOM 2427 C C . VAL B 1 157 ? -29.563 15.225 23.612 1.00 21.15 157 VAL B C 1
ATOM 2428 O O . VAL B 1 157 ? -29.664 16.451 23.580 1.00 20.70 157 VAL B O 1
ATOM 2432 N N . ILE B 1 158 ? -29.142 14.496 22.560 1.00 17.51 158 ILE B N 1
ATOM 2433 C CA . ILE B 1 158 ? -28.868 15.050 21.235 1.00 16.85 158 ILE B CA 1
ATOM 2434 C C . ILE B 1 158 ? -30.240 15.023 20.521 1.00 21.79 158 ILE B C 1
ATOM 2435 O O . ILE B 1 158 ? -30.645 13.994 19.981 1.00 21.78 158 ILE B O 1
ATOM 2440 N N . THR B 1 159 ? -30.979 16.137 20.624 1.00 18.77 159 THR B N 1
ATOM 2441 C CA . THR B 1 159 ? -32.340 16.325 20.104 1.00 19.37 159 THR B CA 1
ATOM 2442 C C . THR B 1 159 ? -32.406 16.355 18.580 1.00 24.48 159 THR B C 1
ATOM 2443 O O . THR B 1 159 ? -33.418 15.964 17.997 1.00 25.13 159 THR B O 1
ATOM 2447 N N . ASP B 1 160 ? -31.337 16.849 17.948 1.00 20.28 160 ASP B N 1
ATOM 2448 C CA . ASP B 1 160 ? -31.174 16.920 16.500 1.00 19.68 160 ASP B CA 1
ATOM 2449 C C . ASP B 1 160 ? -29.690 16.980 16.172 1.00 20.88 160 ASP B C 1
ATOM 2450 O O . ASP B 1 160 ? -28.889 17.449 16.980 1.00 19.13 160 ASP B O 1
ATOM 2455 N N . CYS B 1 161 ? -29.327 16.462 14.996 1.00 16.80 161 CYS B N 1
ATOM 2456 C CA . CYS B 1 161 ? -27.965 16.437 14.480 1.00 15.07 161 CYS B CA 1
ATOM 2457 C C . CYS B 1 161 ? -28.018 16.306 12.970 1.00 19.32 161 CYS B C 1
ATOM 2458 O O . CYS B 1 161 ? -29.031 15.868 12.419 1.00 19.14 161 CYS B O 1
ATOM 2461 N N . GLY B 1 162 ? -26.944 16.717 12.309 1.00 15.32 162 GLY B N 1
ATOM 2462 C CA . GLY B 1 162 ? -26.863 16.660 10.856 1.00 14.42 162 GLY B CA 1
ATOM 2463 C C . GLY B 1 162 ? -25.619 17.292 10.284 1.00 16.56 162 GLY B C 1
ATOM 2464 O O . GLY B 1 162 ? -24.664 17.555 11.008 1.00 15.15 162 GLY B O 1
ATOM 2465 N N . GLN B 1 163 ? -25.629 17.532 8.974 1.00 14.99 163 GLN B N 1
ATOM 2466 C CA . GLN B 1 163 ? -24.508 18.121 8.240 1.00 14.27 163 GLN B CA 1
ATOM 2467 C C . GLN B 1 163 ? -24.867 19.478 7.675 1.00 18.44 163 GLN B C 1
ATOM 2468 O O . GLN B 1 163 ? -25.912 19.635 7.035 1.00 18.83 163 GLN B O 1
ATOM 2474 N N . LEU B 1 164 ? -23.976 20.450 7.891 1.00 14.46 164 LEU B N 1
ATOM 2475 C CA . LEU B 1 164 ? -24.121 21.820 7.403 1.00 14.31 164 LEU B CA 1
ATOM 2476 C C . LEU B 1 164 ? -23.487 22.021 6.029 1.00 16.49 164 LEU B C 1
ATOM 2477 O O . LEU B 1 164 ? -24.001 22.818 5.243 1.00 17.81 164 LEU B O 1
ATOM 2482 N N . SER B 1 165 ? -22.376 21.305 5.750 1.00 10.84 165 SER B N 1
ATOM 2483 C CA . SER B 1 165 ? -21.583 21.365 4.512 1.00 11.09 165 SER B CA 1
ATOM 2484 C C . SER B 1 165 ? -20.490 20.271 4.474 1.00 15.17 165 SER B C 1
ATOM 2485 O O . SER B 1 165 ? -20.233 19.641 5.521 1.00 18.66 165 SER B O 1
ATOM 2489 N N . GLN C 1 2 ? -47.372 -23.703 49.292 1.00 22.94 2 GLN C N 1
ATOM 2490 C CA . GLN C 1 2 ? -46.172 -24.548 49.212 1.00 21.56 2 GLN C CA 1
ATOM 2491 C C . GLN C 1 2 ? -44.918 -23.690 49.032 1.00 24.87 2 GLN C C 1
ATOM 2492 O O . GLN C 1 2 ? -44.925 -22.743 48.235 1.00 26.39 2 GLN C O 1
ATOM 2498 N N . ASN C 1 3 ? -43.841 -24.032 49.767 1.00 18.51 3 ASN C N 1
ATOM 2499 C CA . ASN C 1 3 ? -42.546 -23.346 49.701 1.00 16.52 3 ASN C CA 1
ATOM 2500 C C . ASN C 1 3 ? -41.933 -23.585 48.330 1.00 19.68 3 ASN C C 1
ATOM 2501 O O . ASN C 1 3 ? -41.856 -24.743 47.908 1.00 19.39 3 ASN C O 1
ATOM 2506 N N . PRO C 1 4 ? -41.511 -22.529 47.594 1.00 15.46 4 PRO C N 1
ATOM 2507 C CA . PRO C 1 4 ? -40.944 -22.762 46.255 1.00 13.90 4 PRO C CA 1
ATOM 2508 C C . PRO C 1 4 ? -39.684 -23.629 46.220 1.00 13.61 4 PRO C C 1
ATOM 2509 O O . PRO C 1 4 ? -38.832 -23.583 47.129 1.00 11.43 4 PRO C O 1
ATOM 2513 N N . LEU C 1 5 ? -39.593 -24.426 45.145 1.00 8.42 5 LEU C N 1
ATOM 2514 C CA A LEU C 1 5 ? -38.449 -25.285 44.873 0.57 7.70 5 LEU C CA 1
ATOM 2515 C CA B LEU C 1 5 ? -38.433 -25.271 44.870 0.43 7.70 5 LEU C CA 1
ATOM 2516 C C . LEU C 1 5 ? -37.783 -24.716 43.624 1.00 11.15 5 LEU C C 1
ATOM 2517 O O . LEU C 1 5 ? -38.414 -24.664 42.572 1.00 11.74 5 LEU C O 1
ATOM 2526 N N . VAL C 1 6 ? -36.558 -24.214 43.765 1.00 8.36 6 VAL C N 1
ATOM 2527 C CA . VAL C 1 6 ? -35.813 -23.591 42.679 1.00 8.71 6 VAL C CA 1
ATOM 2528 C C . VAL C 1 6 ? -34.517 -24.340 42.369 1.00 12.24 6 VAL C C 1
ATOM 2529 O O . VAL C 1 6 ? -34.065 -25.151 43.179 1.00 10.93 6 VAL C O 1
ATOM 2533 N N . TYR C 1 7 ? -33.915 -24.043 41.204 1.00 9.54 7 TYR C N 1
ATOM 2534 C CA . TYR C 1 7 ? -32.665 -24.672 40.786 1.00 9.84 7 TYR C CA 1
ATOM 2535 C C . TYR C 1 7 ? -31.636 -23.694 40.250 1.00 14.62 7 TYR C C 1
ATOM 2536 O O . TYR C 1 7 ? -31.986 -22.670 39.672 1.00 13.46 7 TYR C O 1
ATOM 2545 N N . LEU C 1 8 ? -30.362 -24.044 40.438 1.00 13.51 8 LEU C N 1
ATOM 2546 C CA . LEU C 1 8 ? -29.202 -23.336 39.911 1.00 14.10 8 LEU C CA 1
ATOM 2547 C C . LEU C 1 8 ? -28.360 -24.385 39.190 1.00 18.93 8 LEU C C 1
ATOM 2548 O O . LEU C 1 8 ? -27.963 -25.380 39.796 1.00 17.21 8 LEU C O 1
ATOM 2553 N N . ASP C 1 9 ? -28.143 -24.194 37.886 1.00 17.84 9 ASP C N 1
ATOM 2554 C CA . ASP C 1 9 ? -27.278 -25.048 37.081 1.00 18.64 9 ASP C CA 1
ATOM 2555 C C . ASP C 1 9 ? -25.985 -24.277 37.006 1.00 22.96 9 ASP C C 1
ATOM 2556 O O . ASP C 1 9 ? -25.982 -23.114 36.593 1.00 22.62 9 ASP C O 1
ATOM 2561 N N . VAL C 1 10 ? -24.918 -24.873 37.543 1.00 19.91 10 VAL C N 1
ATOM 2562 C CA . VAL C 1 10 ? -23.625 -24.217 37.660 1.00 20.46 10 VAL C CA 1
ATOM 2563 C C . VAL C 1 10 ? -22.542 -24.908 36.824 1.00 25.88 10 VAL C C 1
ATOM 2564 O O . VAL C 1 10 ? -22.451 -26.139 36.798 1.00 26.29 10 VAL C O 1
ATOM 2568 N N . GLY C 1 11 ? -21.739 -24.088 36.153 1.00 22.75 11 GLY C N 1
ATOM 2569 C CA . GLY C 1 11 ? -20.612 -24.515 35.336 1.00 23.41 11 GLY C CA 1
ATOM 2570 C C . GLY C 1 11 ? -19.330 -23.810 35.743 1.00 26.75 11 GLY C C 1
ATOM 2571 O O . GLY C 1 11 ? -19.376 -22.693 36.272 1.00 25.22 11 GLY C O 1
ATOM 2572 N N . ALA C 1 12 ? -18.178 -24.465 35.514 1.00 24.03 12 ALA C N 1
ATOM 2573 C CA . ALA C 1 12 ? -16.852 -23.933 35.818 1.00 24.44 12 ALA C CA 1
ATOM 2574 C C . ALA C 1 12 ? -16.014 -23.966 34.548 1.00 31.38 12 ALA C C 1
ATOM 2575 O O . ALA C 1 12 ? -15.722 -25.051 34.034 1.00 31.53 12 ALA C O 1
ATOM 2577 N N . ASP C 1 13 ? -15.662 -22.772 34.019 1.00 30.36 13 ASP C N 1
ATOM 2578 C CA . ASP C 1 13 ? -14.904 -22.585 32.769 1.00 32.64 13 ASP C CA 1
ATOM 2579 C C . ASP C 1 13 ? -15.587 -23.290 31.570 1.00 37.67 13 ASP C C 1
ATOM 2580 O O . ASP C 1 13 ? -14.915 -23.896 30.729 1.00 38.29 13 ASP C O 1
ATOM 2585 N N . GLY C 1 14 ? -16.922 -23.200 31.531 1.00 33.65 14 GLY C N 1
ATOM 2586 C CA . GLY C 1 14 ? -17.771 -23.785 30.497 1.00 34.07 14 GLY C CA 1
ATOM 2587 C C . GLY C 1 14 ? -18.022 -25.277 30.627 1.00 39.17 14 GLY C C 1
ATOM 2588 O O . GLY C 1 14 ? -18.607 -25.880 29.724 1.00 39.00 14 GLY C O 1
ATOM 2589 N N . GLN C 1 15 ? -17.578 -25.891 31.753 1.00 36.18 15 GLN C N 1
ATOM 2590 C CA . GLN C 1 15 ? -17.719 -27.329 32.053 1.00 35.15 15 GLN C CA 1
ATOM 2591 C C . GLN C 1 15 ? -18.792 -27.498 33.152 1.00 34.48 15 GLN C C 1
ATOM 2592 O O . GLN C 1 15 ? -18.681 -26.854 34.189 1.00 32.32 15 GLN C O 1
ATOM 2598 N N . PRO C 1 16 ? -19.841 -28.324 32.947 1.00 29.62 16 PRO C N 1
ATOM 2599 C CA . PRO C 1 16 ? -20.907 -28.422 33.965 1.00 27.49 16 PRO C CA 1
ATOM 2600 C C . PRO C 1 16 ? -20.508 -29.071 35.286 1.00 30.17 16 PRO C C 1
ATOM 2601 O O . PRO C 1 16 ? -19.812 -30.090 35.293 1.00 29.72 16 PRO C O 1
ATOM 2605 N N . LEU C 1 17 ? -20.979 -28.487 36.406 1.00 25.38 17 LEU C N 1
ATOM 2606 C CA . LEU C 1 17 ? -20.739 -29.017 37.749 1.00 23.39 17 LEU C CA 1
ATOM 2607 C C . LEU C 1 17 ? -21.979 -29.765 38.261 1.00 24.30 17 LEU C C 1
ATOM 2608 O O . LEU C 1 17 ? -21.865 -30.628 39.133 1.00 22.84 17 LEU C O 1
ATOM 2613 N N . GLY C 1 18 ? -23.141 -29.431 37.697 1.00 20.40 18 GLY C N 1
ATOM 2614 C CA . GLY C 1 18 ? -24.422 -30.035 38.043 1.00 19.54 18 GLY C CA 1
ATOM 2615 C C . GLY C 1 18 ? -25.478 -29.034 38.463 1.00 22.96 18 GLY C C 1
ATOM 2616 O O . GLY C 1 18 ? -25.386 -27.847 38.130 1.00 23.81 18 GLY C O 1
ATOM 2617 N N . ARG C 1 19 ? -26.483 -29.517 39.223 1.00 17.62 19 ARG C N 1
ATOM 2618 C CA . ARG C 1 19 ? -27.611 -28.729 39.708 1.00 16.16 19 ARG C CA 1
ATOM 2619 C C . ARG C 1 19 ? -27.708 -28.637 41.221 1.00 20.27 19 ARG C C 1
ATOM 2620 O O . ARG C 1 19 ? -27.623 -29.654 41.918 1.00 20.58 19 ARG C O 1
ATOM 2628 N N . VAL C 1 20 ? -27.955 -27.409 41.715 1.00 16.35 20 VAL C N 1
ATOM 2629 C CA . VAL C 1 20 ? -28.221 -27.104 43.122 1.00 15.18 20 VAL C CA 1
ATOM 2630 C C . VAL C 1 20 ? -29.744 -26.821 43.229 1.00 16.76 20 VAL C C 1
ATOM 2631 O O . VAL C 1 20 ? -30.245 -25.872 42.618 1.00 16.65 20 VAL C O 1
ATOM 2635 N N . VAL C 1 21 ? -30.472 -27.683 43.943 1.00 10.35 21 VAL C N 1
ATOM 2636 C CA . VAL C 1 21 ? -31.901 -27.493 44.189 1.00 8.91 21 VAL C CA 1
ATOM 2637 C C . VAL C 1 21 ? -32.013 -26.813 45.564 1.00 14.33 21 VAL C C 1
ATOM 2638 O O . VAL C 1 21 ? -31.300 -27.186 46.507 1.00 14.18 21 VAL C O 1
ATOM 2642 N N . LEU C 1 22 ? -32.844 -25.770 45.648 1.00 11.13 22 LEU C N 1
ATOM 2643 C CA . LEU C 1 22 ? -33.019 -25.017 46.882 1.00 10.93 22 LEU C CA 1
ATOM 2644 C C . LEU C 1 22 ? -34.482 -24.860 47.215 1.00 14.42 22 LEU C C 1
ATOM 2645 O O . LEU C 1 22 ? -35.297 -24.603 46.319 1.00 15.72 22 LEU C O 1
ATOM 2650 N N . GLU C 1 23 ? -34.813 -24.999 48.504 1.00 8.21 23 GLU C N 1
ATOM 2651 C CA . GLU C 1 23 ? -36.158 -24.766 49.006 1.00 8.04 23 GLU C CA 1
ATOM 2652 C C . GLU C 1 23 ? -36.136 -23.369 49.581 1.00 13.43 23 GLU C C 1
ATOM 2653 O O . GLU C 1 23 ? -35.221 -23.037 50.342 1.00 12.75 23 GLU C O 1
ATOM 2659 N N . LEU C 1 24 ? -37.142 -22.557 49.230 1.00 10.11 24 LEU C N 1
ATOM 2660 C CA . LEU C 1 24 ? -37.255 -21.187 49.713 1.00 9.91 24 LEU C CA 1
ATOM 2661 C C . LEU C 1 24 ? -38.340 -21.139 50.767 1.00 13.77 24 LEU C C 1
ATOM 2662 O O . LEU C 1 24 ? -39.480 -21.469 50.481 1.00 13.79 24 LEU C O 1
ATOM 2667 N N . LYS C 1 25 ? -37.975 -20.788 51.999 1.00 11.26 25 LYS C N 1
ATOM 2668 C CA . LYS C 1 25 ? -38.891 -20.740 53.140 1.00 11.24 25 LYS C CA 1
ATOM 2669 C C . LYS C 1 25 ? -39.847 -19.544 53.066 1.00 15.17 25 LYS C C 1
ATOM 2670 O O . LYS C 1 25 ? -39.698 -18.577 53.810 1.00 15.28 25 LYS C O 1
ATOM 2676 N N . ALA C 1 26 ? -40.844 -19.628 52.168 1.00 11.04 26 ALA C N 1
ATOM 2677 C CA . ALA C 1 26 ? -41.870 -18.601 51.982 1.00 10.56 26 ALA C CA 1
ATOM 2678 C C . ALA C 1 26 ? -42.820 -18.566 53.191 1.00 13.78 26 ALA C C 1
ATOM 2679 O O . ALA C 1 26 ? -43.506 -17.567 53.415 1.00 14.08 26 ALA C O 1
ATOM 2681 N N . ASP C 1 27 ? -42.825 -19.653 53.980 1.00 9.84 27 ASP C N 1
ATOM 2682 C CA . ASP C 1 27 ? -43.635 -19.813 55.187 1.00 10.78 27 ASP C CA 1
ATOM 2683 C C . ASP C 1 27 ? -43.082 -18.998 56.371 1.00 15.38 27 ASP C C 1
ATOM 2684 O O . ASP C 1 27 ? -43.825 -18.693 57.302 1.00 14.89 27 ASP C O 1
ATOM 2689 N N . VAL C 1 28 ? -41.781 -18.638 56.318 1.00 12.02 28 VAL C N 1
ATOM 2690 C CA . VAL C 1 28 ? -41.094 -17.859 57.347 1.00 11.90 28 VAL C CA 1
ATOM 2691 C C . VAL C 1 28 ? -40.801 -16.457 56.820 1.00 14.36 28 VAL C C 1
ATOM 2692 O O . VAL C 1 28 ? -41.148 -15.468 57.473 1.00 14.21 28 VAL C O 1
ATOM 2696 N N . VAL C 1 29 ? -40.146 -16.382 55.646 1.00 9.51 29 VAL C N 1
ATOM 2697 C CA . VAL C 1 29 ? -39.742 -15.134 54.999 1.00 8.79 29 VAL C CA 1
ATOM 2698 C C . VAL C 1 29 ? -40.362 -15.000 53.596 1.00 12.61 29 VAL C C 1
ATOM 2699 O O . VAL C 1 29 ? -39.654 -15.169 52.605 1.00 13.18 29 VAL C O 1
ATOM 2703 N N . PRO C 1 30 ? -41.680 -14.704 53.469 1.00 10.88 30 PRO C N 1
ATOM 2704 C CA . PRO C 1 30 ? -42.300 -14.650 52.123 1.00 10.77 30 PRO C CA 1
ATOM 2705 C C . PRO C 1 30 ? -41.675 -13.673 51.121 1.00 15.85 30 PRO C C 1
ATOM 2706 O O . PRO C 1 30 ? -41.436 -14.066 49.979 1.00 16.97 30 PRO C O 1
ATOM 2710 N N . LYS C 1 31 ? -41.420 -12.424 51.544 1.00 11.56 31 LYS C N 1
ATOM 2711 C CA . LYS C 1 31 ? -40.849 -11.343 50.729 1.00 10.64 31 LYS C CA 1
ATOM 2712 C C . LYS C 1 31 ? -39.430 -11.654 50.232 1.00 14.16 31 LYS C C 1
ATOM 2713 O O . LYS C 1 31 ? -39.088 -11.317 49.092 1.00 13.54 31 LYS C O 1
ATOM 2719 N N . THR C 1 32 ? -38.612 -12.300 51.090 1.00 10.25 32 THR C N 1
ATOM 2720 C CA . THR C 1 32 ? -37.235 -12.698 50.787 1.00 9.65 32 THR C CA 1
ATOM 2721 C C . THR C 1 32 ? -37.256 -13.899 49.802 1.00 14.75 32 THR C C 1
ATOM 2722 O O . THR C 1 32 ? -36.529 -13.891 48.803 1.00 14.56 32 THR C O 1
ATOM 2726 N N . ALA C 1 33 ? -38.123 -14.897 50.059 1.00 11.72 33 ALA C N 1
ATOM 2727 C CA . ALA C 1 33 ? -38.276 -16.064 49.190 1.00 11.64 33 ALA C CA 1
ATOM 2728 C C . ALA C 1 33 ? -38.839 -15.695 47.799 1.00 15.66 33 ALA C C 1
ATOM 2729 O O . ALA C 1 33 ? -38.420 -16.276 46.792 1.00 15.49 33 ALA C O 1
ATOM 2731 N N . GLU C 1 34 ? -39.759 -14.721 47.740 1.00 12.50 34 GLU C N 1
ATOM 2732 C CA . GLU C 1 34 ? -40.346 -14.253 46.474 1.00 13.01 34 GLU C CA 1
ATOM 2733 C C . GLU C 1 34 ? -39.317 -13.511 45.605 1.00 18.26 34 GLU C C 1
ATOM 2734 O O . GLU C 1 34 ? -39.303 -13.684 44.377 1.00 19.41 34 GLU C O 1
ATOM 2740 N N . ASN C 1 35 ? -38.440 -12.714 46.244 1.00 13.16 35 ASN C N 1
ATOM 2741 C CA . ASN C 1 35 ? -37.389 -12.004 45.533 1.00 11.96 35 ASN C CA 1
ATOM 2742 C C . ASN C 1 35 ? -36.445 -12.996 44.837 1.00 14.04 35 ASN C C 1
ATOM 2743 O O . ASN C 1 35 ? -36.223 -12.873 43.640 1.00 13.23 35 ASN C O 1
ATOM 2748 N N . PHE C 1 36 ? -35.943 -14.000 45.572 1.00 11.08 36 PHE C N 1
ATOM 2749 C CA . PHE C 1 36 ? -35.035 -15.013 45.039 1.00 11.62 36 PHE C CA 1
ATOM 2750 C C . PHE C 1 36 ? -35.686 -15.895 43.969 1.00 17.12 36 PHE C C 1
ATOM 2751 O O . PHE C 1 36 ? -35.020 -16.239 42.982 1.00 17.31 36 PHE C O 1
ATOM 2759 N N . ARG C 1 37 ? -36.968 -16.286 44.181 1.00 13.24 37 ARG C N 1
ATOM 2760 C CA . ARG C 1 37 ? -37.733 -17.132 43.256 1.00 13.14 37 ARG C CA 1
ATOM 2761 C C . ARG C 1 37 ? -37.933 -16.434 41.909 1.00 17.03 37 ARG C C 1
ATOM 2762 O O . ARG C 1 37 ? -37.775 -17.077 40.869 1.00 17.67 37 ARG C O 1
ATOM 2770 N N . ALA C 1 38 ? -38.270 -15.124 41.930 1.00 11.49 38 ALA C N 1
ATOM 2771 C CA . ALA C 1 38 ? -38.490 -14.341 40.714 1.00 10.56 38 ALA C CA 1
ATOM 2772 C C . ALA C 1 38 ? -37.193 -14.103 39.935 1.00 14.36 38 ALA C C 1
ATOM 2773 O O . ALA C 1 38 ? -37.222 -14.043 38.704 1.00 14.44 38 ALA C O 1
ATOM 2775 N N . LEU C 1 39 ? -36.051 -14.001 40.649 1.00 10.98 39 LEU C N 1
ATOM 2776 C CA . LEU C 1 39 ? -34.735 -13.812 40.026 1.00 10.41 39 LEU C CA 1
ATOM 2777 C C . LEU C 1 39 ? -34.229 -15.122 39.385 1.00 14.20 39 LEU C C 1
ATOM 2778 O O . LEU C 1 39 ? -33.467 -15.066 38.417 1.00 14.57 39 LEU C O 1
ATOM 2783 N N . CYS C 1 40 ? -34.708 -16.292 39.882 1.00 9.86 40 CYS C N 1
ATOM 2784 C CA . CYS C 1 40 ? -34.384 -17.604 39.312 1.00 9.98 40 CYS C CA 1
ATOM 2785 C C . CYS C 1 40 ? -35.137 -17.820 37.993 1.00 16.75 40 CYS C C 1
ATOM 2786 O O . CYS C 1 40 ? -34.575 -18.371 37.053 1.00 16.71 40 CYS C O 1
ATOM 2789 N N . THR C 1 41 ? -36.404 -17.392 37.928 1.00 15.25 41 THR C N 1
ATOM 2790 C CA . THR C 1 41 ? -37.237 -17.527 36.728 1.00 16.30 41 THR C CA 1
ATOM 2791 C C . THR C 1 41 ? -36.923 -16.445 35.695 1.00 20.93 41 THR C C 1
ATOM 2792 O O . THR C 1 41 ? -36.962 -16.715 34.500 1.00 22.03 41 THR C O 1
ATOM 2796 N N . GLY C 1 42 ? -36.636 -15.237 36.167 1.00 17.48 42 GLY C N 1
ATOM 2797 C CA . GLY C 1 42 ? -36.321 -14.087 35.321 1.00 17.96 42 GLY C CA 1
ATOM 2798 C C . GLY C 1 42 ? -37.545 -13.396 34.768 1.00 22.14 42 GLY C C 1
ATOM 2799 O O . GLY C 1 42 ? -37.442 -12.603 33.821 1.00 22.76 42 GLY C O 1
ATOM 2800 N N . GLU C 1 43 ? -38.711 -13.678 35.390 1.00 18.28 43 GLU C N 1
ATOM 2801 C CA . GLU C 1 43 ? -40.033 -13.171 35.015 1.00 18.51 43 GLU C CA 1
ATOM 2802 C C . GLU C 1 43 ? -40.148 -11.641 35.051 1.00 23.25 43 GLU C C 1
ATOM 2803 O O . GLU C 1 43 ? -40.926 -11.088 34.274 1.00 24.04 43 GLU C O 1
ATOM 2809 N N . LYS C 1 44 ? -39.361 -10.966 35.908 1.00 19.42 44 LYS C N 1
ATOM 2810 C CA . LYS C 1 44 ? -39.363 -9.500 36.009 1.00 19.34 44 LYS C CA 1
ATOM 2811 C C . LYS C 1 44 ? -38.504 -8.839 34.901 1.00 25.58 44 LYS C C 1
ATOM 2812 O O . LYS C 1 44 ? -38.474 -7.606 34.798 1.00 26.48 44 LYS C O 1
ATOM 2818 N N . GLY C 1 45 ? -37.847 -9.669 34.076 1.00 21.96 45 GLY C N 1
ATOM 2819 C CA . GLY C 1 45 ? -37.012 -9.235 32.958 1.00 22.15 45 GLY C CA 1
ATOM 2820 C C . GLY C 1 45 ? -35.523 -9.225 33.237 1.00 24.77 45 GLY C C 1
ATOM 2821 O O . GLY C 1 45 ? -34.732 -8.844 32.365 1.00 25.45 45 GLY C O 1
ATOM 2822 N N . PHE C 1 46 ? -35.137 -9.621 34.466 1.00 18.56 46 PHE C N 1
ATOM 2823 C CA . PHE C 1 46 ? -33.756 -9.708 34.938 1.00 17.38 46 PHE C CA 1
ATOM 2824 C C . PHE C 1 46 ? -33.609 -10.855 35.949 1.00 18.35 46 PHE C C 1
ATOM 2825 O O . PHE C 1 46 ? -34.611 -11.385 36.438 1.00 15.36 46 PHE C O 1
ATOM 2833 N N . GLY C 1 47 ? -32.369 -11.231 36.237 1.00 14.46 47 GLY C N 1
ATOM 2834 C CA . GLY C 1 47 ? -32.101 -12.307 37.176 1.00 13.51 47 GLY C CA 1
ATOM 2835 C C . GLY C 1 47 ? -30.737 -12.953 37.075 1.00 16.52 47 GLY C C 1
ATOM 2836 O O . GLY C 1 47 ? -29.860 -12.489 36.339 1.00 17.49 47 GLY C O 1
ATOM 2837 N N . TYR C 1 48 ? -30.588 -14.068 37.788 1.00 11.58 48 TYR C N 1
ATOM 2838 C CA . TYR C 1 48 ? -29.353 -14.832 37.948 1.00 11.27 48 TYR C CA 1
ATOM 2839 C C . TYR C 1 48 ? -28.830 -15.561 36.691 1.00 18.02 48 TYR C C 1
ATOM 2840 O O . TYR C 1 48 ? -27.653 -15.941 36.683 1.00 18.04 48 TYR C O 1
ATOM 2849 N N . LYS C 1 49 ? -29.670 -15.776 35.650 1.00 15.99 49 LYS C N 1
ATOM 2850 C CA . LYS C 1 49 ? -29.219 -16.494 34.444 1.00 17.31 49 LYS C CA 1
ATOM 2851 C C . LYS C 1 49 ? -28.069 -15.763 33.732 1.00 23.34 49 LYS C C 1
ATOM 2852 O O . LYS C 1 49 ? -28.201 -14.597 33.339 1.00 22.46 49 LYS C O 1
ATOM 2858 N N . GLY C 1 50 ? -26.945 -16.464 33.626 1.00 20.74 50 GLY C N 1
ATOM 2859 C CA . GLY C 1 50 ? -25.733 -15.944 33.008 1.00 21.34 50 GLY C CA 1
ATOM 2860 C C . GLY C 1 50 ? -24.824 -15.213 33.975 1.00 23.72 50 GLY C C 1
ATOM 2861 O O . GLY C 1 50 ? -23.773 -14.719 33.564 1.00 24.05 50 GLY C O 1
ATOM 2862 N N . SER C 1 51 ? -25.214 -15.131 35.265 1.00 18.29 51 SER C N 1
ATOM 2863 C CA . SER C 1 51 ? -24.388 -14.460 36.272 1.00 17.15 51 SER C CA 1
ATOM 2864 C C . SER C 1 51 ? -23.368 -15.429 36.906 1.00 20.25 51 SER C C 1
ATOM 2865 O O . SER C 1 51 ? -23.246 -16.574 36.464 1.00 19.26 51 SER C O 1
ATOM 2868 N N . THR C 1 52 ? -22.589 -14.952 37.894 1.00 16.89 52 THR C N 1
ATOM 2869 C CA . THR C 1 52 ? -21.503 -15.732 38.489 1.00 16.05 52 THR C CA 1
ATOM 2870 C C . THR C 1 52 ? -21.497 -15.825 40.022 1.00 18.51 52 THR C C 1
ATOM 2871 O O . THR C 1 52 ? -22.204 -15.077 40.696 1.00 18.42 52 THR C O 1
ATOM 2875 N N . PHE C 1 53 ? -20.665 -16.748 40.556 1.00 14.51 53 PHE C N 1
ATOM 2876 C CA . PHE C 1 53 ? -20.322 -16.891 41.968 1.00 13.14 53 PHE C CA 1
ATOM 2877 C C . PHE C 1 53 ? -18.992 -16.167 42.001 1.00 17.73 53 PHE C C 1
ATOM 2878 O O . PHE C 1 53 ? -17.960 -16.757 41.651 1.00 17.82 53 PHE C O 1
ATOM 2886 N N . HIS C 1 54 ? -19.042 -14.844 42.277 1.00 14.61 54 HIS C N 1
ATOM 2887 C CA . HIS C 1 54 ? -17.867 -13.962 42.247 1.00 14.79 54 HIS C CA 1
ATOM 2888 C C . HIS C 1 54 ? -16.887 -14.148 43.404 1.00 20.54 54 HIS C C 1
ATOM 2889 O O . HIS C 1 54 ? -15.684 -13.940 43.194 1.00 22.76 54 HIS C O 1
ATOM 2896 N N . ARG C 1 55 ? -17.396 -14.498 44.616 1.00 14.74 55 ARG C N 1
ATOM 2897 C CA . ARG C 1 55 ? -16.612 -14.654 45.841 1.00 14.02 55 ARG C CA 1
ATOM 2898 C C . ARG C 1 55 ? -16.892 -16.023 46.432 1.00 17.34 55 ARG C C 1
ATOM 2899 O O . ARG C 1 55 ? -18.030 -16.317 46.771 1.00 17.14 55 ARG C O 1
ATOM 2907 N N . VAL C 1 56 ? -15.872 -16.885 46.497 1.00 13.50 56 VAL C N 1
ATOM 2908 C CA . VAL C 1 56 ? -16.002 -18.249 47.033 1.00 11.54 56 VAL C CA 1
ATOM 2909 C C . VAL C 1 56 ? -14.866 -18.471 48.021 1.00 16.65 56 VAL C C 1
ATOM 2910 O O . VAL C 1 56 ? -13.700 -18.412 47.632 1.00 18.14 56 VAL C O 1
ATOM 2914 N N . ILE C 1 57 ? -15.200 -18.682 49.305 1.00 13.13 57 ILE C N 1
ATOM 2915 C CA . ILE C 1 57 ? -14.195 -18.915 50.341 1.00 13.46 57 ILE C CA 1
ATOM 2916 C C . ILE C 1 57 ? -14.345 -20.335 50.908 1.00 18.72 57 ILE C C 1
ATOM 2917 O O . ILE C 1 57 ? -15.365 -20.625 51.545 1.00 18.62 57 ILE C O 1
ATOM 2922 N N . PRO C 1 58 ? -13.346 -21.228 50.682 1.00 15.84 58 PRO C N 1
ATOM 2923 C CA . PRO C 1 58 ? -13.424 -22.588 51.244 1.00 15.48 58 PRO C CA 1
ATOM 2924 C C . PRO C 1 58 ? -13.582 -22.593 52.762 1.00 19.19 58 PRO C C 1
ATOM 2925 O O . PRO C 1 58 ? -12.999 -21.747 53.449 1.00 19.37 58 PRO C O 1
ATOM 2929 N N . ALA C 1 59 ? -14.403 -23.538 53.271 1.00 14.25 59 ALA C N 1
ATOM 2930 C CA . ALA C 1 59 ? -14.764 -23.743 54.679 1.00 12.94 59 ALA C CA 1
ATOM 2931 C C . ALA C 1 59 ? -15.572 -22.576 55.254 1.00 16.33 59 ALA C C 1
ATOM 2932 O O . ALA C 1 59 ? -15.514 -22.317 56.461 1.00 15.92 59 ALA C O 1
ATOM 2934 N N . PHE C 1 60 ? -16.342 -21.877 54.379 1.00 12.00 60 PHE C N 1
ATOM 2935 C CA . PHE C 1 60 ? -17.166 -20.726 54.752 1.00 10.68 60 PHE C CA 1
ATOM 2936 C C . PHE C 1 60 ? -18.487 -20.640 53.934 1.00 16.06 60 PHE C C 1
ATOM 2937 O O . PHE C 1 60 ? -19.550 -20.987 54.462 1.00 16.11 60 PHE C O 1
ATOM 2945 N N . MET C 1 61 ? -18.431 -20.159 52.674 1.00 12.80 61 MET C N 1
ATOM 2946 C CA . MET C 1 61 ? -19.619 -19.982 51.807 1.00 10.80 61 MET C CA 1
ATOM 2947 C C . MET C 1 61 ? -19.241 -19.655 50.373 1.00 13.76 61 MET C C 1
ATOM 2948 O O . MET C 1 61 ? -18.121 -19.221 50.127 1.00 13.08 61 MET C O 1
ATOM 2953 N N . CYS C 1 62 ? -20.203 -19.784 49.443 1.00 11.09 62 CYS C N 1
ATOM 2954 C CA . CYS C 1 62 ? -20.036 -19.413 48.031 1.00 11.56 62 CYS C CA 1
ATOM 2955 C C . CYS C 1 62 ? -21.064 -18.317 47.763 1.00 13.32 62 CYS C C 1
ATOM 2956 O O . CYS C 1 62 ? -22.259 -18.545 47.950 1.00 13.19 62 CYS C O 1
ATOM 2959 N N . GLN C 1 63 ? -20.598 -17.127 47.383 1.00 9.01 63 GLN C N 1
ATOM 2960 C CA . GLN C 1 63 ? -21.413 -15.930 47.176 1.00 9.00 63 GLN C CA 1
ATOM 2961 C C . GLN C 1 63 ? -21.654 -15.615 45.705 1.00 15.49 63 GLN C C 1
ATOM 2962 O O . GLN C 1 63 ? -20.711 -15.577 44.918 1.00 16.65 63 GLN C O 1
ATOM 2968 N N . ALA C 1 64 ? -22.923 -15.336 45.366 1.00 12.52 64 ALA C N 1
ATOM 2969 C CA . ALA C 1 64 ? -23.416 -14.976 44.034 1.00 12.72 64 ALA C CA 1
ATOM 2970 C C . ALA C 1 64 ? -24.522 -13.923 44.185 1.00 15.86 64 ALA C C 1
ATOM 2971 O O . ALA C 1 64 ? -24.713 -13.385 45.275 1.00 15.10 64 ALA C O 1
ATOM 2973 N N . GLY C 1 65 ? -25.220 -13.630 43.095 1.00 13.40 65 GLY C N 1
ATOM 2974 C CA . GLY C 1 65 ? -26.325 -12.687 43.080 1.00 13.49 65 GLY C CA 1
ATOM 2975 C C . GLY C 1 65 ? -26.065 -11.377 42.375 1.00 21.03 65 GLY C C 1
ATOM 2976 O O . GLY C 1 65 ? -27.019 -10.687 42.011 1.00 22.46 65 GLY C O 1
ATOM 2977 N N . ASP C 1 66 ? -24.794 -10.989 42.205 1.00 18.68 66 ASP C N 1
ATOM 2978 C CA . ASP C 1 66 ? -24.486 -9.731 41.519 1.00 19.41 66 ASP C CA 1
ATOM 2979 C C . ASP C 1 66 ? -24.592 -9.949 39.986 1.00 23.61 66 ASP C C 1
ATOM 2980 O O . ASP C 1 66 ? -23.583 -10.212 39.324 1.00 24.99 66 ASP C O 1
ATOM 2985 N N . PHE C 1 67 ? -25.818 -9.869 39.437 1.00 17.88 67 PHE C N 1
ATOM 2986 C CA . PHE C 1 67 ? -26.042 -10.078 38.002 1.00 18.23 67 PHE C CA 1
ATOM 2987 C C . PHE C 1 67 ? -25.849 -8.791 37.162 1.00 22.07 67 PHE C C 1
ATOM 2988 O O . PHE C 1 67 ? -26.048 -8.825 35.944 1.00 21.94 67 PHE C O 1
ATOM 2996 N N . THR C 1 68 ? -25.463 -7.670 37.808 1.00 18.59 68 THR C N 1
ATOM 2997 C CA . THR C 1 68 ? -25.251 -6.391 37.119 1.00 19.28 68 THR C CA 1
ATOM 2998 C C . THR C 1 68 ? -23.763 -6.083 36.931 1.00 24.95 68 THR C C 1
ATOM 2999 O O . THR C 1 68 ? -23.312 -5.909 35.798 1.00 25.07 68 THR C O 1
ATOM 3003 N N . ASN C 1 69 ? -23.011 -6.023 38.048 1.00 22.71 69 ASN C N 1
ATOM 3004 C CA . ASN C 1 69 ? -21.589 -5.668 38.095 1.00 23.70 69 ASN C CA 1
ATOM 3005 C C . ASN C 1 69 ? -20.640 -6.863 38.157 1.00 28.61 69 ASN C C 1
ATOM 3006 O O . ASN C 1 69 ? -19.469 -6.713 37.805 1.00 28.93 69 ASN C O 1
ATOM 3011 N N . HIS C 1 70 ? -21.142 -8.040 38.587 1.00 25.70 70 HIS C N 1
ATOM 3012 C CA . HIS C 1 70 ? -20.407 -9.315 38.705 1.00 26.32 70 HIS C CA 1
ATOM 3013 C C . HIS C 1 70 ? -19.184 -9.272 39.656 1.00 29.84 70 HIS C C 1
ATOM 3014 O O . HIS C 1 70 ? -18.284 -10.101 39.505 1.00 30.00 70 HIS C O 1
ATOM 3021 N N . ASN C 1 71 ? -19.161 -8.349 40.650 1.00 25.19 71 ASN C N 1
ATOM 3022 C CA . ASN C 1 71 ? -18.000 -8.237 41.551 1.00 24.37 71 ASN C CA 1
ATOM 3023 C C . ASN C 1 71 ? -18.331 -7.887 43.026 1.00 25.22 71 ASN C C 1
ATOM 3024 O O . ASN C 1 71 ? -17.409 -7.656 43.820 1.00 24.38 71 ASN C O 1
ATOM 3029 N N . GLY C 1 72 ? -19.620 -7.878 43.370 1.00 19.70 72 GLY C N 1
ATOM 3030 C CA . GLY C 1 72 ? -20.102 -7.555 44.710 1.00 18.02 72 GLY C CA 1
ATOM 3031 C C . GLY C 1 72 ? -20.607 -6.133 44.890 1.00 20.85 72 GLY C C 1
ATOM 3032 O O . GLY C 1 72 ? -21.243 -5.841 45.902 1.00 19.80 72 GLY C O 1
ATOM 3033 N N . THR C 1 73 ? -20.345 -5.237 43.919 1.00 18.78 73 THR C N 1
ATOM 3034 C CA . THR C 1 73 ? -20.783 -3.828 43.976 1.00 19.33 73 THR C CA 1
ATOM 3035 C C . THR C 1 73 ? -22.226 -3.616 43.500 1.00 23.44 73 THR C C 1
ATOM 3036 O O . THR C 1 73 ? -22.815 -2.575 43.813 1.00 23.40 73 THR C O 1
ATOM 3040 N N . GLY C 1 74 ? -22.764 -4.570 42.736 1.00 19.31 74 GLY C N 1
ATOM 3041 C CA . GLY C 1 74 ? -24.100 -4.446 42.165 1.00 19.28 74 GLY C CA 1
ATOM 3042 C C . GLY C 1 74 ? -25.172 -5.424 42.602 1.00 22.80 74 GLY C C 1
ATOM 3043 O O . GLY C 1 74 ? -25.094 -6.031 43.676 1.00 21.55 74 GLY C O 1
ATOM 3044 N N . GLY C 1 75 ? -26.174 -5.565 41.732 1.00 19.31 75 GLY C N 1
ATOM 3045 C CA . GLY C 1 75 ? -27.356 -6.395 41.932 1.00 17.71 75 GLY C CA 1
ATOM 3046 C C . GLY C 1 75 ? -28.535 -5.539 42.359 1.00 20.12 75 GLY C C 1
ATOM 3047 O O . GLY C 1 75 ? -28.348 -4.404 42.808 1.00 20.88 75 GLY C O 1
ATOM 3048 N N . LYS C 1 76 ? -29.754 -6.052 42.195 1.00 14.94 76 LYS C N 1
ATOM 3049 C CA . LYS C 1 76 ? -30.989 -5.357 42.577 1.00 13.98 76 LYS C CA 1
ATOM 3050 C C . LYS C 1 76 ? -32.106 -6.348 42.848 1.00 15.79 76 LYS C C 1
ATOM 3051 O O . LYS C 1 76 ? -32.097 -7.452 42.293 1.00 14.78 76 LYS C O 1
ATOM 3057 N N . SER C 1 77 ? -33.065 -5.953 43.696 1.00 11.26 77 SER C N 1
ATOM 3058 C CA . SER C 1 77 ? -34.209 -6.779 44.042 1.00 10.48 77 SER C CA 1
ATOM 3059 C C . SER C 1 77 ? -35.356 -6.567 43.043 1.00 15.99 77 SER C C 1
ATOM 3060 O O . SER C 1 77 ? -35.275 -5.683 42.188 1.00 16.79 77 SER C O 1
ATOM 3063 N N . ILE C 1 78 ? -36.424 -7.376 43.159 1.00 12.12 78 ILE C N 1
ATOM 3064 C CA . ILE C 1 78 ? -37.610 -7.301 42.304 1.00 12.00 78 ILE C CA 1
ATOM 3065 C C . ILE C 1 78 ? -38.540 -6.149 42.737 1.00 17.06 78 ILE C C 1
ATOM 3066 O O . ILE C 1 78 ? -39.459 -5.785 41.997 1.00 17.65 78 ILE C O 1
ATOM 3071 N N . TYR C 1 79 ? -38.287 -5.580 43.932 1.00 13.28 79 TYR C N 1
ATOM 3072 C CA . TYR C 1 79 ? -39.057 -4.491 44.554 1.00 13.26 79 TYR C CA 1
ATOM 3073 C C . TYR C 1 79 ? -38.473 -3.103 44.291 1.00 18.65 79 TYR C C 1
ATOM 3074 O O . TYR C 1 79 ? -39.201 -2.113 44.276 1.00 17.74 79 TYR C O 1
ATOM 3083 N N . GLY C 1 80 ? -37.163 -3.068 44.094 1.00 17.41 80 GLY C N 1
ATOM 3084 C CA . GLY C 1 80 ? -36.356 -1.873 43.860 1.00 18.20 80 GLY C CA 1
ATOM 3085 C C . GLY C 1 80 ? -34.892 -2.202 44.082 1.00 21.71 80 GLY C C 1
ATOM 3086 O O . GLY C 1 80 ? -34.529 -3.382 44.063 1.00 21.94 80 GLY C O 1
ATOM 3087 N N . SER C 1 81 ? -34.044 -1.175 44.299 1.00 17.69 81 SER C N 1
ATOM 3088 C CA A SER C 1 81 ? -32.610 -1.375 44.511 0.61 17.44 81 SER C CA 1
ATOM 3089 C CA B SER C 1 81 ? -32.606 -1.346 44.523 0.39 17.44 81 SER C CA 1
ATOM 3090 C C . SER C 1 81 ? -32.346 -2.225 45.748 1.00 20.92 81 SER C C 1
ATOM 3091 O O . SER C 1 81 ? -31.647 -3.243 45.646 1.00 20.75 81 SER C O 1
ATOM 3096 N N . ARG C 1 82 ? -32.939 -1.837 46.904 1.00 16.00 82 ARG C N 1
ATOM 3097 C CA . ARG C 1 82 ? -32.800 -2.545 48.173 1.00 14.25 82 ARG C CA 1
ATOM 3098 C C . ARG C 1 82 ? -34.156 -2.779 48.889 1.00 17.48 82 ARG C C 1
ATOM 3099 O O . ARG C 1 82 ? -35.130 -2.073 48.606 1.00 17.54 82 ARG C O 1
ATOM 3107 N N . PHE C 1 83 ? -34.220 -3.789 49.792 1.00 11.88 83 PHE C N 1
ATOM 3108 C CA . PHE C 1 83 ? -35.419 -4.087 50.574 1.00 11.08 83 PHE C CA 1
ATOM 3109 C C . PHE C 1 83 ? -35.072 -4.419 52.044 1.00 15.94 83 PHE C C 1
ATOM 3110 O O . PHE C 1 83 ? -33.945 -4.852 52.305 1.00 15.80 83 PHE C O 1
ATOM 3118 N N . PRO C 1 84 ? -35.990 -4.168 53.027 1.00 13.71 84 PRO C N 1
ATOM 3119 C CA . PRO C 1 84 ? -35.646 -4.411 54.442 1.00 13.22 84 PRO C CA 1
ATOM 3120 C C . PRO C 1 84 ? -35.426 -5.856 54.830 1.00 17.43 84 PRO C C 1
ATOM 3121 O O . PRO C 1 84 ? -35.839 -6.769 54.115 1.00 17.46 84 PRO C O 1
ATOM 3125 N N . ASP C 1 85 ? -34.780 -6.050 55.997 1.00 14.45 85 ASP C N 1
ATOM 3126 C CA . ASP C 1 85 ? -34.540 -7.352 56.614 1.00 13.36 85 ASP C CA 1
ATOM 3127 C C . ASP C 1 85 ? -35.906 -7.805 57.135 1.00 17.20 85 ASP C C 1
ATOM 3128 O O . ASP C 1 85 ? -36.490 -7.130 57.987 1.00 16.43 85 ASP C O 1
ATOM 3133 N N . GLU C 1 86 ? -36.451 -8.884 56.551 1.00 13.52 86 GLU C N 1
ATOM 3134 C CA . GLU C 1 86 ? -37.780 -9.399 56.892 1.00 13.87 86 GLU C CA 1
ATOM 3135 C C . GLU C 1 86 ? -37.876 -9.834 58.355 1.00 18.20 86 GLU C C 1
ATOM 3136 O O . GLU C 1 86 ? -38.764 -9.373 59.088 1.00 17.36 86 GLU C O 1
ATOM 3142 N N . ASN C 1 87 ? -36.938 -10.714 58.765 1.00 14.14 87 ASN C N 1
ATOM 3143 C CA . ASN C 1 87 ? -36.771 -11.246 60.115 1.00 13.32 87 ASN C CA 1
ATOM 3144 C C . ASN C 1 87 ? -35.493 -12.073 60.167 1.00 16.31 87 ASN C C 1
ATOM 3145 O O . ASN C 1 87 ? -34.917 -12.388 59.122 1.00 14.85 87 ASN C O 1
ATOM 3150 N N . PHE C 1 88 ? -35.069 -12.443 61.386 1.00 12.92 88 PHE C N 1
ATOM 3151 C CA . PHE C 1 88 ? -33.905 -13.282 61.626 1.00 11.22 88 PHE C CA 1
ATOM 3152 C C . PHE C 1 88 ? -34.324 -14.556 62.347 1.00 15.80 88 PHE C C 1
ATOM 3153 O O . PHE C 1 88 ? -33.534 -15.104 63.111 1.00 15.45 88 PHE C O 1
ATOM 3161 N N . THR C 1 89 ? -35.563 -15.044 62.076 1.00 12.84 89 THR C N 1
ATOM 3162 C CA . THR C 1 89 ? -36.137 -16.262 62.653 1.00 13.36 89 THR C CA 1
ATOM 3163 C C . THR C 1 89 ? -35.267 -17.481 62.328 1.00 18.08 89 THR C C 1
ATOM 3164 O O . THR C 1 89 ? -34.941 -18.254 63.234 1.00 19.28 89 THR C O 1
ATOM 3168 N N . LEU C 1 90 ? -34.874 -17.629 61.055 1.00 13.92 90 LEU C N 1
ATOM 3169 C CA . LEU C 1 90 ? -34.035 -18.735 60.601 1.00 13.64 90 LEU C CA 1
ATOM 3170 C C . LEU C 1 90 ? -32.552 -18.444 60.869 1.00 17.76 90 LEU C C 1
ATOM 3171 O O . LEU C 1 90 ? -32.071 -17.344 60.586 1.00 17.89 90 LEU C O 1
ATOM 3176 N N . LYS C 1 91 ? -31.838 -19.428 61.439 1.00 13.27 91 LYS C N 1
ATOM 3177 C CA . LYS C 1 91 ? -30.425 -19.302 61.802 1.00 11.63 91 LYS C CA 1
ATOM 3178 C C . LYS C 1 91 ? -29.501 -20.025 60.826 1.00 15.27 91 LYS C C 1
ATOM 3179 O O . LYS C 1 91 ? -29.936 -20.936 60.118 1.00 15.12 91 LYS C O 1
ATOM 3185 N N . HIS C 1 92 ? -28.214 -19.631 60.819 1.00 11.32 92 HIS C N 1
ATOM 3186 C CA . HIS C 1 92 ? -27.131 -20.213 60.019 1.00 10.63 92 HIS C CA 1
ATOM 3187 C C . HIS C 1 92 ? -26.629 -21.446 60.802 1.00 14.51 92 HIS C C 1
ATOM 3188 O O . HIS C 1 92 ? -25.552 -21.428 61.405 1.00 13.64 92 HIS C O 1
ATOM 3195 N N . VAL C 1 93 ? -27.475 -22.499 60.816 1.00 11.58 93 VAL C N 1
ATOM 3196 C CA . VAL C 1 93 ? -27.344 -23.762 61.558 1.00 12.17 93 VAL C CA 1
ATOM 3197 C C . VAL C 1 93 ? -26.262 -24.716 61.009 1.00 18.61 93 VAL C C 1
ATOM 3198 O O . VAL C 1 93 ? -25.769 -25.563 61.759 1.00 18.88 93 VAL C O 1
ATOM 3202 N N . GLY C 1 94 ? -25.911 -24.589 59.734 1.00 16.32 94 GLY C N 1
ATOM 3203 C CA . GLY C 1 94 ? -24.902 -25.468 59.156 1.00 16.66 94 GLY C CA 1
ATOM 3204 C C . GLY C 1 94 ? -24.703 -25.351 57.659 1.00 19.55 94 GLY C C 1
ATOM 3205 O O . GLY C 1 94 ? -25.199 -24.400 57.039 1.00 18.11 94 GLY C O 1
ATOM 3206 N N . PRO C 1 95 ? -23.949 -26.318 57.063 1.00 15.55 95 PRO C N 1
ATOM 3207 C CA . PRO C 1 95 ? -23.712 -26.280 55.611 1.00 15.04 95 PRO C CA 1
ATOM 3208 C C . PRO C 1 95 ? -25.007 -26.472 54.822 1.00 17.75 95 PRO C C 1
ATOM 3209 O O . PRO C 1 95 ? -25.837 -27.301 55.182 1.00 19.46 95 PRO C O 1
ATOM 3213 N N . GLY C 1 96 ? -25.176 -25.689 53.772 1.00 11.28 96 GLY C N 1
ATOM 3214 C CA . GLY C 1 96 ? -26.365 -25.771 52.936 1.00 10.11 96 GLY C CA 1
ATOM 3215 C C . GLY C 1 96 ? -27.376 -24.665 53.175 1.00 11.97 96 GLY C C 1
ATOM 3216 O O . GLY C 1 96 ? -28.376 -24.591 52.460 1.00 10.51 96 GLY C O 1
ATOM 3217 N N . VAL C 1 97 ? -27.126 -23.807 54.191 1.00 8.27 97 VAL C N 1
ATOM 3218 C CA . VAL C 1 97 ? -27.972 -22.670 54.541 1.00 7.55 97 VAL C CA 1
ATOM 3219 C C . VAL C 1 97 ? -27.943 -21.619 53.418 1.00 9.71 97 VAL C C 1
ATOM 3220 O O . VAL C 1 97 ? -26.875 -21.308 52.897 1.00 11.10 97 VAL C O 1
ATOM 3224 N N . LEU C 1 98 ? -29.121 -21.155 52.985 1.00 7.01 98 LEU C N 1
ATOM 3225 C CA . LEU C 1 98 ? -29.232 -20.143 51.929 1.00 6.98 98 LEU C CA 1
ATOM 3226 C C . LEU C 1 98 ? -29.586 -18.820 52.597 1.00 11.18 98 LEU C C 1
ATOM 3227 O O . LEU C 1 98 ? -30.619 -18.712 53.261 1.00 12.71 98 LEU C O 1
ATOM 3232 N N . SER C 1 99 ? 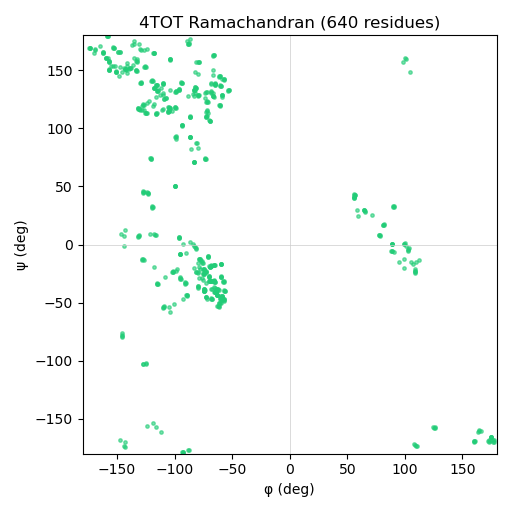-28.678 -17.855 52.514 1.00 7.53 99 SER C N 1
ATOM 3233 C CA . SER C 1 99 ? -28.859 -16.591 53.200 1.00 7.41 99 SER C CA 1
ATOM 3234 C C . SER C 1 99 ? -28.531 -15.359 52.342 1.00 12.08 99 SER C C 1
ATOM 3235 O O . SER C 1 99 ? -27.850 -15.483 51.324 1.00 10.84 99 SER C O 1
ATOM 3238 N N . MET C 1 100 ? -29.045 -14.174 52.756 1.00 9.92 100 MET C N 1
ATOM 3239 C CA . MET C 1 100 ? -28.851 -12.913 52.043 1.00 9.52 100 MET C CA 1
ATOM 3240 C C . MET C 1 100 ? -27.593 -12.180 52.458 1.00 14.46 100 MET C C 1
ATOM 3241 O O . MET C 1 100 ? -27.390 -11.915 53.644 1.00 14.65 100 MET C O 1
ATOM 3246 N N . ALA C 1 101 ? -26.770 -11.814 51.464 1.00 11.38 101 ALA C N 1
ATOM 3247 C CA . ALA C 1 101 ? -25.580 -10.987 51.625 1.00 11.39 101 ALA C CA 1
ATOM 3248 C C . ALA C 1 101 ? -26.120 -9.559 51.719 1.00 16.96 101 ALA C C 1
ATOM 3249 O O . ALA C 1 101 ? -27.245 -9.315 51.258 1.00 16.62 101 ALA C O 1
ATOM 3251 N N . ASN C 1 102 ? -25.361 -8.617 52.326 1.00 13.72 102 ASN C N 1
ATOM 3252 C CA . ASN C 1 102 ? -25.846 -7.235 52.469 1.00 13.28 102 ASN C CA 1
ATOM 3253 C C . ASN C 1 102 ? -24.717 -6.234 52.690 1.00 18.19 102 ASN C C 1
ATOM 3254 O O . ASN C 1 102 ? -23.565 -6.630 52.750 1.00 19.70 102 ASN C O 1
ATOM 3259 N N . ALA C 1 103 ? -25.038 -4.947 52.820 1.00 13.59 103 ALA C N 1
ATOM 3260 C CA . ALA C 1 103 ? -24.057 -3.904 53.127 1.00 13.22 103 ALA C CA 1
ATOM 3261 C C . ALA C 1 103 ? -24.525 -3.199 54.407 1.00 17.30 103 ALA C C 1
ATOM 3262 O O . ALA C 1 103 ? -24.507 -1.974 54.494 1.00 16.95 103 ALA C O 1
ATOM 3264 N N . GLY C 1 104 ? -24.953 -4.006 55.381 1.00 14.39 104 GLY C N 1
ATOM 3265 C CA . GLY C 1 104 ? -25.462 -3.546 56.668 1.00 13.54 104 GLY C CA 1
ATOM 3266 C C . GLY C 1 104 ? -26.960 -3.748 56.829 1.00 15.03 104 GLY C C 1
ATOM 3267 O O . GLY C 1 104 ? -27.589 -4.373 55.968 1.00 13.01 104 GLY C O 1
ATOM 3268 N N . PRO C 1 105 ? -27.573 -3.234 57.926 1.00 12.14 105 PRO C N 1
ATOM 3269 C CA . PRO C 1 105 ? -29.026 -3.435 58.119 1.00 12.52 105 PRO C CA 1
ATOM 3270 C C . PRO C 1 105 ? -29.914 -2.860 57.011 1.00 18.96 105 PRO C C 1
ATOM 3271 O O . PRO C 1 105 ? -29.668 -1.749 56.526 1.00 20.36 105 PRO C O 1
ATOM 3275 N N . ASN C 1 106 ? -30.931 -3.652 56.600 1.00 15.22 106 ASN C N 1
ATOM 3276 C CA . ASN C 1 106 ? -31.960 -3.334 55.601 1.00 14.88 106 ASN C CA 1
ATOM 3277 C C . ASN C 1 106 ? -31.403 -2.931 54.216 1.00 19.27 106 ASN C C 1
ATOM 3278 O O . ASN C 1 106 ? -31.896 -1.989 53.595 1.00 19.98 106 ASN C O 1
ATOM 3283 N N . THR C 1 107 ? -30.384 -3.650 53.731 1.00 15.19 107 THR C N 1
ATOM 3284 C CA . THR C 1 107 ? -29.748 -3.386 52.434 1.00 14.69 107 THR C CA 1
ATOM 3285 C C . THR C 1 107 ? -29.723 -4.664 51.607 1.00 19.16 107 THR C C 1
ATOM 3286 O O . THR C 1 107 ? -28.695 -5.013 51.025 1.00 20.74 107 THR C O 1
ATOM 3290 N N . ASN C 1 108 ? -30.849 -5.378 51.568 1.00 14.58 108 ASN C N 1
ATOM 3291 C CA . ASN C 1 108 ? -30.960 -6.613 50.792 1.00 13.08 108 ASN C CA 1
ATOM 3292 C C . ASN C 1 108 ? -31.252 -6.257 49.346 1.00 15.85 108 ASN C C 1
ATOM 3293 O O . ASN C 1 108 ? -32.081 -5.400 49.093 1.00 15.16 108 ASN C O 1
ATOM 3298 N N . GLY C 1 109 ? -30.574 -6.913 48.417 1.00 13.06 109 GLY C N 1
ATOM 3299 C CA . GLY C 1 109 ? -30.758 -6.696 46.985 1.00 13.18 109 GLY C CA 1
ATOM 3300 C C . GLY C 1 109 ? -31.021 -8.015 46.304 1.00 16.18 109 GLY C C 1
ATOM 3301 O O . GLY C 1 109 ? -32.108 -8.574 46.455 1.00 16.63 109 GLY C O 1
ATOM 3302 N N . SER C 1 110 ? -29.995 -8.557 45.624 1.00 11.03 110 SER C N 1
ATOM 3303 C CA . SER C 1 110 ? -30.053 -9.869 44.970 1.00 10.15 110 SER C CA 1
ATOM 3304 C C . SER C 1 110 ? -28.907 -10.801 45.398 1.00 13.37 110 SER C C 1
ATOM 3305 O O . SER C 1 110 ? -28.958 -11.996 45.121 1.00 12.78 110 SER C O 1
ATOM 3308 N N . GLN C 1 111 ? -27.879 -10.259 46.065 1.00 9.54 111 GLN C N 1
ATOM 3309 C CA . GLN C 1 111 ? -26.730 -11.036 46.486 1.00 8.99 111 GLN C CA 1
ATOM 3310 C C . GLN C 1 111 ? -27.035 -11.967 47.643 1.00 12.11 111 GLN C C 1
ATOM 3311 O O . GLN C 1 111 ? -27.630 -11.580 48.654 1.00 11.35 111 GLN C O 1
ATOM 3317 N N . PHE C 1 112 ? -26.626 -13.214 47.465 1.00 8.54 112 PHE C N 1
ATOM 3318 C CA . PHE C 1 112 ? -26.869 -14.278 48.418 1.00 7.86 112 PHE C CA 1
ATOM 3319 C C . PHE C 1 112 ? -25.638 -15.148 48.611 1.00 9.82 112 PHE C C 1
ATOM 3320 O O . PHE C 1 112 ? -24.663 -15.043 47.859 1.00 7.95 112 PHE C O 1
ATOM 3328 N N . PHE C 1 113 ? -25.722 -16.047 49.610 1.00 8.13 113 PHE C N 1
ATOM 3329 C CA . PHE C 1 113 ? -24.725 -17.069 49.899 1.00 7.82 113 PHE C CA 1
ATOM 3330 C C . PHE C 1 113 ? -25.349 -18.389 50.324 1.00 10.22 113 PHE C C 1
ATOM 3331 O O . PHE C 1 113 ? -26.451 -18.437 50.885 1.00 8.13 113 PHE C O 1
ATOM 3339 N N . ILE C 1 114 ? -24.652 -19.463 49.960 1.00 8.82 114 ILE C N 1
ATOM 3340 C CA . ILE C 1 114 ? -24.951 -20.845 50.311 1.00 8.55 114 ILE C CA 1
ATOM 3341 C C . ILE C 1 114 ? -23.776 -21.187 51.205 1.00 12.25 114 ILE C C 1
ATOM 3342 O O . ILE C 1 114 ? -22.642 -20.928 50.824 1.00 12.69 114 ILE C O 1
ATOM 3347 N N . CYS C 1 115 ? -24.043 -21.708 52.391 1.00 9.97 115 CYS C N 1
ATOM 3348 C CA . CYS C 1 115 ? -23.012 -22.043 53.360 1.00 11.84 115 CYS C CA 1
ATOM 3349 C C . CYS C 1 115 ? -22.347 -23.391 53.136 1.00 16.75 115 CYS C C 1
ATOM 3350 O O . CYS C 1 115 ? -22.988 -24.342 52.676 1.00 15.58 115 CYS C O 1
ATOM 3353 N N . THR C 1 116 ? -21.054 -23.470 53.506 1.00 14.52 116 THR C N 1
ATOM 3354 C CA . THR C 1 116 ? -20.278 -24.714 53.470 1.00 15.10 116 THR C CA 1
ATOM 3355 C C . THR C 1 116 ? -19.853 -25.069 54.907 1.00 19.15 116 THR C C 1
ATOM 3356 O O . THR C 1 116 ? -19.082 -26.007 55.114 1.00 19.64 116 THR C O 1
ATOM 3360 N N . ILE C 1 117 ? -20.386 -24.311 55.896 1.00 14.71 117 ILE C N 1
ATOM 3361 C CA . ILE C 1 117 ? -20.149 -24.466 57.336 1.00 14.67 117 ILE C CA 1
ATOM 3362 C C . ILE C 1 117 ? -21.240 -23.740 58.144 1.00 17.83 117 ILE C C 1
ATOM 3363 O O . ILE C 1 117 ? -21.952 -22.915 57.579 1.00 17.60 117 ILE C O 1
ATOM 3368 N N . LYS C 1 118 ? -21.358 -24.031 59.459 1.00 14.54 118 LYS C N 1
ATOM 3369 C CA . LYS C 1 118 ? -22.286 -23.346 60.358 1.00 14.26 118 LYS C CA 1
ATOM 3370 C C . LYS C 1 118 ? -21.753 -21.917 60.546 1.00 19.45 118 LYS C C 1
ATOM 3371 O O . LYS C 1 118 ? -20.720 -21.736 61.201 1.00 21.48 118 LYS C O 1
ATOM 3377 N N . THR C 1 119 ? -22.413 -20.921 59.936 1.00 13.52 119 THR C N 1
ATOM 3378 C CA . THR C 1 119 ? -21.950 -19.534 60.033 1.00 13.36 119 THR C CA 1
ATOM 3379 C C . THR C 1 119 ? -22.761 -18.759 61.091 1.00 16.12 119 THR C C 1
ATOM 3380 O O . THR C 1 119 ? -23.237 -17.652 60.815 1.00 15.99 119 THR C O 1
ATOM 3384 N N . ASP C 1 120 ? -22.885 -19.333 62.309 1.00 11.42 120 ASP C N 1
ATOM 3385 C CA . ASP C 1 120 ? -23.675 -18.785 63.423 1.00 11.63 120 ASP C CA 1
ATOM 3386 C C . ASP C 1 120 ? -23.252 -17.377 63.899 1.00 17.03 120 ASP C C 1
ATOM 3387 O O . ASP C 1 120 ? -24.072 -16.700 64.522 1.00 16.80 120 ASP C O 1
ATOM 3392 N N . TRP C 1 121 ? -22.035 -16.899 63.547 1.00 14.30 121 TRP C N 1
ATOM 3393 C CA . TRP C 1 121 ? -21.607 -15.534 63.861 1.00 14.02 121 TRP C CA 1
ATOM 3394 C C . TRP C 1 121 ? -22.385 -14.507 63.000 1.00 16.03 121 TRP C C 1
ATOM 3395 O O . TRP C 1 121 ? -22.334 -13.309 63.281 1.00 16.11 121 TRP C O 1
ATOM 3406 N N . LEU C 1 122 ? -23.131 -14.991 61.974 1.00 11.31 122 LEU C N 1
ATOM 3407 C CA . LEU C 1 122 ? -23.934 -14.161 61.070 1.00 10.58 122 LEU C CA 1
ATOM 3408 C C . LEU C 1 122 ? -25.403 -14.038 61.488 1.00 13.28 122 LEU C C 1
ATOM 3409 O O . LEU C 1 122 ? -26.134 -13.233 60.906 1.00 12.17 122 LEU C O 1
ATOM 3414 N N . ASP C 1 123 ? -25.828 -14.819 62.505 1.00 10.39 123 ASP C N 1
ATOM 3415 C CA . ASP C 1 123 ? -27.194 -14.820 63.042 1.00 10.39 123 ASP C CA 1
ATOM 3416 C C . ASP C 1 123 ? -27.585 -13.424 63.562 1.00 14.76 123 ASP C C 1
ATOM 3417 O O . ASP C 1 123 ? -26.843 -12.811 64.332 1.00 15.48 123 ASP C O 1
ATOM 3422 N N . GLY C 1 124 ? -28.731 -12.936 63.107 1.00 10.67 124 GLY C N 1
ATOM 3423 C CA . GLY C 1 124 ? -29.253 -11.633 63.496 1.00 10.13 124 GLY C CA 1
ATOM 3424 C C . GLY C 1 124 ? -28.778 -10.488 62.628 1.00 12.78 124 GLY C C 1
ATOM 3425 O O . GLY C 1 124 ? -29.220 -9.353 62.822 1.00 13.44 124 GLY C O 1
ATOM 3426 N N . LYS C 1 125 ? -27.858 -10.767 61.681 1.00 9.16 125 LYS C N 1
ATOM 3427 C CA . LYS C 1 125 ? -27.288 -9.776 60.754 1.00 9.10 125 LYS C CA 1
ATOM 3428 C C . LYS C 1 125 ? -27.671 -10.077 59.303 1.00 12.82 125 LYS C C 1
ATOM 3429 O O . LYS C 1 125 ? -27.856 -9.149 58.519 1.00 11.43 125 LYS C O 1
ATOM 3435 N N . HIS C 1 126 ? -27.793 -11.378 58.954 1.00 10.99 126 HIS C N 1
ATOM 3436 C CA . HIS C 1 126 ? -28.157 -11.825 57.611 1.00 10.73 126 HIS C CA 1
ATOM 3437 C C . HIS C 1 126 ? -29.441 -12.630 57.646 1.00 14.47 126 HIS C C 1
ATOM 3438 O O . HIS C 1 126 ? -29.663 -13.373 58.601 1.00 14.18 126 HIS C O 1
ATOM 3445 N N . VAL C 1 127 ? -30.307 -12.441 56.629 1.00 10.61 127 VAL C N 1
ATOM 3446 C CA . VAL C 1 127 ? -31.608 -13.117 56.516 1.00 9.63 127 VAL C CA 1
ATOM 3447 C C . VAL C 1 127 ? -31.471 -14.475 55.819 1.00 13.49 127 VAL C C 1
ATOM 3448 O O . VAL C 1 127 ? -31.221 -14.530 54.614 1.00 13.25 127 VAL C O 1
ATOM 3452 N N . VAL C 1 128 ? -31.654 -15.564 56.584 1.00 9.35 128 VAL C N 1
ATOM 3453 C CA . VAL C 1 128 ? -31.652 -16.934 56.081 1.00 8.15 128 VAL C CA 1
ATOM 3454 C C . VAL C 1 128 ? -33.049 -17.134 55.474 1.00 12.01 128 VAL C C 1
ATOM 3455 O O . VAL C 1 128 ? -34.047 -16.832 56.133 1.00 11.60 128 VAL C O 1
ATOM 3459 N N . PHE C 1 129 ? -33.125 -17.610 54.220 1.00 8.90 129 PHE C N 1
ATOM 3460 C CA . PHE C 1 129 ? -34.413 -17.772 53.547 1.00 8.85 129 PHE C CA 1
ATOM 3461 C C . PHE C 1 129 ? -34.618 -19.120 52.868 1.00 14.30 129 PHE C C 1
ATOM 3462 O O . PHE C 1 129 ? -35.626 -19.308 52.179 1.00 15.44 129 PHE C O 1
ATOM 3470 N N . GLY C 1 130 ? -33.695 -20.043 53.079 1.00 9.59 130 GLY C N 1
ATOM 3471 C CA . GLY C 1 130 ? -33.785 -21.370 52.502 1.00 9.59 130 GLY C CA 1
ATOM 3472 C C . GLY C 1 130 ? -32.617 -22.280 52.803 1.00 15.07 130 GLY C C 1
ATOM 3473 O O . GLY C 1 130 ? -31.771 -21.970 53.644 1.00 15.44 130 GLY C O 1
ATOM 3474 N N . HIS C 1 131 ? -32.574 -23.416 52.113 1.00 12.16 131 HIS C N 1
ATOM 3475 C CA . HIS C 1 131 ? -31.540 -24.423 52.270 1.00 12.06 131 HIS C CA 1
ATOM 3476 C C . HIS C 1 131 ? -31.450 -25.334 51.047 1.00 14.92 131 HIS C C 1
ATOM 3477 O O . HIS C 1 131 ? -32.418 -25.447 50.290 1.00 13.98 131 HIS C O 1
ATOM 3484 N N . VAL C 1 132 ? -30.297 -26.022 50.898 1.00 11.25 132 VAL C N 1
ATOM 3485 C CA . VAL C 1 132 ? -30.007 -26.964 49.806 1.00 10.42 132 VAL C CA 1
ATOM 3486 C C . VAL C 1 132 ? -30.818 -28.237 50.026 1.00 13.91 132 VAL C C 1
ATOM 3487 O O . VAL C 1 132 ? -30.717 -28.865 51.082 1.00 13.28 132 VAL C O 1
ATOM 3491 N N . ILE C 1 133 ? -31.634 -28.594 49.029 1.00 10.79 133 ILE C N 1
ATOM 3492 C CA . ILE C 1 133 ? -32.464 -29.804 48.999 1.00 10.59 133 ILE C CA 1
ATOM 3493 C C . ILE C 1 133 ? -31.630 -30.917 48.366 1.00 14.95 133 ILE C C 1
ATOM 3494 O O . ILE C 1 133 ? -31.621 -32.066 48.846 1.00 15.14 133 ILE C O 1
ATOM 3499 N N . GLU C 1 134 ? -30.926 -30.551 47.285 1.00 11.13 134 GLU C N 1
ATOM 3500 C CA . GLU C 1 134 ? -30.133 -31.450 46.466 1.00 11.74 134 GLU C CA 1
ATOM 3501 C C . GLU C 1 134 ? -28.977 -30.676 45.839 1.00 17.53 134 GLU C C 1
ATOM 3502 O O . GLU C 1 134 ? -29.137 -29.495 45.538 1.00 17.31 134 GLU C O 1
ATOM 3508 N N . GLY C 1 135 ? -27.847 -31.352 45.629 1.00 15.62 135 GLY C N 1
ATOM 3509 C CA . GLY C 1 135 ? -26.674 -30.777 44.980 1.00 15.94 135 GLY C CA 1
ATOM 3510 C C . GLY C 1 135 ? -25.666 -30.108 45.892 1.00 20.63 135 GLY C C 1
ATOM 3511 O O . GLY C 1 135 ? -25.006 -29.149 45.477 1.00 21.77 135 GLY C O 1
ATOM 3512 N N . MET C 1 136 ? -25.512 -30.622 47.132 1.00 15.70 136 MET C N 1
ATOM 3513 C CA . MET C 1 136 ? -24.515 -30.124 48.080 1.00 15.01 136 MET C CA 1
ATOM 3514 C C . MET C 1 136 ? -23.123 -30.522 47.573 1.00 19.12 136 MET C C 1
ATOM 3515 O O . MET C 1 136 ? -22.157 -29.795 47.807 1.00 18.85 136 MET C O 1
ATOM 3520 N N . ASP C 1 137 ? -23.044 -31.640 46.816 1.00 16.03 137 ASP C N 1
ATOM 3521 C CA . ASP C 1 137 ? -21.830 -32.126 46.151 1.00 16.62 137 ASP C CA 1
ATOM 3522 C C . ASP C 1 137 ? -21.396 -31.119 45.075 1.00 19.76 137 ASP C C 1
ATOM 3523 O O . ASP C 1 137 ? -20.203 -30.965 44.826 1.00 19.78 137 ASP C O 1
ATOM 3528 N N . VAL C 1 138 ? -22.378 -30.430 44.456 1.00 16.01 138 VAL C N 1
ATOM 3529 C CA . VAL C 1 138 ? -22.177 -29.383 43.447 1.00 15.80 138 VAL C CA 1
ATOM 3530 C C . VAL C 1 138 ? -21.668 -28.106 44.157 1.00 19.07 138 VAL C C 1
ATOM 3531 O O . VAL C 1 138 ? -20.779 -27.440 43.632 1.00 19.40 138 VAL C O 1
ATOM 3535 N N . VAL C 1 139 ? -22.200 -27.803 45.362 1.00 14.79 139 VAL C N 1
ATOM 3536 C CA . VAL C 1 139 ? -21.767 -26.670 46.195 1.00 14.92 139 VAL C CA 1
ATOM 3537 C C . VAL C 1 139 ? -20.299 -26.890 46.619 1.00 18.97 139 VAL C C 1
ATOM 3538 O O . VAL C 1 139 ? -19.508 -25.950 46.567 1.00 18.96 139 VAL C O 1
ATOM 3542 N N . LYS C 1 140 ? -19.934 -28.144 46.982 1.00 15.76 140 LYS C N 1
ATOM 3543 C CA . LYS C 1 140 ? -18.565 -28.520 47.361 1.00 15.71 140 LYS C CA 1
ATOM 3544 C C . LYS C 1 140 ? -17.597 -28.387 46.177 1.00 20.51 140 LYS C C 1
ATOM 3545 O O . LYS C 1 140 ? -16.426 -28.066 46.383 1.00 20.66 140 LYS C O 1
ATOM 3551 N N . LYS C 1 141 ? -18.100 -28.599 44.940 1.00 18.01 141 LYS C N 1
ATOM 3552 C CA . LYS C 1 141 ? -17.336 -28.422 43.698 1.00 18.25 141 LYS C CA 1
ATOM 3553 C C . LYS C 1 141 ? -17.052 -26.928 43.511 1.00 20.97 141 LYS C C 1
ATOM 3554 O O . LYS C 1 141 ? -15.903 -26.568 43.286 1.00 21.86 141 LYS C O 1
ATOM 3560 N N . ILE C 1 142 ? -18.073 -26.058 43.688 1.00 15.40 142 ILE C N 1
ATOM 3561 C CA . ILE C 1 142 ? -17.919 -24.594 43.605 1.00 14.34 142 ILE C CA 1
ATOM 3562 C C . ILE C 1 142 ? -16.878 -24.144 44.654 1.00 17.19 142 ILE C C 1
ATOM 3563 O O . ILE C 1 142 ? -15.985 -23.370 44.324 1.00 16.86 142 ILE C O 1
ATOM 3568 N N . GLU C 1 143 ? -16.968 -24.691 45.885 1.00 13.26 143 GLU C N 1
ATOM 3569 C CA . GLU C 1 143 ? -16.065 -24.430 47.014 1.00 12.63 143 GLU C CA 1
ATOM 3570 C C . GLU C 1 143 ? -14.589 -24.735 46.676 1.00 17.44 143 GLU C C 1
ATOM 3571 O O . GLU C 1 143 ? -13.708 -23.962 47.048 1.00 16.36 143 GLU C O 1
ATOM 3577 N N . SER C 1 144 ? -14.337 -25.829 45.933 1.00 15.98 144 SER C N 1
ATOM 3578 C CA . SER C 1 144 ? -12.995 -26.239 45.510 1.00 16.70 144 SER C CA 1
ATOM 3579 C C . SER C 1 144 ? -12.332 -25.251 44.531 1.00 22.37 144 SER C C 1
ATOM 3580 O O . SER C 1 144 ? -11.105 -25.271 44.385 1.00 23.75 144 SER C O 1
ATOM 3583 N N . PHE C 1 145 ? -13.127 -24.370 43.897 1.00 18.52 145 PHE C N 1
ATOM 3584 C CA . PHE C 1 145 ? -12.608 -23.355 42.976 1.00 19.30 145 PHE C CA 1
ATOM 3585 C C . PHE C 1 145 ? -12.411 -22.002 43.658 1.00 22.46 145 PHE C C 1
ATOM 3586 O O . PHE C 1 145 ? -12.076 -21.021 42.998 1.00 21.50 145 PHE C O 1
ATOM 3594 N N . GLY C 1 146 ? -12.610 -21.970 44.969 1.00 18.90 146 GLY C N 1
ATOM 3595 C CA . GLY C 1 146 ? -12.438 -20.766 45.767 1.00 18.50 146 GLY C CA 1
ATOM 3596 C C . GLY C 1 146 ? -11.047 -20.648 46.351 1.00 24.04 146 GLY C C 1
ATOM 3597 O O . GLY C 1 146 ? -10.178 -21.490 46.101 1.00 24.68 146 GLY C O 1
ATOM 3598 N N . SER C 1 147 ? -10.825 -19.573 47.112 1.00 20.24 147 SER C N 1
ATOM 3599 C CA . SER C 1 147 ? -9.566 -19.273 47.785 1.00 19.93 147 SER C CA 1
ATOM 3600 C C . SER C 1 147 ? -9.862 -18.436 49.030 1.00 22.05 147 SER C C 1
ATOM 3601 O O . SER C 1 147 ? -10.999 -17.991 49.202 1.00 20.54 147 SER C O 1
ATOM 3604 N N . LYS C 1 148 ? -8.853 -18.253 49.905 1.00 19.02 148 LYS C N 1
ATOM 3605 C CA . LYS C 1 148 ? -8.942 -17.489 51.155 1.00 18.02 148 LYS C CA 1
ATOM 3606 C C . LYS C 1 148 ? -9.382 -16.032 50.940 1.00 22.50 148 LYS C C 1
ATOM 3607 O O . LYS C 1 148 ? -10.065 -15.470 51.802 1.00 21.45 148 LYS C O 1
ATOM 3613 N N . SER C 1 149 ? -9.005 -15.442 49.781 1.00 19.82 149 SER C N 1
ATOM 3614 C CA . SER C 1 149 ? -9.345 -14.072 49.388 1.00 19.84 149 SER C CA 1
ATOM 3615 C C . SER C 1 149 ? -10.765 -13.963 48.830 1.00 23.25 149 SER C C 1
ATOM 3616 O O . SER C 1 149 ? -11.359 -12.882 48.860 1.00 22.61 149 SER C O 1
ATOM 3619 N N . GLY C 1 150 ? -11.278 -15.076 48.314 1.00 19.72 150 GLY C N 1
ATOM 3620 C CA . GLY C 1 150 ? -12.591 -15.148 47.690 1.00 18.90 150 GLY C CA 1
ATOM 3621 C C . GLY C 1 150 ? -12.519 -15.326 46.185 1.00 23.37 150 GLY C C 1
ATOM 3622 O O . GLY C 1 150 ? -13.463 -15.829 45.574 1.00 21.99 150 GLY C O 1
ATOM 3623 N N . LYS C 1 151 ? -11.390 -14.908 45.586 1.00 21.89 151 LYS C N 1
ATOM 3624 C CA . LYS C 1 151 ? -11.062 -14.997 44.163 1.00 23.25 151 LYS C CA 1
ATOM 3625 C C . LYS C 1 151 ? -11.240 -16.442 43.677 1.00 28.60 151 LYS C C 1
ATOM 3626 O O . LYS C 1 151 ? -10.796 -17.376 44.352 1.00 28.27 151 LYS C O 1
ATOM 3632 N N . THR C 1 152 ? -11.923 -16.625 42.535 1.00 25.86 152 THR C N 1
ATOM 3633 C CA . THR C 1 152 ? -12.164 -17.965 42.004 1.00 25.73 152 THR C CA 1
ATOM 3634 C C . THR C 1 152 ? -11.101 -18.356 40.983 1.00 31.74 152 THR C C 1
ATOM 3635 O O . THR C 1 152 ? -10.676 -17.522 40.182 1.00 32.53 152 THR C O 1
ATOM 3639 N N . SER C 1 153 ? -10.663 -19.630 41.036 1.00 28.60 153 SER C N 1
ATOM 3640 C CA . SER C 1 153 ? -9.654 -20.201 40.139 1.00 30.16 153 SER C CA 1
ATOM 3641 C C . SER C 1 153 ? -10.228 -20.505 38.749 1.00 35.01 153 SER C C 1
ATOM 3642 O O . SER C 1 153 ? -9.466 -20.712 37.799 1.00 35.94 153 SER C O 1
ATOM 3645 N N . LYS C 1 154 ? -11.573 -20.526 38.640 1.00 30.87 154 LYS C N 1
ATOM 3646 C CA . LYS C 1 154 ? -12.332 -20.776 37.406 1.00 30.92 154 LYS C CA 1
ATOM 3647 C C . LYS C 1 154 ? -13.568 -19.880 37.386 1.00 33.34 154 LYS C C 1
ATOM 3648 O O . LYS C 1 154 ? -14.101 -19.556 38.449 1.00 32.21 154 LYS C O 1
ATOM 3654 N N . LYS C 1 155 ? -14.045 -19.502 36.191 1.00 29.99 155 LYS C N 1
ATOM 3655 C CA . LYS C 1 155 ? -15.259 -18.697 36.085 1.00 29.17 155 LYS C CA 1
ATOM 3656 C C . LYS C 1 155 ? -16.461 -19.599 36.429 1.00 32.42 155 LYS C C 1
ATOM 3657 O O . LYS C 1 155 ? -16.749 -20.551 35.700 1.00 32.60 155 LYS C O 1
ATOM 3663 N N . ILE C 1 156 ? -17.092 -19.344 37.589 1.00 27.57 156 ILE C N 1
ATOM 3664 C CA . ILE C 1 156 ? -18.242 -20.111 38.091 1.00 25.92 156 ILE C CA 1
ATOM 3665 C C . ILE C 1 156 ? -19.519 -19.401 37.632 1.00 27.81 156 ILE C C 1
ATOM 3666 O O . ILE C 1 156 ? -19.885 -18.376 38.199 1.00 26.50 156 ILE C O 1
ATOM 3671 N N . VAL C 1 157 ? -20.178 -19.937 36.594 1.00 23.62 157 VAL C N 1
ATOM 3672 C CA . VAL C 1 157 ? -21.363 -19.322 35.993 1.00 22.47 157 VAL C CA 1
ATOM 3673 C C . VAL C 1 157 ? -22.660 -20.103 36.270 1.00 23.90 157 VAL C C 1
ATOM 3674 O O . VAL C 1 157 ? -22.681 -21.333 36.186 1.00 22.66 157 VAL C O 1
ATOM 3678 N N . ILE C 1 158 ? -23.746 -19.366 36.568 1.00 19.56 158 ILE C N 1
ATOM 3679 C CA . ILE C 1 158 ? -25.089 -19.926 36.697 1.00 18.68 158 ILE C CA 1
ATOM 3680 C C . ILE C 1 158 ? -25.638 -19.912 35.254 1.00 23.31 158 ILE C C 1
ATOM 3681 O O . ILE C 1 158 ? -26.120 -18.882 34.777 1.00 23.10 158 ILE C O 1
ATOM 3686 N N . THR C 1 159 ? -25.448 -21.039 34.539 1.00 20.94 159 THR C N 1
ATOM 3687 C CA . THR C 1 159 ? -25.803 -21.238 33.122 1.00 21.55 159 THR C CA 1
ATOM 3688 C C . THR C 1 159 ? -27.299 -21.258 32.878 1.00 26.11 159 THR C C 1
ATOM 3689 O O . THR C 1 159 ? -27.760 -20.860 31.803 1.00 26.55 159 THR C O 1
ATOM 3693 N N . ASP C 1 160 ? -28.051 -21.745 33.872 1.00 21.99 160 ASP C N 1
ATOM 3694 C CA . ASP C 1 160 ? -29.506 -21.809 33.867 1.00 21.61 160 ASP C CA 1
ATOM 3695 C C . ASP C 1 160 ? -30.003 -21.857 35.300 1.00 23.89 160 ASP C C 1
ATOM 3696 O O . ASP C 1 160 ? -29.302 -22.327 36.195 1.00 22.42 160 ASP C O 1
ATOM 3701 N N . CYS C 1 161 ? -31.199 -21.321 35.515 1.00 19.79 161 CYS C N 1
ATOM 3702 C CA . CYS C 1 161 ? -31.870 -21.287 36.808 1.00 18.21 161 CYS C CA 1
ATOM 3703 C C . CYS C 1 161 ? -33.367 -21.149 36.572 1.00 21.54 161 CYS C C 1
ATOM 3704 O O . CYS C 1 161 ? -33.794 -20.709 35.500 1.00 22.02 161 CYS C O 1
ATOM 3707 N N . GLY C 1 162 ? -34.149 -21.558 37.553 1.00 16.75 162 GLY C N 1
ATOM 3708 C CA . GLY C 1 162 ? -35.597 -21.489 37.452 1.00 15.82 162 GLY C CA 1
ATOM 3709 C C . GLY C 1 162 ? -36.326 -22.121 38.608 1.00 16.30 162 GLY C C 1
ATOM 3710 O O . GLY C 1 162 ? -35.723 -22.380 39.648 1.00 14.30 162 GLY C O 1
ATOM 3711 N N . GLN C 1 163 ? -37.635 -22.354 38.427 1.00 12.87 163 GLN C N 1
ATOM 3712 C CA . GLN C 1 163 ? -38.503 -22.934 39.446 1.00 11.75 163 GLN C CA 1
ATOM 3713 C C . GLN C 1 163 ? -39.017 -24.294 39.034 1.00 13.95 163 GLN C C 1
ATOM 3714 O O . GLN C 1 163 ? -39.513 -24.466 37.921 1.00 14.31 163 GLN C O 1
ATOM 3720 N N . LEU C 1 164 ? -38.924 -25.254 39.953 1.00 9.07 164 LEU C N 1
ATOM 3721 C CA . LEU C 1 164 ? -39.393 -26.624 39.751 1.00 8.82 164 LEU C CA 1
ATOM 3722 C C . LEU C 1 164 ? -40.838 -26.815 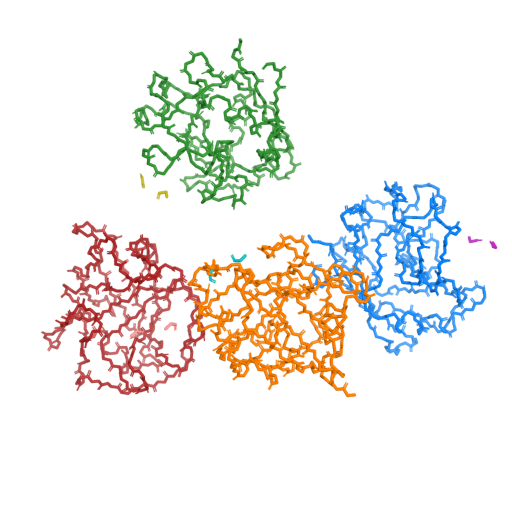40.202 1.00 12.24 164 LEU C C 1
ATOM 3723 O O . LEU C 1 164 ? -41.536 -27.640 39.618 1.00 15.18 164 LEU C O 1
ATOM 3728 N N . SER C 1 165 ? -41.269 -26.085 41.255 1.00 8.22 165 SER C N 1
ATOM 3729 C CA . SER C 1 165 ? -42.602 -26.138 41.886 1.00 7.53 165 SER C CA 1
ATOM 3730 C C . SER C 1 165 ? -42.767 -25.038 42.958 1.00 10.89 165 SER C C 1
ATOM 3731 O O . SER C 1 165 ? -41.757 -24.414 43.351 1.00 17.92 165 SER C O 1
ATOM 3735 N N . GLN D 1 2 ? 24.173 4.907 47.963 1.00 25.37 2 GLN D N 1
ATOM 3736 C CA . GLN D 1 2 ? 22.977 4.061 48.028 1.00 24.31 2 GLN D CA 1
ATOM 3737 C C . GLN D 1 2 ? 21.729 4.922 48.211 1.00 26.78 2 GLN D C 1
ATOM 3738 O O . GLN D 1 2 ? 21.742 5.866 49.008 1.00 27.57 2 GLN D O 1
ATOM 3744 N N . ASN D 1 3 ? 20.648 4.585 47.474 1.00 20.84 3 ASN D N 1
ATOM 3745 C CA . ASN D 1 3 ? 19.355 5.273 47.541 1.00 18.82 3 ASN D CA 1
ATOM 3746 C C . ASN D 1 3 ? 18.742 5.035 48.916 1.00 22.47 3 ASN D C 1
ATOM 3747 O O . ASN D 1 3 ? 18.661 3.877 49.337 1.00 22.67 3 ASN D O 1
ATOM 3752 N N . PRO D 1 4 ? 18.319 6.091 49.651 1.00 17.40 4 PRO D N 1
ATOM 3753 C CA . PRO D 1 4 ? 17.750 5.858 50.987 1.00 15.77 4 PRO D CA 1
ATOM 3754 C C . PRO D 1 4 ? 16.483 5.007 51.024 1.00 14.96 4 PRO D C 1
ATOM 3755 O O . PRO D 1 4 ? 15.630 5.063 50.119 1.00 12.36 4 PRO D O 1
ATOM 3759 N N . LEU D 1 5 ? 16.386 4.204 52.095 1.00 10.65 5 LEU D N 1
ATOM 3760 C CA A LEU D 1 5 ? 15.233 3.353 52.368 0.47 9.70 5 LEU D CA 1
ATOM 3761 C CA B LEU D 1 5 ? 15.217 3.366 52.371 0.53 9.64 5 LEU D CA 1
ATOM 3762 C C . LEU D 1 5 ? 14.572 3.919 53.621 1.00 13.43 5 LEU D C 1
ATOM 3763 O O . LEU D 1 5 ? 15.201 3.962 54.670 1.00 14.13 5 LEU D O 1
ATOM 3772 N N . VAL D 1 6 ? 13.355 4.429 53.485 1.00 10.60 6 VAL D N 1
ATOM 3773 C CA . VAL D 1 6 ? 12.613 5.062 54.573 1.00 11.06 6 VAL D CA 1
ATOM 3774 C C . VAL D 1 6 ? 11.315 4.327 54.883 1.00 13.89 6 VAL D C 1
ATOM 3775 O O . VAL D 1 6 ? 10.861 3.522 54.072 1.00 13.02 6 VAL D O 1
ATOM 3779 N N . TYR D 1 7 ? 10.716 4.622 56.054 1.00 10.39 7 TYR D N 1
ATOM 3780 C CA . TYR D 1 7 ? 9.466 4.004 56.477 1.00 10.15 7 TYR D CA 1
ATOM 3781 C C . TYR D 1 7 ? 8.438 4.992 57.014 1.00 13.83 7 TYR D C 1
ATOM 3782 O O . TYR D 1 7 ? 8.788 6.024 57.587 1.00 11.74 7 TYR D O 1
ATOM 3791 N N . LEU D 1 8 ? 7.160 4.644 56.824 1.00 11.60 8 LEU D N 1
ATOM 3792 C CA . LEU D 1 8 ? 6.006 5.352 57.339 1.00 11.83 8 LEU D CA 1
ATOM 3793 C C . LEU D 1 8 ? 5.159 4.312 58.056 1.00 16.60 8 LEU D C 1
ATOM 3794 O O . LEU D 1 8 ? 4.760 3.324 57.449 1.00 14.83 8 LEU D O 1
ATOM 3799 N N . ASP D 1 9 ? 4.941 4.502 59.359 1.00 16.48 9 ASP D N 1
ATOM 3800 C CA . ASP D 1 9 ? 4.075 3.648 60.162 1.00 17.40 9 ASP D CA 1
ATOM 3801 C C . ASP D 1 9 ? 2.788 4.425 60.236 1.00 20.82 9 ASP D C 1
ATOM 3802 O O . ASP D 1 9 ? 2.792 5.582 60.661 1.00 19.81 9 ASP D O 1
ATOM 3807 N N . VAL D 1 10 ? 1.716 3.835 59.701 1.00 18.07 10 VAL D N 1
ATOM 3808 C CA . VAL D 1 10 ? 0.425 4.494 59.585 1.00 18.09 10 VAL D CA 1
ATOM 3809 C C . VAL D 1 10 ? -0.660 3.801 60.420 1.00 22.85 10 VAL D C 1
ATOM 3810 O O . VAL D 1 10 ? -0.766 2.575 60.433 1.00 21.68 10 VAL D O 1
ATOM 3814 N N . GLY D 1 11 ? -1.456 4.622 61.092 1.00 21.40 11 GLY D N 1
ATOM 3815 C CA . GLY D 1 11 ? -2.597 4.199 61.889 1.00 22.73 11 GLY D CA 1
ATOM 3816 C C . GLY D 1 11 ? -3.873 4.912 61.477 1.00 27.95 11 GLY D C 1
ATOM 3817 O O . GLY D 1 11 ? -3.824 6.029 60.945 1.00 26.99 11 GLY D O 1
ATOM 3818 N N . ALA D 1 12 ? -5.023 4.263 61.712 1.00 26.38 12 ALA D N 1
ATOM 3819 C CA . ALA D 1 12 ? -6.350 4.803 61.406 1.00 27.09 12 ALA D CA 1
ATOM 3820 C C . ALA D 1 12 ? -7.186 4.786 62.684 1.00 33.07 12 ALA D C 1
ATOM 3821 O O . ALA D 1 12 ? -7.485 3.705 63.205 1.00 33.33 12 ALA D O 1
ATOM 3823 N N . ASP D 1 13 ? -7.526 5.987 63.207 1.00 30.92 13 ASP D N 1
ATOM 3824 C CA . ASP D 1 13 ? -8.281 6.187 64.455 1.00 32.79 13 ASP D CA 1
ATOM 3825 C C . ASP D 1 13 ? -7.598 5.484 65.659 1.00 37.98 13 ASP D C 1
ATOM 3826 O O . ASP D 1 13 ? -8.272 4.887 66.508 1.00 38.48 13 ASP D O 1
ATOM 3831 N N . GLY D 1 14 ? -6.263 5.565 65.693 1.00 34.09 14 GLY D N 1
ATOM 3832 C CA . GLY D 1 14 ? -5.413 4.975 66.726 1.00 34.21 14 GLY D CA 1
ATOM 3833 C C . GLY D 1 14 ? -5.184 3.478 66.608 1.00 39.09 14 GLY D C 1
ATOM 3834 O O . GLY D 1 14 ? -4.612 2.876 67.522 1.00 39.44 14 GLY D O 1
ATOM 3835 N N . GLN D 1 15 ? -5.632 2.860 65.486 1.00 35.74 15 GLN D N 1
ATOM 3836 C CA . GLN D 1 15 ? -5.503 1.422 65.192 1.00 35.35 15 GLN D CA 1
ATOM 3837 C C . GLN D 1 15 ? -4.436 1.241 64.091 1.00 36.36 15 GLN D C 1
ATOM 3838 O O . GLN D 1 15 ? -4.536 1.890 63.052 1.00 34.23 15 GLN D O 1
ATOM 3844 N N . PRO D 1 16 ? -3.398 0.400 64.293 1.00 32.03 16 PRO D N 1
ATOM 3845 C CA . PRO D 1 16 ? -2.334 0.292 63.273 1.00 30.05 16 PRO D CA 1
ATOM 3846 C C . PRO D 1 16 ? -2.743 -0.344 61.947 1.00 30.76 16 PRO D C 1
ATOM 3847 O O . PRO D 1 16 ? -3.460 -1.346 61.933 1.00 29.70 16 PRO D O 1
ATOM 3851 N N . LEU D 1 17 ? -2.258 0.233 60.831 1.00 25.60 17 LEU D N 1
ATOM 3852 C CA . LEU D 1 17 ? -2.498 -0.295 59.486 1.00 24.14 17 LEU D CA 1
ATOM 3853 C C . LEU D 1 17 ? -1.258 -1.049 58.984 1.00 26.08 17 LEU D C 1
ATOM 3854 O O . LEU D 1 17 ? -1.374 -1.924 58.122 1.00 25.28 17 LEU D O 1
ATOM 3859 N N . GLY D 1 18 ? -0.096 -0.704 59.538 1.00 22.27 18 GLY D N 1
ATOM 3860 C CA . GLY D 1 18 ? 1.184 -1.317 59.198 1.00 21.76 18 GLY D CA 1
ATOM 3861 C C . GLY D 1 18 ? 2.250 -0.325 58.784 1.00 24.48 18 GLY D C 1
ATOM 3862 O O . GLY D 1 18 ? 2.171 0.860 59.130 1.00 24.39 18 GLY D O 1
ATOM 3863 N N . ARG D 1 19 ? 3.248 -0.813 58.021 1.00 19.62 19 ARG D N 1
ATOM 3864 C CA . ARG D 1 19 ? 4.382 -0.025 57.539 1.00 18.01 19 ARG D CA 1
ATOM 3865 C C . ARG D 1 19 ? 4.480 0.073 56.025 1.00 20.19 19 ARG D C 1
ATOM 3866 O O . ARG D 1 19 ? 4.393 -0.941 55.329 1.00 20.11 19 ARG D O 1
ATOM 3874 N N . VAL D 1 20 ? 4.739 1.296 55.532 1.00 15.18 20 VAL D N 1
ATOM 3875 C CA . VAL D 1 20 ? 5.010 1.603 54.130 1.00 13.42 20 VAL D CA 1
ATOM 3876 C C . VAL D 1 20 ? 6.532 1.876 54.022 1.00 15.69 20 VAL D C 1
ATOM 3877 O O . VAL D 1 20 ? 7.046 2.814 54.640 1.00 14.20 20 VAL D O 1
ATOM 3881 N N . VAL D 1 21 ? 7.249 1.016 53.297 1.00 11.08 21 VAL D N 1
ATOM 3882 C CA . VAL D 1 21 ? 8.678 1.198 53.057 1.00 9.52 21 VAL D CA 1
ATOM 3883 C C . VAL D 1 21 ? 8.798 1.878 51.687 1.00 14.80 21 VAL D C 1
ATOM 3884 O O . VAL D 1 21 ? 8.092 1.510 50.736 1.00 13.57 21 VAL D O 1
ATOM 3888 N N . LEU D 1 22 ? 9.635 2.916 51.611 1.00 12.44 22 LEU D N 1
ATOM 3889 C CA . LEU D 1 22 ? 9.821 3.672 50.373 1.00 11.56 22 LEU D CA 1
ATOM 3890 C C . LEU D 1 22 ? 11.276 3.817 50.032 1.00 12.96 22 LEU D C 1
ATOM 3891 O O . LEU D 1 22 ? 12.088 4.069 50.918 1.00 13.34 22 LEU D O 1
ATOM 3896 N N . GLU D 1 23 ? 11.605 3.670 48.744 1.00 8.62 23 GLU D N 1
ATOM 3897 C CA . GLU D 1 23 ? 12.951 3.890 48.240 1.00 8.53 23 GLU D CA 1
ATOM 3898 C C . GLU D 1 23 ? 12.940 5.288 47.654 1.00 13.27 23 GLU D C 1
ATOM 3899 O O . GLU D 1 23 ? 12.040 5.614 46.879 1.00 11.66 23 GLU D O 1
ATOM 3905 N N . LEU D 1 24 ? 13.947 6.098 48.007 1.00 10.90 24 LEU D N 1
ATOM 3906 C CA . LEU D 1 24 ? 14.069 7.461 47.525 1.00 11.31 24 LEU D CA 1
ATOM 3907 C C . LEU D 1 24 ? 15.155 7.500 46.473 1.00 17.89 24 LEU D C 1
ATOM 3908 O O . LEU D 1 24 ? 16.295 7.165 46.763 1.00 19.34 24 LEU D O 1
ATOM 3913 N N . LYS D 1 25 ? 14.792 7.859 45.238 1.00 15.40 25 LYS D N 1
ATOM 3914 C CA . LYS D 1 25 ? 15.707 7.897 44.101 1.00 15.05 25 LYS D CA 1
ATOM 3915 C C . LYS D 1 25 ? 16.668 9.082 44.177 1.00 19.42 25 LYS D C 1
ATOM 3916 O O . LYS D 1 25 ? 16.525 10.041 43.425 1.00 19.85 25 LYS D O 1
ATOM 3922 N N . ALA D 1 26 ? 17.666 8.999 45.082 1.00 15.61 26 ALA D N 1
ATOM 3923 C CA . ALA D 1 26 ? 18.699 10.017 45.265 1.00 15.25 26 ALA D CA 1
ATOM 3924 C C . ALA D 1 26 ? 19.641 10.053 44.064 1.00 18.36 26 ALA D C 1
ATOM 3925 O O . ALA D 1 26 ? 20.324 11.054 43.851 1.00 18.82 26 ALA D O 1
ATOM 3927 N N . ASP D 1 27 ? 19.651 8.964 43.270 1.00 13.95 27 ASP D N 1
ATOM 3928 C CA . ASP D 1 27 ? 20.459 8.803 42.063 1.00 14.32 27 ASP D CA 1
ATOM 3929 C C . ASP D 1 27 ? 19.912 9.620 40.878 1.00 17.90 27 ASP D C 1
ATOM 3930 O O . ASP D 1 27 ? 20.658 9.905 39.938 1.00 18.27 27 ASP D O 1
ATOM 3935 N N . VAL D 1 28 ? 18.613 9.993 40.931 1.00 12.28 28 VAL D N 1
ATOM 3936 C CA . VAL D 1 28 ? 17.923 10.767 39.903 1.00 10.47 28 VAL D CA 1
ATOM 3937 C C . VAL D 1 28 ? 17.624 12.160 40.431 1.00 13.78 28 VAL D C 1
ATOM 3938 O O . VAL D 1 28 ? 17.970 13.147 39.777 1.00 14.22 28 VAL D O 1
ATOM 3942 N N . VAL D 1 29 ? 16.964 12.235 41.601 1.00 9.91 29 VAL D N 1
ATOM 3943 C CA . VAL D 1 29 ? 16.560 13.485 42.248 1.00 9.93 29 VAL D CA 1
ATOM 3944 C C . VAL D 1 29 ? 17.184 13.618 43.657 1.00 14.86 29 VAL D C 1
ATOM 3945 O O . VAL D 1 29 ? 16.472 13.451 44.650 1.00 14.65 29 VAL D O 1
ATOM 3949 N N . PRO D 1 30 ? 18.506 13.921 43.779 1.00 12.42 30 PRO D N 1
ATOM 3950 C CA . PRO D 1 30 ? 19.129 13.983 45.121 1.00 12.26 30 PRO D CA 1
ATOM 3951 C C . PRO D 1 30 ? 18.507 14.958 46.120 1.00 17.27 30 PRO D C 1
ATOM 3952 O O . PRO D 1 30 ? 18.275 14.567 47.265 1.00 17.53 30 PRO D O 1
ATOM 3956 N N . LYS D 1 31 ? 18.247 16.205 45.692 1.00 13.83 31 LYS D N 1
ATOM 3957 C CA . LYS D 1 31 ? 17.680 17.290 46.510 1.00 13.01 31 LYS D CA 1
ATOM 3958 C C . LYS D 1 31 ? 16.259 16.981 47.007 1.00 15.34 31 LYS D C 1
ATOM 3959 O O . LYS D 1 31 ? 15.915 17.328 48.140 1.00 14.51 31 LYS D O 1
ATOM 3965 N N . THR D 1 32 ? 15.446 16.334 46.156 1.00 11.53 32 THR D N 1
ATOM 3966 C CA . THR D 1 32 ? 14.068 15.935 46.459 1.00 11.26 32 THR D CA 1
ATOM 3967 C C . THR D 1 32 ? 14.081 14.749 47.446 1.00 16.26 32 THR D C 1
ATOM 3968 O O . THR D 1 32 ? 13.351 14.779 48.436 1.00 16.82 32 THR D O 1
ATOM 3972 N N . ALA D 1 33 ? 14.935 13.738 47.205 1.00 11.93 33 ALA D N 1
ATOM 3973 C CA . ALA D 1 33 ? 15.082 12.573 48.076 1.00 11.48 33 ALA D CA 1
ATOM 3974 C C . ALA D 1 33 ? 15.650 12.952 49.470 1.00 14.53 33 ALA D C 1
ATOM 3975 O O . ALA D 1 33 ? 15.242 12.374 50.485 1.00 13.28 33 ALA D O 1
ATOM 3977 N N . GLU D 1 34 ? 16.595 13.916 49.511 1.00 11.05 34 GLU D N 1
ATOM 3978 C CA . GLU D 1 34 ? 17.191 14.384 50.766 1.00 10.85 34 GLU D CA 1
ATOM 3979 C C . GLU D 1 34 ? 16.164 15.129 51.634 1.00 15.85 34 GLU D C 1
ATOM 3980 O O . GLU D 1 34 ? 16.151 14.952 52.860 1.00 17.14 34 GLU D O 1
ATOM 3986 N N . ASN D 1 35 ? 15.286 15.926 50.997 1.00 10.55 35 ASN D N 1
ATOM 3987 C CA . ASN D 1 35 ? 14.239 16.640 51.712 1.00 10.27 35 ASN D CA 1
ATOM 3988 C C . ASN D 1 35 ? 13.291 15.650 52.405 1.00 12.04 35 ASN D C 1
ATOM 3989 O O . ASN D 1 35 ? 13.066 15.776 53.605 1.00 11.26 35 ASN D O 1
ATOM 3994 N N . PHE D 1 36 ? 12.788 14.645 51.667 1.00 8.97 36 PHE D N 1
ATOM 3995 C CA . PHE D 1 36 ? 11.876 13.631 52.192 1.00 9.14 36 PHE D CA 1
ATOM 3996 C C . PHE D 1 36 ? 12.519 12.753 53.261 1.00 14.57 36 PHE D C 1
ATOM 3997 O O . PHE D 1 36 ? 11.853 12.421 54.247 1.00 14.29 36 PHE D O 1
ATOM 4005 N N . ARG D 1 37 ? 13.800 12.358 53.055 1.00 12.32 37 ARG D N 1
ATOM 4006 C CA . ARG D 1 37 ? 14.565 11.513 53.980 1.00 12.39 37 ARG D CA 1
ATOM 4007 C C . ARG D 1 37 ? 14.765 12.207 55.324 1.00 15.83 37 ARG D C 1
ATOM 4008 O O . ARG D 1 37 ? 14.609 11.564 56.364 1.00 16.03 37 ARG D O 1
ATOM 4016 N N . ALA D 1 38 ? 15.106 13.517 55.304 1.00 11.73 38 ALA D N 1
ATOM 4017 C CA . ALA D 1 38 ? 15.328 14.299 56.518 1.00 11.27 38 ALA D CA 1
ATOM 4018 C C . ALA D 1 38 ? 14.029 14.545 57.297 1.00 15.36 38 ALA D C 1
ATOM 4019 O O . ALA D 1 38 ? 14.055 14.603 58.524 1.00 16.11 38 ALA D O 1
ATOM 4021 N N . LEU D 1 39 ? 12.893 14.652 56.589 1.00 11.50 39 LEU D N 1
ATOM 4022 C CA . LEU D 1 39 ? 11.578 14.837 57.210 1.00 10.82 39 LEU D CA 1
ATOM 4023 C C . LEU D 1 39 ? 11.067 13.529 57.841 1.00 13.62 39 LEU D C 1
ATOM 4024 O O . LEU D 1 39 ? 10.297 13.581 58.791 1.00 13.28 39 LEU D O 1
ATOM 4029 N N . CYS D 1 40 ? 11.545 12.366 57.355 1.00 11.10 40 CYS D N 1
ATOM 4030 C CA . CYS D 1 40 ? 11.219 11.046 57.927 1.00 12.03 40 CYS D CA 1
ATOM 4031 C C . CYS D 1 40 ? 11.974 10.831 59.242 1.00 19.16 40 CYS D C 1
ATOM 4032 O O . CYS D 1 40 ? 11.414 10.283 60.184 1.00 20.41 40 CYS D O 1
ATOM 4035 N N . THR D 1 41 ? 13.239 11.259 59.303 1.00 16.83 41 THR D N 1
ATOM 4036 C CA . THR D 1 41 ? 14.071 11.120 60.504 1.00 17.35 41 THR D CA 1
ATOM 4037 C C . THR D 1 41 ? 13.760 12.197 61.544 1.00 21.00 41 THR D C 1
ATOM 4038 O O . THR D 1 41 ? 13.826 11.919 62.738 1.00 22.19 41 THR D O 1
ATOM 4042 N N . GLY D 1 42 ? 13.451 13.405 61.081 1.00 16.30 42 GLY D N 1
ATOM 4043 C CA . GLY D 1 42 ? 13.140 14.558 61.921 1.00 16.15 42 GLY D CA 1
ATOM 4044 C C . GLY D 1 42 ? 14.370 15.260 62.457 1.00 19.56 42 GLY D C 1
ATOM 4045 O O . GLY D 1 42 ? 14.274 16.057 63.399 1.00 19.89 42 GLY D O 1
ATOM 4046 N N . GLU D 1 43 ? 15.538 14.969 61.839 1.00 15.07 43 GLU D N 1
ATOM 4047 C CA . GLU D 1 43 ? 16.859 15.475 62.209 1.00 14.99 43 GLU D CA 1
ATOM 4048 C C . GLU D 1 43 ? 16.975 17.007 62.166 1.00 19.43 43 GLU D C 1
ATOM 4049 O O . GLU D 1 43 ? 17.766 17.561 62.928 1.00 20.28 43 GLU D O 1
ATOM 4055 N N . LYS D 1 44 ? 16.185 17.682 61.308 1.00 15.24 44 LYS D N 1
ATOM 4056 C CA . LYS D 1 44 ? 16.193 19.146 61.208 1.00 15.36 44 LYS D CA 1
ATOM 4057 C C . LYS D 1 44 ? 15.337 19.809 62.313 1.00 21.82 44 LYS D C 1
ATOM 4058 O O . LYS D 1 44 ? 15.321 21.036 62.422 1.00 23.31 44 LYS D O 1
ATOM 4064 N N . GLY D 1 45 ? 14.672 18.987 63.133 1.00 18.79 45 GLY D N 1
ATOM 4065 C CA . GLY D 1 45 ? 13.844 19.429 64.256 1.00 18.87 45 GLY D CA 1
ATOM 4066 C C . GLY D 1 45 ? 12.354 19.449 63.980 1.00 20.70 45 GLY D C 1
ATOM 4067 O O . GLY D 1 45 ? 11.564 19.848 64.845 1.00 20.51 45 GLY D O 1
ATOM 4068 N N . PHE D 1 46 ? 11.964 19.038 62.761 1.00 15.34 46 PHE D N 1
ATOM 4069 C CA . PHE D 1 46 ? 10.575 18.952 62.296 1.00 14.54 46 PHE D CA 1
ATOM 4070 C C . PHE D 1 46 ? 10.438 17.804 61.283 1.00 18.36 46 PHE D C 1
ATOM 4071 O O . PHE D 1 46 ? 11.447 17.285 60.779 1.00 16.90 46 PHE D O 1
ATOM 4079 N N . GLY D 1 47 ? 9.198 17.421 60.996 1.00 14.27 47 GLY D N 1
ATOM 4080 C CA . GLY D 1 47 ? 8.943 16.345 60.057 1.00 13.05 47 GLY D CA 1
ATOM 4081 C C . GLY D 1 47 ? 7.583 15.700 60.148 1.00 16.41 47 GLY D C 1
ATOM 4082 O O . GLY D 1 47 ? 6.697 16.175 60.863 1.00 16.81 47 GLY D O 1
ATOM 4083 N N . TYR D 1 48 ? 7.442 14.578 59.442 1.00 12.15 48 TYR D N 1
ATOM 4084 C CA . TYR D 1 48 ? 6.203 13.823 59.279 1.00 12.63 48 TYR D CA 1
ATOM 4085 C C . TYR D 1 48 ? 5.669 13.107 60.539 1.00 19.89 48 TYR D C 1
ATOM 4086 O O . TYR D 1 48 ? 4.490 12.745 60.554 1.00 19.52 48 TYR D O 1
ATOM 4095 N N . LYS D 1 49 ? 6.504 12.887 61.578 1.00 18.96 49 LYS D N 1
ATOM 4096 C CA . LYS D 1 49 ? 6.049 12.183 62.792 1.00 20.11 49 LYS D CA 1
ATOM 4097 C C . LYS D 1 49 ? 4.902 12.921 63.494 1.00 26.78 49 LYS D C 1
ATOM 4098 O O . LYS D 1 49 ? 5.037 14.094 63.868 1.00 27.07 49 LYS D O 1
ATOM 4104 N N . GLY D 1 50 ? 3.772 12.227 63.606 1.00 23.50 50 GLY D N 1
ATOM 4105 C CA . GLY D 1 50 ? 2.560 12.756 64.219 1.00 23.66 50 GLY D CA 1
ATOM 4106 C C . GLY D 1 50 ? 1.660 13.487 63.246 1.00 26.41 50 GLY D C 1
ATOM 4107 O O . GLY D 1 50 ? 0.609 13.992 63.649 1.00 26.87 50 GLY D O 1
ATOM 4108 N N . SER D 1 51 ? 2.059 13.559 61.954 1.00 20.88 51 SER D N 1
ATOM 4109 C CA . SER D 1 51 ? 1.242 14.225 60.937 1.00 19.45 51 SER D CA 1
ATOM 4110 C C . SER D 1 51 ? 0.210 13.265 60.310 1.00 21.92 51 SER D C 1
ATOM 4111 O O . SER D 1 51 ? 0.069 12.126 60.766 1.00 20.72 51 SER D O 1
ATOM 4114 N N . THR D 1 52 ? -0.556 13.741 59.316 1.00 18.52 52 THR D N 1
ATOM 4115 C CA . THR D 1 52 ? -1.649 12.967 58.726 1.00 18.02 52 THR D CA 1
ATOM 4116 C C . THR D 1 52 ? -1.656 12.880 57.183 1.00 21.37 52 THR D C 1
ATOM 4117 O O . THR D 1 52 ? -0.945 13.626 56.508 1.00 20.59 52 THR D O 1
ATOM 4121 N N . PHE D 1 53 ? -2.509 11.972 56.649 1.00 17.51 53 PHE D N 1
ATOM 4122 C CA . PHE D 1 53 ? -2.861 11.832 55.239 1.00 15.77 53 PHE D CA 1
ATOM 4123 C C . PHE D 1 53 ? -4.193 12.560 55.211 1.00 20.87 53 PHE D C 1
ATOM 4124 O O . PHE D 1 53 ? -5.218 11.974 55.566 1.00 22.41 53 PHE D O 1
ATOM 4132 N N . HIS D 1 54 ? -4.155 13.875 54.907 1.00 16.47 54 HIS D N 1
ATOM 4133 C CA . HIS D 1 54 ? -5.307 14.784 54.931 1.00 15.84 54 HIS D CA 1
ATOM 4134 C C . HIS D 1 54 ? -6.289 14.635 53.763 1.00 20.55 54 HIS D C 1
ATOM 4135 O O . HIS D 1 54 ? -7.481 14.915 53.940 1.00 21.94 54 HIS D O 1
ATOM 4142 N N . ARG D 1 55 ? -5.792 14.224 52.579 1.00 14.73 55 ARG D N 1
ATOM 4143 C CA . ARG D 1 55 ? -6.581 14.075 51.363 1.00 13.20 55 ARG D CA 1
ATOM 4144 C C . ARG D 1 55 ? -6.300 12.704 50.781 1.00 16.14 55 ARG D C 1
ATOM 4145 O O . ARG D 1 55 ? -5.161 12.407 50.442 1.00 15.39 55 ARG D O 1
ATOM 4153 N N . VAL D 1 56 ? -7.321 11.841 50.723 1.00 12.80 56 VAL D N 1
ATOM 4154 C CA . VAL D 1 56 ? -7.189 10.478 50.191 1.00 11.68 56 VAL D CA 1
ATOM 4155 C C . VAL D 1 56 ? -8.319 10.260 49.193 1.00 15.98 56 VAL D C 1
ATOM 4156 O O . VAL D 1 56 ? -9.488 10.326 49.573 1.00 16.54 56 VAL D O 1
ATOM 4160 N N . ILE D 1 57 ? -7.974 10.038 47.913 1.00 12.48 57 ILE D N 1
ATOM 4161 C CA . ILE D 1 57 ? -8.976 9.815 46.870 1.00 12.4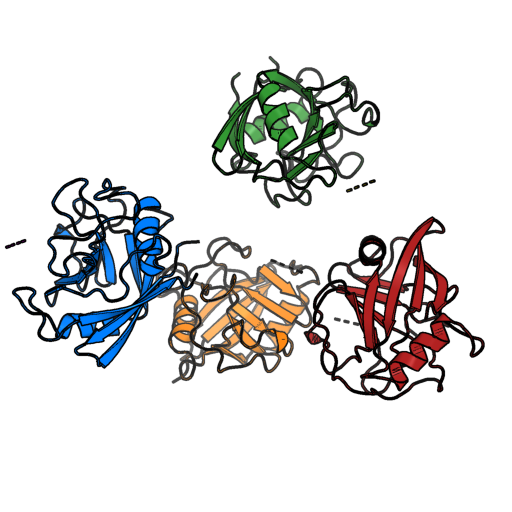2 57 ILE D CA 1
ATOM 4162 C C . ILE D 1 57 ? -8.829 8.398 46.301 1.00 18.54 57 ILE D C 1
ATOM 4163 O O . ILE D 1 57 ? -7.816 8.115 45.653 1.00 18.27 57 ILE D O 1
ATOM 4168 N N . PRO D 1 58 ? -9.827 7.500 46.533 1.00 15.81 58 PRO D N 1
ATOM 4169 C CA . PRO D 1 58 ? -9.748 6.140 45.975 1.00 15.54 58 PRO D CA 1
ATOM 4170 C C . PRO D 1 58 ? -9.591 6.134 44.457 1.00 20.56 58 PRO D C 1
ATOM 4171 O O . PRO D 1 58 ? -10.161 6.988 43.767 1.00 20.82 58 PRO D O 1
ATOM 4175 N N . ALA D 1 59 ? -8.782 5.181 43.954 1.00 17.62 59 ALA D N 1
ATOM 4176 C CA . ALA D 1 59 ? -8.430 4.965 42.542 1.00 16.94 59 ALA D CA 1
ATOM 4177 C C . ALA D 1 59 ? -7.611 6.130 41.956 1.00 19.96 59 ALA D C 1
ATOM 4178 O O . ALA D 1 59 ? -7.669 6.383 40.749 1.00 19.87 59 ALA D O 1
ATOM 4180 N N . PHE D 1 60 ? -6.841 6.833 42.825 1.00 15.08 60 PHE D N 1
ATOM 4181 C CA . PHE D 1 60 ? -6.020 7.982 42.438 1.00 13.91 60 PHE D CA 1
ATOM 4182 C C . PHE D 1 60 ? -4.712 8.064 43.250 1.00 17.84 60 PHE D C 1
ATOM 4183 O O . PHE D 1 60 ? -3.641 7.709 42.734 1.00 17.22 60 PHE D O 1
ATOM 4191 N N . MET D 1 61 ? -4.795 8.576 44.489 1.00 14.65 61 MET D N 1
ATOM 4192 C CA . MET D 1 61 ? -3.637 8.752 45.374 1.00 13.80 61 MET D CA 1
ATOM 4193 C C . MET D 1 61 ? -4.032 8.988 46.829 1.00 18.85 61 MET D C 1
ATOM 4194 O O . MET D 1 61 ? -5.201 9.233 47.130 1.00 19.06 61 MET D O 1
ATOM 4199 N N . CYS D 1 62 ? -3.027 8.968 47.714 1.00 15.75 62 CYS D N 1
ATOM 4200 C CA . CYS D 1 62 ? -3.133 9.267 49.136 1.00 15.89 62 CYS D CA 1
ATOM 4201 C C . CYS D 1 62 ? -2.123 10.395 49.344 1.00 20.13 62 CYS D C 1
ATOM 4202 O O . CYS D 1 62 ? -0.954 10.226 48.985 1.00 20.65 62 CYS D O 1
ATOM 4205 N N . GLN D 1 63 ? -2.586 11.558 49.837 1.00 16.05 63 GLN D N 1
ATOM 4206 C CA . GLN D 1 63 ? -1.772 12.764 50.032 1.00 16.02 63 GLN D CA 1
ATOM 4207 C C . GLN D 1 63 ? -1.538 13.091 51.511 1.00 21.56 63 GLN D C 1
ATOM 4208 O O . GLN D 1 63 ? -2.487 13.155 52.295 1.00 21.77 63 GLN D O 1
ATOM 4214 N N . ALA D 1 64 ? -0.266 13.337 51.864 1.00 17.94 64 ALA D N 1
ATOM 4215 C CA . ALA D 1 64 ? 0.200 13.718 53.203 1.00 17.57 64 ALA D CA 1
ATOM 4216 C C . ALA D 1 64 ? 1.351 14.737 53.059 1.00 19.35 64 ALA D C 1
ATOM 4217 O O . ALA D 1 64 ? 1.659 15.177 51.952 1.00 17.79 64 ALA D O 1
ATOM 4219 N N . GLY D 1 65 ? 1.973 15.098 54.172 1.00 16.40 65 GLY D N 1
ATOM 4220 C CA . GLY D 1 65 ? 3.098 16.020 54.164 1.00 15.72 65 GLY D CA 1
ATOM 4221 C C . GLY D 1 65 ? 2.839 17.366 54.799 1.00 19.58 65 GLY D C 1
ATOM 4222 O O . GLY D 1 65 ? 3.790 18.109 55.040 1.00 19.26 65 GLY D O 1
ATOM 4223 N N . ASP D 1 66 ? 1.570 17.711 55.065 1.00 16.70 66 ASP D N 1
ATOM 4224 C CA . ASP D 1 66 ? 1.276 18.996 55.715 1.00 17.30 66 ASP D CA 1
ATOM 4225 C C . ASP D 1 66 ? 1.381 18.798 57.246 1.00 22.14 66 ASP D C 1
ATOM 4226 O O . ASP D 1 66 ? 0.378 18.551 57.919 1.00 23.91 66 ASP D O 1
ATOM 4231 N N . PHE D 1 67 ? 2.614 18.841 57.776 1.00 16.44 67 PHE D N 1
ATOM 4232 C CA . PHE D 1 67 ? 2.859 18.623 59.204 1.00 16.51 67 PHE D CA 1
ATOM 4233 C C . PHE D 1 67 ? 2.678 19.891 60.057 1.00 20.74 67 PHE D C 1
ATOM 4234 O O . PHE D 1 67 ? 2.845 19.816 61.276 1.00 21.00 67 PHE D O 1
ATOM 4242 N N . THR D 1 68 ? 2.313 21.033 59.435 1.00 16.77 68 THR D N 1
ATOM 4243 C CA . THR D 1 68 ? 2.105 22.291 60.159 1.00 17.69 68 THR D CA 1
ATOM 4244 C C . THR D 1 68 ? 0.618 22.640 60.320 1.00 25.29 68 THR D C 1
ATOM 4245 O O . THR D 1 68 ? 0.162 22.859 61.442 1.00 27.12 68 THR D O 1
ATOM 4249 N N . ASN D 1 69 ? -0.128 22.681 59.202 1.00 22.72 69 ASN D N 1
ATOM 4250 C CA . ASN D 1 69 ? -1.551 23.031 59.150 1.00 23.70 69 ASN D CA 1
ATOM 4251 C C . ASN D 1 69 ? -2.506 21.819 59.083 1.00 28.69 69 ASN D C 1
ATOM 4252 O O . ASN D 1 69 ? -3.672 21.948 59.463 1.00 28.80 69 ASN D O 1
ATOM 4257 N N . HIS D 1 70 ? -2.003 20.653 58.617 1.00 25.79 70 HIS D N 1
ATOM 4258 C CA . HIS D 1 70 ? -2.710 19.361 58.475 1.00 26.19 70 HIS D CA 1
ATOM 4259 C C . HIS D 1 70 ? -3.959 19.409 57.561 1.00 30.25 70 HIS D C 1
ATOM 4260 O O . HIS D 1 70 ? -4.888 18.622 57.773 1.00 31.04 70 HIS D O 1
ATOM 4267 N N . ASN D 1 71 ? -3.978 20.306 56.539 1.00 25.11 71 ASN D N 1
ATOM 4268 C CA . ASN D 1 71 ? -5.139 20.453 55.644 1.00 24.00 71 ASN D CA 1
ATOM 4269 C C . ASN D 1 71 ? -4.797 20.759 54.172 1.00 24.61 71 ASN D C 1
ATOM 4270 O O . ASN D 1 71 ? -5.704 20.863 53.348 1.00 24.81 71 ASN D O 1
ATOM 4275 N N . GLY D 1 72 ? -3.510 20.884 53.862 1.00 18.57 72 GLY D N 1
ATOM 4276 C CA . GLY D 1 72 ? -3.020 21.181 52.520 1.00 17.00 72 GLY D CA 1
ATOM 4277 C C . GLY D 1 72 ? -2.527 22.607 52.352 1.00 19.98 72 GLY D C 1
ATOM 4278 O O . GLY D 1 72 ? -1.838 22.912 51.377 1.00 17.64 72 GLY D O 1
ATOM 4279 N N . THR D 1 73 ? -2.864 23.494 53.304 1.00 18.29 73 THR D N 1
ATOM 4280 C CA . THR D 1 73 ? -2.441 24.896 53.241 1.00 18.70 73 THR D CA 1
ATOM 4281 C C . THR D 1 73 ? -0.995 25.118 53.706 1.00 23.48 73 THR D C 1
ATOM 4282 O O . THR D 1 73 ? -0.441 26.188 53.430 1.00 24.29 73 THR D O 1
ATOM 4286 N N . GLY D 1 74 ? -0.400 24.133 54.396 1.00 18.96 74 GLY D N 1
ATOM 4287 C CA . GLY D 1 74 ? 0.940 24.286 54.956 1.00 18.65 74 GLY D CA 1
ATOM 4288 C C . GLY D 1 74 ? 2.011 23.287 54.573 1.00 22.72 74 GLY D C 1
ATOM 4289 O O . GLY D 1 74 ? 1.932 22.636 53.529 1.00 21.78 74 GLY D O 1
ATOM 4290 N N . GLY D 1 75 ? 3.014 23.177 55.448 1.00 20.01 75 GLY D N 1
ATOM 4291 C CA . GLY D 1 75 ? 4.186 22.324 55.276 1.00 18.57 75 GLY D CA 1
ATOM 4292 C C . GLY D 1 75 ? 5.382 23.134 54.816 1.00 21.70 75 GLY D C 1
ATOM 4293 O O . GLY D 1 75 ? 5.226 24.246 54.299 1.00 21.87 75 GLY D O 1
ATOM 4294 N N . LYS D 1 76 ? 6.592 22.604 55.022 1.00 17.08 76 LYS D N 1
ATOM 4295 C CA . LYS D 1 76 ? 7.831 23.289 54.635 1.00 15.62 76 LYS D CA 1
ATOM 4296 C C . LYS D 1 76 ? 8.940 22.299 54.370 1.00 16.89 76 LYS D C 1
ATOM 4297 O O . LYS D 1 76 ? 8.919 21.202 54.921 1.00 16.16 76 LYS D O 1
ATOM 4303 N N . SER D 1 77 ? 9.905 22.688 53.526 1.00 12.99 77 SER D N 1
ATOM 4304 C CA . SER D 1 77 ? 11.052 21.860 53.183 1.00 11.98 77 SER D CA 1
ATOM 4305 C C . SER D 1 77 ? 12.193 22.074 54.182 1.00 15.27 77 SER D C 1
ATOM 4306 O O . SER D 1 77 ? 12.097 22.951 55.022 1.00 15.42 77 SER D O 1
ATOM 4309 N N . ILE D 1 78 ? 13.263 21.267 54.084 1.00 12.49 78 ILE D N 1
ATOM 4310 C CA . ILE D 1 78 ? 14.451 21.340 54.937 1.00 12.72 78 ILE D CA 1
ATOM 4311 C C . ILE D 1 78 ? 15.387 22.488 54.505 1.00 17.00 78 ILE D C 1
ATOM 4312 O O . ILE D 1 78 ? 16.308 22.845 55.244 1.00 17.47 78 ILE D O 1
ATOM 4317 N N . TYR D 1 79 ? 15.135 23.060 53.313 1.00 13.43 79 TYR D N 1
ATOM 4318 C CA . TYR D 1 79 ? 15.912 24.140 52.694 1.00 13.85 79 TYR D CA 1
ATOM 4319 C C . TYR D 1 79 ? 15.335 25.526 52.965 1.00 17.61 79 TYR D C 1
ATOM 4320 O O . TYR D 1 79 ? 16.073 26.510 53.001 1.00 16.69 79 TYR D O 1
ATOM 4329 N N . GLY D 1 80 ? 14.022 25.568 53.152 1.00 15.64 80 GLY D N 1
ATOM 4330 C CA . GLY D 1 80 ? 13.215 26.761 53.398 1.00 16.61 80 GLY D CA 1
ATOM 4331 C C . GLY D 1 80 ? 11.755 26.438 53.166 1.00 20.61 80 GLY D C 1
ATOM 4332 O O . GLY D 1 80 ? 11.390 25.258 53.182 1.00 21.72 80 GLY D O 1
ATOM 4333 N N . SER D 1 81 ? 10.913 27.465 52.941 1.00 15.86 81 SER D N 1
ATOM 4334 C CA A SER D 1 81 ? 9.480 27.269 52.713 0.57 15.24 81 SER D CA 1
ATOM 4335 C CA B SER D 1 81 ? 9.476 27.300 52.701 0.43 15.25 81 SER D CA 1
ATOM 4336 C C . SER D 1 81 ? 9.222 26.413 51.475 1.00 18.71 81 SER D C 1
ATOM 4337 O O . SER D 1 81 ? 8.525 25.392 51.573 1.00 17.17 81 SER D O 1
ATOM 4342 N N . ARG D 1 82 ? 9.815 26.798 50.323 1.00 15.74 82 ARG D N 1
ATOM 4343 C CA . ARG D 1 82 ? 9.676 26.094 49.052 1.00 14.43 82 ARG D CA 1
ATOM 4344 C C . ARG D 1 82 ? 11.029 25.859 48.341 1.00 17.37 82 ARG D C 1
ATOM 4345 O O . ARG D 1 82 ? 12.013 26.542 48.641 1.00 16.48 82 ARG D O 1
ATOM 4353 N N . PHE D 1 83 ? 11.072 24.874 47.410 1.00 13.17 83 PHE D N 1
ATOM 4354 C CA . PHE D 1 83 ? 12.266 24.541 46.641 1.00 12.37 83 PHE D CA 1
ATOM 4355 C C . PHE D 1 83 ? 11.929 24.230 45.168 1.00 15.55 83 PHE D C 1
ATOM 4356 O O . PHE D 1 83 ? 10.808 23.805 44.895 1.00 14.88 83 PHE D O 1
ATOM 4364 N N . PRO D 1 84 ? 12.851 24.474 44.197 1.00 12.73 84 PRO D N 1
ATOM 4365 C CA . PRO D 1 84 ? 12.509 24.231 42.784 1.00 12.37 84 PRO D CA 1
ATOM 4366 C C . PRO D 1 84 ? 12.279 22.783 42.399 1.00 14.90 84 PRO D C 1
ATOM 4367 O O . PRO D 1 84 ? 12.682 21.874 43.115 1.00 15.05 84 PRO D O 1
ATOM 4371 N N . ASP D 1 85 ? 11.628 22.590 41.244 1.00 11.32 85 ASP D N 1
ATOM 4372 C CA . ASP D 1 85 ? 11.383 21.297 40.618 1.00 10.92 85 ASP D CA 1
ATOM 4373 C C . ASP D 1 85 ? 12.745 20.835 40.103 1.00 16.10 85 ASP D C 1
ATOM 4374 O O . ASP D 1 85 ? 13.336 21.509 39.251 1.00 15.65 85 ASP D O 1
ATOM 4379 N N . GLU D 1 86 ? 13.283 19.745 40.692 1.00 13.37 86 GLU D N 1
ATOM 4380 C CA . GLU D 1 86 ? 14.612 19.232 40.363 1.00 13.42 86 GLU D CA 1
ATOM 4381 C C . GLU D 1 86 ? 14.723 18.800 38.906 1.00 16.86 86 GLU D C 1
ATOM 4382 O O . GLU D 1 86 ? 15.623 19.259 38.192 1.00 17.45 86 GLU D O 1
ATOM 4388 N N . ASN D 1 87 ? 13.783 17.937 38.480 1.00 11.47 87 ASN D N 1
ATOM 4389 C CA . ASN D 1 87 ? 13.615 17.402 37.133 1.00 10.32 87 ASN D CA 1
ATOM 4390 C C . ASN D 1 87 ? 12.333 16.585 37.086 1.00 13.97 87 ASN D C 1
ATOM 4391 O O . ASN D 1 87 ? 11.749 16.286 38.135 1.00 13.26 87 ASN D O 1
ATOM 4396 N N . PHE D 1 88 ? 11.909 16.208 35.871 1.00 10.37 88 PHE D N 1
ATOM 4397 C CA . PHE D 1 88 ? 10.737 15.365 35.641 1.00 9.11 88 PHE D CA 1
ATOM 4398 C C . PHE D 1 88 ? 11.159 14.082 34.928 1.00 11.66 88 PHE D C 1
ATOM 4399 O O . PHE D 1 88 ? 10.382 13.544 34.151 1.00 10.60 88 PHE D O 1
ATOM 4407 N N . THR D 1 89 ? 12.385 13.594 35.206 1.00 9.31 89 THR D N 1
ATOM 4408 C CA . THR D 1 89 ? 12.964 12.387 34.609 1.00 10.04 89 THR D CA 1
ATOM 4409 C C . THR D 1 89 ? 12.104 11.158 34.927 1.00 14.74 89 THR D C 1
ATOM 4410 O O . THR D 1 89 ? 11.797 10.372 34.028 1.00 14.98 89 THR D O 1
ATOM 4414 N N . LEU D 1 90 ? 11.702 11.013 36.199 1.00 11.15 90 LEU D N 1
ATOM 4415 C CA . LEU D 1 90 ? 10.862 9.907 36.652 1.00 10.65 90 LEU D CA 1
ATOM 4416 C C . LEU D 1 90 ? 9.382 10.201 36.374 1.00 14.90 90 LEU D C 1
ATOM 4417 O O . LEU D 1 90 ? 8.902 11.303 36.655 1.00 14.57 90 LEU D O 1
ATOM 4422 N N . LYS D 1 91 ? 8.672 9.217 35.803 1.00 10.95 91 LYS D N 1
ATOM 4423 C CA . LYS D 1 91 ? 7.261 9.343 35.424 1.00 9.72 91 LYS D CA 1
ATOM 4424 C C . LYS D 1 91 ? 6.331 8.620 36.389 1.00 13.29 91 LYS D C 1
ATOM 4425 O O . LYS D 1 91 ? 6.757 7.704 37.089 1.00 12.21 91 LYS D O 1
ATOM 4431 N N . HIS D 1 92 ? 5.047 9.030 36.398 1.00 11.24 92 HIS D N 1
ATOM 4432 C CA . HIS D 1 92 ? 3.961 8.457 37.196 1.00 11.34 92 HIS D CA 1
ATOM 4433 C C . HIS D 1 92 ? 3.447 7.228 36.410 1.00 14.25 92 HIS D C 1
ATOM 4434 O O . HIS D 1 92 ? 2.370 7.257 35.818 1.00 12.32 92 HIS D O 1
ATOM 4441 N N . VAL D 1 93 ? 4.284 6.169 36.380 1.00 11.77 93 VAL D N 1
ATOM 4442 C CA . VAL D 1 93 ? 4.131 4.910 35.632 1.00 11.65 93 VAL D CA 1
ATOM 4443 C C . VAL D 1 93 ? 3.052 3.954 36.189 1.00 16.69 93 VAL D C 1
ATOM 4444 O O . VAL D 1 93 ? 2.556 3.103 35.442 1.00 15.94 93 VAL D O 1
ATOM 4448 N N . GLY D 1 94 ? 2.706 4.084 37.465 1.00 14.34 94 GLY D N 1
ATOM 4449 C CA . GLY D 1 94 ? 1.704 3.202 38.048 1.00 14.89 94 GLY D CA 1
ATOM 4450 C C . GLY D 1 94 ? 1.508 3.317 39.544 1.00 19.16 94 GLY D C 1
ATOM 4451 O O . GLY D 1 94 ? 2.012 4.262 40.164 1.00 18.98 94 GLY D O 1
ATOM 4452 N N . PRO D 1 95 ? 0.749 2.357 40.146 1.00 15.52 95 PRO D N 1
ATOM 4453 C CA . PRO D 1 95 ? 0.516 2.399 41.604 1.00 14.82 95 PRO D CA 1
ATOM 4454 C C . PRO D 1 95 ? 1.814 2.206 42.386 1.00 19.22 95 PRO D C 1
ATOM 4455 O O . PRO D 1 95 ? 2.653 1.381 42.008 1.00 20.64 95 PRO D O 1
ATOM 4459 N N . GLY D 1 96 ? 1.990 2.986 43.443 1.00 13.03 96 GLY D N 1
ATOM 4460 C CA . GLY D 1 96 ? 3.189 2.889 44.268 1.00 11.69 96 GLY D CA 1
ATOM 4461 C C . GLY D 1 96 ? 4.198 3.993 44.018 1.00 12.55 96 GLY D C 1
ATOM 4462 O O . GLY D 1 96 ? 5.215 4.061 44.704 1.00 10.31 96 GLY D O 1
ATOM 4463 N N . VAL D 1 97 ? 3.919 4.862 43.030 1.00 8.74 97 VAL D N 1
ATOM 4464 C CA . VAL D 1 97 ? 4.762 5.997 42.671 1.00 8.27 97 VAL D CA 1
ATOM 4465 C C . VAL D 1 97 ? 4.733 7.053 43.788 1.00 10.94 97 VAL D C 1
ATOM 4466 O O . VAL D 1 97 ? 3.667 7.369 44.311 1.00 11.67 97 VAL D O 1
ATOM 4470 N N . LEU D 1 98 ? 5.921 7.507 44.216 1.00 8.00 98 LEU D N 1
ATOM 4471 C CA . LEU D 1 98 ? 6.058 8.536 45.248 1.00 7.98 98 LEU D CA 1
ATOM 4472 C C . LEU D 1 98 ? 6.381 9.872 44.557 1.00 9.22 98 LEU D C 1
ATOM 4473 O O . LEU D 1 98 ? 7.384 9.989 43.844 1.00 9.27 98 LEU D O 1
ATOM 4478 N N . SER D 1 99 ? 5.458 10.827 44.667 1.00 6.33 99 SER D N 1
ATOM 4479 C CA . SER D 1 99 ? 5.598 12.094 43.979 1.00 6.25 99 SER D CA 1
ATOM 4480 C C . SER D 1 99 ? 5.249 13.334 44.839 1.00 9.69 99 SER D C 1
ATOM 4481 O O . SER D 1 99 ? 4.477 13.244 45.801 1.00 9.52 99 SER D O 1
ATOM 4484 N N . MET D 1 100 ? 5.842 14.488 44.479 1.00 7.34 100 MET D N 1
ATOM 4485 C CA . MET D 1 100 ? 5.646 15.743 45.187 1.00 7.01 100 MET D CA 1
ATOM 4486 C C . MET D 1 100 ? 4.381 16.479 44.760 1.00 12.42 100 MET D C 1
ATOM 4487 O O . MET D 1 100 ? 4.173 16.731 43.572 1.00 13.75 100 MET D O 1
ATOM 4492 N N . ALA D 1 101 ? 3.559 16.853 45.746 1.00 9.99 101 ALA D N 1
ATOM 4493 C CA . ALA D 1 101 ? 2.382 17.689 45.581 1.00 10.86 101 ALA D CA 1
ATOM 4494 C C . ALA D 1 101 ? 2.935 19.116 45.485 1.00 16.51 101 ALA D C 1
ATOM 4495 O O . ALA D 1 101 ? 4.060 19.355 45.953 1.00 17.24 101 ALA D O 1
ATOM 4497 N N . ASN D 1 102 ? 2.190 20.061 44.871 1.00 13.09 102 ASN D N 1
ATOM 4498 C CA . ASN D 1 102 ? 2.687 21.438 44.736 1.00 13.27 102 ASN D CA 1
ATOM 4499 C C . ASN D 1 102 ? 1.569 22.453 44.525 1.00 17.83 102 ASN D C 1
ATOM 4500 O O . ASN D 1 102 ? 0.417 22.066 44.470 1.00 18.53 102 ASN D O 1
ATOM 4505 N N . ALA D 1 103 ? 1.900 23.740 44.398 1.00 13.96 103 ALA D N 1
ATOM 4506 C CA . ALA D 1 103 ? 0.922 24.782 44.082 1.00 13.93 103 ALA D CA 1
ATOM 4507 C C . ALA D 1 103 ? 1.392 25.491 42.794 1.00 19.15 103 ALA D C 1
ATOM 4508 O O . ALA D 1 103 ? 1.375 26.719 42.689 1.00 19.43 103 ALA D O 1
ATOM 4510 N N . GLY D 1 104 ? 1.829 24.683 41.835 1.00 16.46 104 GLY D N 1
ATOM 4511 C CA . GLY D 1 104 ? 2.343 25.146 40.551 1.00 16.37 104 GLY D CA 1
ATOM 4512 C C . GLY D 1 104 ? 3.842 24.936 40.393 1.00 18.16 104 GLY D C 1
ATOM 4513 O O . GLY D 1 104 ? 4.470 24.317 41.261 1.00 16.68 104 GLY D O 1
ATOM 4514 N N . PRO D 1 105 ? 4.457 25.443 39.294 1.00 13.58 105 PRO D N 1
ATOM 4515 C CA . PRO D 1 105 ? 5.910 25.248 39.109 1.00 12.72 105 PRO D CA 1
ATOM 4516 C C . PRO D 1 105 ? 6.790 25.824 40.225 1.00 19.62 105 PRO D C 1
ATOM 4517 O O . PRO D 1 105 ? 6.545 26.941 40.716 1.00 21.97 105 PRO D O 1
ATOM 4521 N N . ASN D 1 106 ? 7.802 25.031 40.639 1.00 14.84 106 ASN D N 1
ATOM 4522 C CA . ASN D 1 106 ? 8.827 25.335 41.640 1.00 14.36 106 ASN D CA 1
ATOM 4523 C C . ASN D 1 106 ? 8.269 25.733 43.020 1.00 18.18 106 ASN D C 1
ATOM 4524 O O . ASN D 1 106 ? 8.781 26.647 43.656 1.00 18.16 106 ASN D O 1
ATOM 4529 N N . THR D 1 107 ? 7.243 25.020 43.496 1.00 15.38 107 THR D N 1
ATOM 4530 C CA . THR D 1 107 ? 6.605 25.275 44.790 1.00 15.18 107 THR D CA 1
ATOM 4531 C C . THR D 1 107 ? 6.577 23.989 45.614 1.00 19.37 107 THR D C 1
ATOM 4532 O O . THR D 1 107 ? 5.550 23.647 46.204 1.00 21.26 107 THR D O 1
ATOM 4536 N N . ASN D 1 108 ? 7.695 23.266 45.641 1.00 14.40 108 ASN D N 1
ATOM 4537 C CA . ASN D 1 108 ? 7.805 22.033 46.421 1.00 13.17 108 ASN D CA 1
ATOM 4538 C C . ASN D 1 108 ? 8.113 22.386 47.865 1.00 16.86 108 ASN D C 1
ATOM 4539 O O . ASN D 1 108 ? 8.947 23.247 48.117 1.00 16.71 108 ASN D O 1
ATOM 4544 N N . GLY D 1 109 ? 7.435 21.729 48.794 1.00 12.95 109 GLY D N 1
ATOM 4545 C CA . GLY D 1 109 ? 7.621 21.949 50.224 1.00 12.56 109 GLY D CA 1
ATOM 4546 C C . GLY D 1 109 ? 7.875 20.630 50.900 1.00 14.95 109 GLY D C 1
ATOM 4547 O O . GLY D 1 109 ? 8.960 20.073 50.747 1.00 14.42 109 GLY D O 1
ATOM 4548 N N . SER D 1 110 ? 6.845 20.086 51.574 1.00 11.03 110 SER D N 1
ATOM 4549 C CA . SER D 1 110 ? 6.886 18.783 52.239 1.00 10.55 110 SER D CA 1
ATOM 4550 C C . SER D 1 110 ? 5.726 17.869 51.828 1.00 16.46 110 SER D C 1
ATOM 4551 O O . SER D 1 110 ? 5.757 16.677 52.129 1.00 17.10 110 SER D O 1
ATOM 4554 N N . GLN D 1 111 ? 4.704 18.420 51.150 1.00 13.07 111 GLN D N 1
ATOM 4555 C CA . GLN D 1 111 ? 3.547 17.642 50.730 1.00 12.11 111 GLN D CA 1
ATOM 4556 C C . GLN D 1 111 ? 3.860 16.719 49.577 1.00 15.01 111 GLN D C 1
ATOM 4557 O O . GLN D 1 111 ? 4.426 17.125 48.562 1.00 14.82 111 GLN D O 1
ATOM 4563 N N . PHE D 1 112 ? 3.540 15.448 49.785 1.00 9.62 112 PHE D N 1
ATOM 4564 C CA . PHE D 1 112 ? 3.766 14.386 48.831 1.00 7.67 112 PHE D CA 1
ATOM 4565 C C . PHE D 1 112 ? 2.501 13.574 48.674 1.00 10.73 112 PHE D C 1
ATOM 4566 O O . PHE D 1 112 ? 1.527 13.742 49.416 1.00 9.07 112 PHE D O 1
ATOM 4574 N N . PHE D 1 113 ? 2.543 12.663 47.714 1.00 8.73 113 PHE D N 1
ATOM 4575 C CA . PHE D 1 113 ? 1.501 11.691 47.475 1.00 8.79 113 PHE D CA 1
ATOM 4576 C C . PHE D 1 113 ? 2.102 10.354 47.037 1.00 11.92 113 PHE D C 1
ATOM 4577 O O . PHE D 1 113 ? 3.215 10.311 46.502 1.00 10.27 113 PHE D O 1
ATOM 4585 N N . ILE D 1 114 ? 1.385 9.269 47.348 1.00 9.04 114 ILE D N 1
ATOM 4586 C CA . ILE D 1 114 ? 1.700 7.894 46.951 1.00 8.46 114 ILE D CA 1
ATOM 4587 C C . ILE D 1 114 ? 0.521 7.511 46.053 1.00 12.78 114 ILE D C 1
ATOM 4588 O O . ILE D 1 114 ? -0.635 7.687 46.455 1.00 12.71 114 ILE D O 1
ATOM 4593 N N . CYS D 1 115 ? 0.812 7.030 44.835 1.00 9.59 115 CYS D N 1
ATOM 4594 C CA . CYS D 1 115 ? -0.199 6.663 43.851 1.00 9.96 115 CYS D CA 1
ATOM 4595 C C . CYS D 1 115 ? -0.844 5.311 44.080 1.00 15.76 115 CYS D C 1
ATOM 4596 O O . CYS D 1 115 ? -0.187 4.359 44.514 1.00 14.85 115 CYS D O 1
ATOM 4599 N N . THR D 1 116 ? -2.138 5.227 43.722 1.00 14.78 116 THR D N 1
ATOM 4600 C CA . THR D 1 116 ? -2.909 3.982 43.753 1.00 15.84 116 THR D CA 1
ATOM 4601 C C . THR D 1 116 ? -3.334 3.623 42.315 1.00 19.99 116 THR D C 1
ATOM 4602 O O . THR D 1 116 ? -4.111 2.687 42.111 1.00 20.52 116 THR D O 1
ATOM 4606 N N . ILE D 1 117 ? -2.799 4.377 41.321 1.00 15.94 117 ILE D N 1
ATOM 4607 C CA . ILE D 1 117 ? -3.034 4.227 39.876 1.00 15.21 117 ILE D CA 1
ATOM 4608 C C . ILE D 1 117 ? -1.938 4.954 39.075 1.00 17.50 117 ILE D C 1
ATOM 4609 O O . ILE D 1 117 ? -1.226 5.780 39.642 1.00 17.02 117 ILE D O 1
ATOM 4614 N N . LYS D 1 118 ? -1.820 4.666 37.761 1.00 13.80 118 LYS D N 1
ATOM 4615 C CA . LYS D 1 118 ? -0.898 5.351 36.853 1.00 13.20 118 LYS D CA 1
ATOM 4616 C C . LYS D 1 118 ? -1.416 6.784 36.667 1.00 18.63 118 LYS D C 1
ATOM 4617 O O . LYS D 1 118 ? -2.443 6.973 36.018 1.00 20.01 118 LYS D O 1
ATOM 4623 N N . THR D 1 119 ? -0.752 7.778 37.276 1.00 14.20 119 THR D N 1
ATOM 4624 C CA . THR D 1 119 ? -1.214 9.168 37.168 1.00 13.84 119 THR D CA 1
ATOM 4625 C C . THR D 1 119 ? -0.396 9.941 36.109 1.00 16.61 119 THR D C 1
ATOM 4626 O O . THR D 1 119 ? 0.085 11.045 36.378 1.00 15.46 119 THR D O 1
ATOM 4630 N N . ASP D 1 120 ? -0.269 9.363 34.895 1.00 13.18 120 ASP D N 1
ATOM 4631 C CA . ASP D 1 120 ? 0.532 9.903 33.780 1.00 12.87 120 ASP D CA 1
ATOM 4632 C C . ASP D 1 120 ? 0.116 11.319 33.294 1.00 16.81 120 ASP D C 1
ATOM 4633 O O . ASP D 1 120 ? 0.938 11.995 32.677 1.00 15.50 120 ASP D O 1
ATOM 4638 N N . TRP D 1 121 ? -1.095 11.800 33.639 1.00 14.31 121 TRP D N 1
ATOM 4639 C CA . TRP D 1 121 ? -1.515 13.167 33.316 1.00 14.04 121 TRP D CA 1
ATOM 4640 C C . TRP D 1 121 ? -0.734 14.189 34.176 1.00 18.04 121 TRP D C 1
ATOM 4641 O O . TRP D 1 121 ? -0.773 15.384 33.884 1.00 19.11 121 TRP D O 1
ATOM 4652 N N . LEU D 1 122 ? 0.005 13.703 35.211 1.00 12.93 122 LEU D N 1
ATOM 4653 C CA . LEU D 1 122 ? 0.802 14.528 36.120 1.00 11.65 122 LEU D CA 1
ATOM 4654 C C . LEU D 1 122 ? 2.275 14.642 35.709 1.00 13.62 122 LEU D C 1
ATOM 4655 O O . LEU D 1 122 ? 3.008 15.442 36.299 1.00 13.46 122 LEU D O 1
ATOM 4660 N N . ASP D 1 123 ? 2.703 13.857 34.701 1.00 9.08 123 ASP D N 1
ATOM 4661 C CA . ASP D 1 123 ? 4.070 13.852 34.169 1.00 8.80 123 ASP D CA 1
ATOM 4662 C C . ASP D 1 123 ? 4.460 15.246 33.646 1.00 12.74 123 ASP D C 1
ATOM 4663 O O . ASP D 1 123 ? 3.735 15.851 32.857 1.00 12.52 123 ASP D O 1
ATOM 4668 N N . GLY D 1 124 ? 5.587 15.746 34.116 1.00 9.21 124 GLY D N 1
ATOM 4669 C CA . GLY D 1 124 ? 6.094 17.052 33.716 1.00 9.13 124 GLY D CA 1
ATOM 4670 C C . GLY D 1 124 ? 5.630 18.197 34.587 1.00 12.20 124 GLY D C 1
ATOM 4671 O O . GLY D 1 124 ? 6.090 19.328 34.406 1.00 11.25 124 GLY D O 1
ATOM 4672 N N . LYS D 1 125 ? 4.707 17.914 35.529 1.00 10.06 125 LYS D N 1
ATOM 4673 C CA . LYS D 1 125 ? 4.143 18.905 36.454 1.00 11.10 125 LYS D CA 1
ATOM 4674 C C . LYS D 1 125 ? 4.519 18.612 37.914 1.00 15.65 125 LYS D C 1
ATOM 4675 O O . LYS D 1 125 ? 4.702 19.546 38.695 1.00 15.61 125 LYS D O 1
ATOM 4681 N N . HIS D 1 126 ? 4.642 17.316 38.269 1.00 12.44 126 HIS D N 1
ATOM 4682 C CA . HIS D 1 126 ? 4.996 16.861 39.614 1.00 11.49 126 HIS D CA 1
ATOM 4683 C C . HIS D 1 126 ? 6.267 16.044 39.585 1.00 14.34 126 HIS D C 1
ATOM 4684 O O . HIS D 1 126 ? 6.484 15.297 38.635 1.00 15.29 126 HIS D O 1
ATOM 4691 N N . VAL D 1 127 ? 7.130 16.223 40.603 1.00 9.52 127 VAL D N 1
ATOM 4692 C CA . VAL D 1 127 ? 8.421 15.541 40.728 1.00 8.66 127 VAL D CA 1
ATOM 4693 C C . VAL D 1 127 ? 8.277 14.180 41.425 1.00 9.63 127 VAL D C 1
ATOM 4694 O O . VAL D 1 127 ? 8.030 14.126 42.629 1.00 8.83 127 VAL D O 1
ATOM 4698 N N . VAL D 1 128 ? 8.450 13.088 40.654 1.00 6.25 128 VAL D N 1
ATOM 4699 C CA . VAL D 1 128 ? 8.458 11.718 41.150 1.00 5.84 128 VAL D CA 1
ATOM 4700 C C . VAL D 1 128 ? 9.862 11.518 41.758 1.00 8.55 128 VAL D C 1
ATOM 4701 O O . VAL D 1 128 ? 10.864 11.819 41.097 1.00 7.55 128 VAL D O 1
ATOM 4705 N N . PHE D 1 129 ? 9.934 11.042 43.010 1.00 7.56 129 PHE D N 1
ATOM 4706 C CA . PHE D 1 129 ? 11.226 10.881 43.687 1.00 8.24 129 PHE D CA 1
ATOM 4707 C C . PHE D 1 129 ? 11.436 9.536 44.363 1.00 12.70 129 PHE D C 1
ATOM 4708 O O . PHE D 1 129 ? 12.453 9.346 45.032 1.00 12.05 129 PHE D O 1
ATOM 4716 N N . GLY D 1 130 ? 10.505 8.612 44.155 1.00 11.02 130 GLY D N 1
ATOM 4717 C CA . GLY D 1 130 ? 10.597 7.280 44.725 1.00 11.78 130 GLY D CA 1
ATOM 4718 C C . GLY D 1 130 ? 9.415 6.386 44.447 1.00 16.86 130 GLY D C 1
ATOM 4719 O O . GLY D 1 130 ? 8.540 6.720 43.643 1.00 16.97 130 GLY D O 1
ATOM 4720 N N . HIS D 1 131 ? 9.384 5.241 45.130 1.00 13.50 131 HIS D N 1
ATOM 4721 C CA . HIS D 1 131 ? 8.335 4.247 44.983 1.00 13.28 131 HIS D CA 1
ATOM 4722 C C . HIS D 1 131 ? 8.245 3.342 46.209 1.00 16.95 131 HIS D C 1
ATOM 4723 O O . HIS D 1 131 ? 9.214 3.224 46.965 1.00 14.86 131 HIS D O 1
ATOM 4730 N N . VAL D 1 132 ? 7.085 2.669 46.368 1.00 14.73 132 VAL D N 1
ATOM 4731 C CA . VAL D 1 132 ? 6.795 1.730 47.453 1.00 14.82 132 VAL D CA 1
ATOM 4732 C C . VAL D 1 132 ? 7.601 0.449 47.233 1.00 18.36 132 VAL D C 1
ATOM 4733 O O . VAL D 1 132 ? 7.491 -0.188 46.179 1.00 17.81 132 VAL D O 1
ATOM 4737 N N . ILE D 1 133 ? 8.418 0.089 48.236 1.00 14.25 133 ILE D N 1
ATOM 4738 C CA . ILE D 1 133 ? 9.233 -1.126 48.264 1.00 13.88 133 ILE D CA 1
ATOM 4739 C C . ILE D 1 133 ? 8.392 -2.237 48.894 1.00 16.84 133 ILE D C 1
ATOM 4740 O O . ILE D 1 133 ? 8.382 -3.385 48.421 1.00 16.69 133 ILE D O 1
ATOM 4745 N N . GLU D 1 134 ? 7.698 -1.873 49.980 1.00 11.75 134 GLU D N 1
ATOM 4746 C CA . GLU D 1 134 ? 6.906 -2.765 50.801 1.00 11.81 134 GLU D CA 1
ATOM 4747 C C . GLU D 1 134 ? 5.759 -1.984 51.428 1.00 16.44 134 GLU D C 1
ATOM 4748 O O . GLU D 1 134 ? 5.922 -0.802 51.721 1.00 14.45 134 GLU D O 1
ATOM 4754 N N . GLY D 1 135 ? 4.628 -2.658 51.642 1.00 15.09 135 GLY D N 1
ATOM 4755 C CA . GLY D 1 135 ? 3.458 -2.074 52.285 1.00 15.74 135 GLY D CA 1
ATOM 4756 C C . GLY D 1 135 ? 2.458 -1.405 51.370 1.00 21.93 135 GLY D C 1
ATOM 4757 O O . GLY D 1 135 ? 1.803 -0.444 51.784 1.00 22.22 135 GLY D O 1
ATOM 4758 N N . MET D 1 136 ? 2.305 -1.925 50.127 1.00 18.75 136 MET D N 1
ATOM 4759 C CA . MET D 1 136 ? 1.316 -1.426 49.171 1.00 17.54 136 MET D CA 1
ATOM 4760 C C . MET D 1 136 ? -0.081 -1.825 49.676 1.00 21.06 136 MET D C 1
ATOM 4761 O O . MET D 1 136 ? -1.048 -1.109 49.426 1.00 20.53 136 MET D O 1
ATOM 4766 N N . ASP D 1 137 ? -0.158 -2.932 50.449 1.00 17.82 137 ASP D N 1
ATOM 4767 C CA . ASP D 1 137 ? -1.377 -3.420 51.100 1.00 18.53 137 ASP D CA 1
ATOM 4768 C C . ASP D 1 137 ? -1.819 -2.411 52.171 1.00 21.83 137 ASP D C 1
ATOM 4769 O O . ASP D 1 137 ? -3.014 -2.258 52.416 1.00 21.47 137 ASP D O 1
ATOM 4774 N N . VAL D 1 138 ? -0.839 -1.715 52.792 1.00 17.98 138 VAL D N 1
ATOM 4775 C CA . VAL D 1 138 ? -1.041 -0.668 53.800 1.00 16.62 138 VAL D CA 1
ATOM 4776 C C . VAL D 1 138 ? -1.537 0.602 53.082 1.00 18.89 138 VAL D C 1
ATOM 4777 O O . VAL D 1 138 ? -2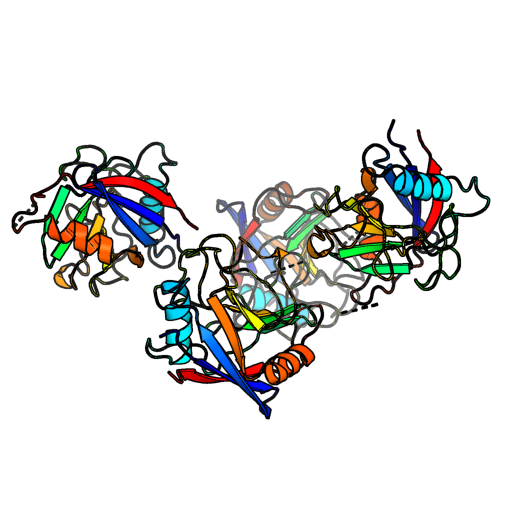.422 1.277 53.601 1.00 18.71 138 VAL D O 1
ATOM 4781 N N . VAL D 1 139 ? -1.005 0.891 51.872 1.00 14.62 139 VAL D N 1
ATOM 4782 C CA . VAL D 1 139 ? -1.431 2.025 51.033 1.00 14.88 139 VAL D CA 1
ATOM 4783 C C . VAL D 1 139 ? -2.899 1.813 50.605 1.00 19.11 139 VAL D C 1
ATOM 4784 O O . VAL D 1 139 ? -3.686 2.758 50.655 1.00 19.09 139 VAL D O 1
ATOM 4788 N N . LYS D 1 140 ? -3.268 0.560 50.250 1.00 15.71 140 LYS D N 1
ATOM 4789 C CA . LYS D 1 140 ? -4.638 0.189 49.874 1.00 15.78 140 LYS D CA 1
ATOM 4790 C C . LYS D 1 140 ? -5.606 0.329 51.058 1.00 21.49 140 LYS D C 1
ATOM 4791 O O . LYS D 1 140 ? -6.776 0.663 50.853 1.00 22.26 140 LYS D O 1
ATOM 4797 N N . LYS D 1 141 ? -5.105 0.114 52.296 1.00 18.93 141 LYS D N 1
ATOM 4798 C CA . LYS D 1 141 ? -5.869 0.300 53.535 1.00 18.71 141 LYS D CA 1
ATOM 4799 C C . LYS D 1 141 ? -6.148 1.797 53.719 1.00 21.17 141 LYS D C 1
ATOM 4800 O O . LYS D 1 141 ? -7.294 2.161 53.949 1.00 22.41 141 LYS D O 1
ATOM 4806 N N . ILE D 1 142 ? -5.125 2.663 53.537 1.00 14.83 142 ILE D N 1
ATOM 4807 C CA . ILE D 1 142 ? -5.274 4.127 53.619 1.00 13.37 142 ILE D CA 1
ATOM 4808 C C . ILE D 1 142 ? -6.313 4.580 52.572 1.00 15.79 142 ILE D C 1
ATOM 4809 O O . ILE D 1 142 ? -7.205 5.357 52.899 1.00 14.56 142 ILE D O 1
ATOM 4814 N N . GLU D 1 143 ? -6.223 4.032 51.346 1.00 13.10 143 GLU D N 1
ATOM 4815 C CA . GLU D 1 143 ? -7.120 4.301 50.216 1.00 13.09 143 GLU D CA 1
ATOM 4816 C C . GLU D 1 143 ? -8.593 3.993 50.552 1.00 18.07 143 GLU D C 1
ATOM 4817 O O . GLU D 1 143 ? -9.469 4.768 50.181 1.00 17.78 143 GLU D O 1
ATOM 4823 N N . SER D 1 144 ? -8.851 2.899 51.294 1.00 16.15 144 SER D N 1
ATOM 4824 C CA . SER D 1 144 ? -10.198 2.497 51.716 1.00 17.31 144 SER D CA 1
ATOM 4825 C C . SER D 1 144 ? -10.862 3.483 52.693 1.00 23.27 144 SER D C 1
ATOM 4826 O O . SER D 1 144 ? -12.086 3.460 52.838 1.00 25.59 144 SER D O 1
ATOM 4829 N N . PHE D 1 145 ? -10.072 4.362 53.329 1.00 18.93 145 PHE D N 1
ATOM 4830 C CA . PHE D 1 145 ? -10.592 5.378 54.248 1.00 19.25 145 PHE D CA 1
ATOM 4831 C C . PHE D 1 145 ? -10.792 6.728 53.567 1.00 22.91 145 PHE D C 1
ATOM 4832 O O . PHE D 1 145 ? -11.132 7.708 54.228 1.00 22.20 145 PHE D O 1
ATOM 4840 N N . GLY D 1 146 ? -10.579 6.763 52.258 1.00 19.94 146 GLY D N 1
ATOM 4841 C CA . GLY D 1 146 ? -10.746 7.965 51.454 1.00 19.78 146 GLY D CA 1
ATOM 4842 C C . GLY D 1 146 ? -12.132 8.078 50.860 1.00 24.82 146 GLY D C 1
ATOM 4843 O O . GLY D 1 146 ? -12.998 7.234 51.108 1.00 26.05 146 GLY D O 1
ATOM 4844 N N . SER D 1 147 ? -12.355 9.143 50.091 1.00 20.84 147 SER D N 1
ATOM 4845 C CA . SER D 1 147 ? -13.615 9.433 49.414 1.00 20.72 147 SER D CA 1
ATOM 4846 C C . SER D 1 147 ? -13.320 10.273 48.165 1.00 24.67 147 SER D C 1
ATOM 4847 O O . SER D 1 147 ? -12.183 10.730 47.995 1.00 23.40 147 SER D O 1
ATOM 4850 N N . LYS D 1 148 ? -14.329 10.444 47.283 1.00 22.12 148 LYS D N 1
ATOM 4851 C CA . LYS D 1 148 ? -14.240 11.206 46.033 1.00 21.24 148 LYS D CA 1
ATOM 4852 C C . LYS D 1 148 ? -13.819 12.672 46.263 1.00 26.69 148 LYS D C 1
ATOM 4853 O O . LYS D 1 148 ? -13.135 13.245 45.409 1.00 26.15 148 LYS D O 1
ATOM 4855 N N . SER D 1 149 ? -14.208 13.255 47.425 1.00 24.23 149 SER D N 1
ATOM 4856 C CA . SER D 1 149 ? -13.878 14.628 47.822 1.00 24.39 149 SER D CA 1
ATOM 4857 C C . SER D 1 149 ? -12.456 14.754 48.391 1.00 27.18 149 SER D C 1
ATOM 4858 O O . SER D 1 149 ? -11.877 15.843 48.372 1.00 27.40 149 SER D O 1
ATOM 4861 N N . GLY D 1 150 ? -11.924 13.644 48.892 1.00 22.05 150 GLY D N 1
ATOM 4862 C CA . GLY D 1 150 ? -10.610 13.588 49.517 1.00 21.14 150 GLY D CA 1
ATOM 4863 C C . GLY D 1 150 ? -10.682 13.395 51.020 1.00 25.26 150 GLY D C 1
ATOM 4864 O O . GLY D 1 150 ? -9.733 12.900 51.627 1.00 24.09 150 GLY D O 1
ATOM 4865 N N . LYS D 1 151 ? -11.817 13.796 51.621 1.00 23.23 151 LYS D N 1
ATOM 4866 C CA . LYS D 1 151 ? -12.145 13.714 53.040 1.00 23.89 151 LYS D CA 1
ATOM 4867 C C . LYS D 1 151 ? -11.958 12.278 53.532 1.00 28.43 151 LYS D C 1
ATOM 4868 O O . LYS D 1 151 ? -12.389 11.340 52.857 1.00 28.64 151 LYS D O 1
ATOM 4874 N N . THR D 1 152 ? -11.274 12.104 54.672 1.00 24.81 152 THR D N 1
ATOM 4875 C CA . THR D 1 152 ? -11.031 10.768 55.212 1.00 24.85 152 THR D CA 1
ATOM 4876 C C . THR D 1 152 ? -12.094 10.384 56.239 1.00 30.61 152 THR D C 1
ATOM 4877 O O . THR D 1 152 ? -12.516 11.219 57.039 1.00 30.20 152 THR D O 1
ATOM 4881 N N . SER D 1 153 ? -12.539 9.112 56.186 1.00 28.42 153 SER D N 1
ATOM 4882 C CA . SER D 1 153 ? -13.546 8.543 57.088 1.00 29.50 153 SER D CA 1
ATOM 4883 C C . SER D 1 153 ? -12.969 8.243 58.478 1.00 33.44 153 SER D C 1
ATOM 4884 O O . SER D 1 153 ? -13.728 8.048 59.434 1.00 33.57 153 SER D O 1
ATOM 4887 N N . LYS D 1 154 ? -11.622 8.216 58.583 1.00 29.00 154 LYS D N 1
ATOM 4888 C CA . LYS D 1 154 ? -10.861 7.971 59.814 1.00 28.89 154 LYS D CA 1
ATOM 4889 C C . LYS D 1 154 ? -9.618 8.862 59.825 1.00 30.79 154 LYS D C 1
ATOM 4890 O O . LYS D 1 154 ? -9.082 9.170 58.761 1.00 29.21 154 LYS D O 1
ATOM 4896 N N . LYS D 1 155 ? -9.141 9.251 61.013 1.00 27.69 155 LYS D N 1
ATOM 4897 C CA . LYS D 1 155 ? -7.922 10.048 61.114 1.00 27.11 155 LYS D CA 1
ATOM 4898 C C . LYS D 1 155 ? -6.719 9.139 60.776 1.00 30.14 155 LYS D C 1
ATOM 4899 O O . LYS D 1 155 ? -6.431 8.186 61.506 1.00 29.86 155 LYS D O 1
ATOM 4905 N N . ILE D 1 156 ? -6.087 9.395 59.620 1.00 26.07 156 ILE D N 1
ATOM 4906 C CA . ILE D 1 156 ? -4.940 8.621 59.115 1.00 24.94 156 ILE D CA 1
ATOM 4907 C C . ILE D 1 156 ? -3.656 9.316 59.573 1.00 26.61 156 ILE D C 1
ATOM 4908 O O . ILE D 1 156 ? -3.286 10.339 59.006 1.00 25.32 156 ILE D O 1
ATOM 4913 N N . VAL D 1 157 ? -3.002 8.777 60.614 1.00 22.28 157 VAL D N 1
ATOM 4914 C CA . VAL D 1 157 ? -1.820 9.389 61.223 1.00 21.70 157 VAL D CA 1
ATOM 4915 C C . VAL D 1 157 ? -0.525 8.602 60.964 1.00 24.06 157 VAL D C 1
ATOM 4916 O O . VAL D 1 157 ? -0.512 7.372 61.058 1.00 22.42 157 VAL D O 1
ATOM 4920 N N . ILE D 1 158 ? 0.567 9.332 60.669 1.00 20.76 158 ILE D N 1
ATOM 4921 C CA . ILE D 1 158 ? 1.911 8.769 60.547 1.00 19.93 158 ILE D CA 1
ATOM 4922 C C . ILE D 1 158 ? 2.454 8.784 61.994 1.00 24.82 158 ILE D C 1
ATOM 4923 O O . ILE D 1 158 ? 2.936 9.813 62.473 1.00 24.49 158 ILE D O 1
ATOM 4928 N N . THR D 1 159 ? 2.263 7.657 62.712 1.00 21.76 159 THR D N 1
ATOM 4929 C CA . THR D 1 159 ? 2.609 7.460 64.126 1.00 21.66 159 THR D CA 1
ATOM 4930 C C . THR D 1 159 ? 4.105 7.436 64.374 1.00 24.74 159 THR D C 1
ATOM 4931 O O . THR D 1 159 ? 4.563 7.827 65.447 1.00 24.78 159 THR D O 1
ATOM 4935 N N . ASP D 1 160 ? 4.859 6.951 63.385 1.00 20.63 160 ASP D N 1
ATOM 4936 C CA . ASP D 1 160 ? 6.315 6.877 63.387 1.00 19.72 160 ASP D CA 1
ATOM 4937 C C . ASP D 1 160 ? 6.815 6.825 61.953 1.00 20.97 160 ASP D C 1
ATOM 4938 O O . ASP D 1 160 ? 6.113 6.355 61.057 1.00 19.73 160 ASP D O 1
ATOM 4943 N N . CYS D 1 161 ? 8.014 7.353 61.738 1.00 16.83 161 CYS D N 1
ATOM 4944 C CA . CYS D 1 161 ? 8.694 7.383 60.448 1.00 15.68 161 CYS D CA 1
ATOM 4945 C C . CYS D 1 161 ? 10.191 7.520 60.687 1.00 18.69 161 CYS D C 1
ATOM 4946 O O . CYS D 1 161 ? 10.618 7.958 61.756 1.00 17.50 161 CYS D O 1
ATOM 4949 N N . GLY D 1 162 ? 10.975 7.100 59.709 1.00 15.45 162 GLY D N 1
ATOM 4950 C CA . GLY D 1 162 ? 12.428 7.160 59.807 1.00 14.62 162 GLY D CA 1
ATOM 4951 C C . GLY D 1 162 ? 13.148 6.520 58.651 1.00 15.29 162 GLY D C 1
ATOM 4952 O O . GLY D 1 162 ? 12.544 6.263 57.611 1.00 13.82 162 GLY D O 1
ATOM 4953 N N . GLN D 1 163 ? 14.450 6.283 58.828 1.00 12.45 163 GLN D N 1
ATOM 4954 C CA . GLN D 1 163 ? 15.315 5.694 57.804 1.00 12.54 163 GLN D CA 1
ATOM 4955 C C . GLN D 1 163 ? 15.819 4.319 58.219 1.00 18.26 163 GLN D C 1
ATOM 4956 O O . GLN D 1 163 ? 16.315 4.139 59.336 1.00 18.36 163 GLN D O 1
ATOM 4962 N N . LEU D 1 164 ? 15.711 3.356 57.297 1.00 14.77 164 LEU D N 1
ATOM 4963 C CA . LEU D 1 164 ? 16.166 1.989 57.491 1.00 14.48 164 LEU D CA 1
ATOM 4964 C C . LEU D 1 164 ? 17.612 1.783 57.030 1.00 20.11 164 LEU D C 1
ATOM 4965 O O . LEU D 1 164 ? 18.310 0.941 57.604 1.00 22.31 164 LEU D O 1
ATOM 4970 N N . SER D 1 165 ? 18.043 2.522 55.976 1.00 14.78 165 SER D N 1
ATOM 4971 C CA . SER D 1 165 ? 19.374 2.462 55.347 1.00 13.70 165 SER D CA 1
ATOM 4972 C C . SER D 1 165 ? 19.550 3.562 54.274 1.00 17.93 165 SER D C 1
ATOM 4973 O O . SER D 1 165 ? 18.543 4.196 53.881 1.00 18.08 165 SER D O 1
ATOM 5149 N N . VAL E 2 9 ? -15.696 -28.568 -9.345 1.00 22.33 9 VAL E N 1
ATOM 5150 C CA . VAL E 2 9 ? -16.093 -27.238 -9.807 1.00 25.39 9 VAL E CA 1
ATOM 5151 C C . VAL E 2 9 ? -17.169 -27.419 -10.911 1.00 27.27 9 VAL E C 1
ATOM 5152 O O . VAL E 2 9 ? -16.903 -28.198 -11.819 1.00 26.47 9 VAL E O 1
ATOM 5187 N N . ALA E 2 11 ? -20.267 -25.869 -13.869 1.00 27.84 11 ALA E N 1
ATOM 5188 C CA . ALA E 2 11 ? -20.540 -24.733 -14.730 1.00 24.93 11 ALA E CA 1
ATOM 5189 C C . ALA E 2 11 ? -21.514 -23.820 -14.004 1.00 21.78 11 ALA E C 1
ATOM 5190 O O . ALA E 2 11 ? -22.138 -24.226 -13.018 1.00 20.27 11 ALA E O 1
ATOM 5369 N N . VAL F 2 9 ? -15.545 0.115 31.777 1.00 22.81 9 VAL F N 1
ATOM 5370 C CA . VAL F 2 9 ? -15.153 1.453 32.232 1.00 25.40 9 VAL F CA 1
ATOM 5371 C C . VAL F 2 9 ? -14.127 1.294 33.375 1.00 25.43 9 VAL F C 1
ATOM 5372 O O . VAL F 2 9 ? -14.465 0.576 34.307 1.00 26.24 9 VAL F O 1
ATOM 5407 N N . ALA F 2 11 ? -10.990 2.887 36.281 1.00 22.65 11 ALA F N 1
ATOM 5408 C CA . ALA F 2 11 ? -10.705 4.054 37.090 1.00 22.03 11 ALA F CA 1
ATOM 5409 C C . ALA F 2 11 ? -9.729 4.935 36.326 1.00 19.94 11 ALA F C 1
ATOM 5410 O O . ALA F 2 11 ? -9.137 4.531 35.307 1.00 16.03 11 ALA F O 1
ATOM 5589 N N . VAL G 2 9 ? -15.743 -5.402 51.640 1.00 25.88 9 VAL G N 1
ATOM 5590 C CA . VAL G 2 9 ? -15.443 -6.670 52.288 1.00 24.86 9 VAL G CA 1
ATOM 5591 C C . VAL G 2 9 ? -14.583 -6.356 53.536 1.00 27.10 9 VAL G C 1
ATOM 5592 O O . VAL G 2 9 ? -13.630 -5.600 53.373 1.00 27.93 9 VAL G O 1
ATOM 5627 N N . ALA G 2 11 ? -12.455 -7.798 57.411 1.00 26.26 11 ALA G N 1
ATOM 5628 C CA . ALA G 2 11 ? -11.731 -8.951 57.935 1.00 26.33 11 ALA G CA 1
ATOM 5629 C C . ALA G 2 11 ? -12.733 -9.811 58.706 1.00 25.39 11 ALA G C 1
ATOM 5630 O O . ALA G 2 11 ? -13.840 -9.351 59.026 1.00 26.60 11 ALA G O 1
ATOM 5809 N N . VAL H 2 9 ? -7.314 23.534 45.446 1.00 19.50 9 VAL H N 1
ATOM 5810 C CA . VAL H 2 9 ? -7.662 22.231 44.877 1.00 20.15 9 VAL H CA 1
ATOM 5811 C C . VAL H 2 9 ? -8.531 22.467 43.617 1.00 23.01 9 VAL H C 1
ATOM 5812 O O . VAL H 2 9 ? -9.462 23.258 43.729 1.00 23.98 9 VAL H O 1
ATOM 5847 N N . ALA H 2 11 ? -10.691 20.922 39.741 1.00 21.01 11 ALA H N 1
ATOM 5848 C CA . ALA H 2 11 ? -11.451 19.805 39.184 1.00 24.26 11 ALA H CA 1
ATOM 5849 C C . ALA H 2 11 ? -10.475 18.894 38.437 1.00 22.67 11 ALA H C 1
ATOM 5850 O O . ALA H 2 11 ? -9.378 19.332 38.084 1.00 23.47 11 ALA H O 1
#

InterPro domains:
  IPR002130 Cyclophilin-type peptidyl-prolyl cis-trans isomerase domain [PF00160] (55-203)
  IPR002130 Cyclophilin-type peptidyl-prolyl cis-trans isomerase domain [PR00153] (65-80)
  IPR002130 Cyclophilin-type peptidyl-prolyl cis-trans isomerase domain [PR00153] (94-106)
  IPR002130 Cyclophilin-type peptidyl-prolyl cis-trans isomerase domain [PR00153] (137-152)
  IPR002130 Cyclophilin-type peptidyl-prolyl cis-trans isomerase domain [PR00153] (152-164)
  IPR002130 Cyclophilin-type peptidyl-prolyl cis-trans isomerase domain [PR00153] (165-180)
  IPR002130 Cyclophilin-type peptidyl-prolyl cis-trans isomerase domain [PS50072] (48-204)
  IPR020892 Cyclophilin-type peptidyl-prolyl cis-trans isomerase, conserved site [PS00170] (89-106)
  IPR029000 Cyclophilin-like domain superfamily [G3DSA:2.40.100.10] (34-206)
  IPR029000 Cyclophilin-like domain superfamily [SSF50891] (42-205)

Radius of gyration: 30.46 Å; Cα contacts (8 Å, |Δi|>4): 1820; chains: 8; bounding box: 69×60×84 Å

B-factor: mean 19.53, std 9.65, range [3.0, 87.43]

Secondary structure (DSSP, 8-state):
---EEEEEEEETTEEEEEEEEEE-TTT-HHHHHHHHHHHHTTTS--STT-B--EEETTTEEEE---SSSSSS----SSSS-B------S---STTEEEE--SSTT-B-S-EEEESS--GGGTTTS-EEEEEEE-HHHHHHHHHT--TTS--SS-EEEEEEEE--/---EEEEEEEETTEEEEEEEEEE-TTT-HHHHHHHHHHHHTTTS--STT-BEEEEETTTEEEE---SSSSSS----SSSS-B------S---STTEEEE--SSTT-B-S-EEEESS--GGGTTTS-EEEEEEE-HHHHHHHHHT--TTS--SS-EEEEEEEE--/---EEEEEEEETTEEEEEEEEEE-TTT-HHHHHHHHHHHHTTTS--STT-B--EEETTTEEEE--TTTSSSS----SSSS-B------S---STTEEEE--SSTT-BSS-EEEESS--GGGTTTS-EEEEEEE-HHHHHHHHHT--TTS--SS-EEEEEEEE--/---EEEEEEEETTEEEEEEEEEE-TTT-HHHHHHHHHHHHTTTS--STT-B--EEETTTEEEE--TTTSSSS----SSSS-B------S---STTEEEE--SSTT-BSS-EEEESS--GGGTTTS-EEEEEEE-HHHHHHHHHT--TTS--SS-EEEEEEEE--/--/--/--/--